Protein AF-D2UZK5-F1 (afdb_monomer)

Foldseek 3Di:
DDDDDDDDDDDDDDDDDDDDDDDDDDDDDDDPDPPPPPPPVVVVVVVVVVVVVVVVVVVVVVVPPDDDDDDDDDDDDDDDPPPPCPLVVCVVVQPPDPPHDPDDAQLLLLLLQQLDPPDCASHVVNQLQCQQQPVARRPADDPDQALAEEEEQDLVCCPCVHPVVLVPDDCVVAFHRHHHHDYAYPVRLVVCLVVVNAHQAYEYEPVDPRDPSKDDLVLLLVLLVVLVVVSVPDDCPPVSDPVSSRVVSVVSCHVRVSVNLRSHMYAYEYEDADPCPCVVCVQQAADPPDPNSLVSVLADSHFAYEYLDLLGLQHAAAQADDFALVAPLQQQAEAPDLAEEEEDAPAPVLHDQSPVLVVLQVLLCVQGPYCYHHNYPHPHYADPVGPLCCLQHHAQEYALEDSDAAASSDHVSLVSNSRSSSSNHLHAYEYDHHPVVVVLQQDPLNHNDPVVDPDSVRVSNVSNVLSVDVVVVVVSSPSCDPVNSVRNSVSSVLSVRHPPGCPVVLVSSLSSLLSSLVSSCSSSPDDRPGSAQGPVNLVVVLVVNCVSPDSSSVSNVVSNCSNRVSGRHPNSCVDPSNVDSPD

Secondary structure (DSSP, 8-state):
-------------------PPP---------SS-SSSSSHHHHHHHHHHHHHHHHHHHHHHHHHS----------------TT-TTHHHHHHHTTS-TTS-SS--HHHHHHHHHT-TT-SSSSHHHHHHHHHHHSEETTEEPSSS-SEEEEES-HHHHSTTSSHHHHH--HHHH-SS---EEEE-HHHHHHHHHTTPPPSEEEEETTS-----S--HHHHHHHHHHHHHHHTT---TT--SHHHHHHHHHHHHHHHHHHHHHHSPPEEEEE--STTHHHHHHTTS--TT-HHHHHHHHH--EEEEEESSTTSSEE-BS--S---TT-TTTT-B--SEEEEEEE----STT-HHHHHHHHHHHHHTTTS-EEEESSSS--S---TTHHHHHHHHTEEEEEEE-SS--TT---HHHHHHHHHHHHTB--EEEEE--TTGGGGT--GGGEEEGGGSS-HHHHHHHHHHHHH-HHHHHHHHHTS-HHHHHHHHHHHHHT--BTTSSHHHHHHHHHHHHHHHHHHHHHTT---SSSS--HHHHHHHHHTTGGG-HHHHHHHHHHHIIIII-TT-GGGGGSTTTS----

pLDDT: mean 79.77, std 22.71, range [22.2, 98.62]

Radius of gyration: 31.66 Å; Cα contacts (8 Å, |Δi|>4): 838; chains: 1; bounding box: 114×77×74 Å

Nearest PDB structures (foldseek):
  5xx1-assembly1_D  TM=3.926E-01  e=6.201E-01  Salmonella enterica subsp. enterica serovar Typhi
  5xx1-assembly1_G  TM=3.948E-01  e=7.622E-01  Salmonella enterica subsp. enterica serovar Typhi
  5xx1-assembly1_H  TM=3.928E-01  e=9.368E-01  Salmonella enterica subsp. enterica serovar Typhi
  3lk6-assembly1_A  TM=1.970E-01  e=5.410E+00  Bacillus subtilis

Sequence (583 aa):
MIHPSAATSGLVNRKKLDEEPIINLQTSNQFIHNEQQFTQKSISNYLIIFSIIINILLFYFLFIVFPRRITSIGDGYNLPNTKWNEVTFLHQHIRSSPSFPKSFNIHDLIAILLTNKETTVGSYQWYKNQLEQFSLLGTTKFKDRVMTRFGFDTERITSPNMFNYFRTFSVKDNCKYQHSCQIYPFNDAIREFNMGNQLDAVLYYYHEPYKYISKPLHSEKKVIGSLWQSLTNFDLEHVSSMEGLQQLSAKIDDLNGENVWRGMRTLSIYMNSEALVEERLSNKIQLVNDKDSMQRFSNSHIDITSCFMKNCTVWINYLYQPIDLDSPKFASKNPTHSSICAFISNCIAGGQLPLRRLLLLRKLGQYVPVRQYGKCFNNAQEGPGGKAFELENNCKFYFAMENSLVPDYITEKFFEGMKALEKGAKILMIYKGAPNIHSFNFPKSMYINIDDYESVDELGKYLKFLNDNPVEFEKRFAQITKSDRIQANKAIDELNYKLGNTIPCRFCKSIGQVKLARYLLFKIGLVPKYYKVNFDEWKEFRSKFNYLGEERLAILDSIYQMAYANLFCPENFRNEFNLGFQY

Structure (mmCIF, N/CA/C/O backbone):
data_AF-D2UZK5-F1
#
_entry.id   AF-D2UZK5-F1
#
loop_
_atom_site.group_PDB
_atom_site.id
_atom_site.type_symbol
_atom_site.label_atom_id
_atom_site.label_alt_id
_atom_site.label_comp_id
_atom_site.label_asym_id
_atom_site.label_entity_id
_atom_site.label_seq_id
_atom_site.pdbx_PDB_ins_code
_atom_site.Cartn_x
_atom_site.Cartn_y
_atom_site.Cartn_z
_atom_site.occupancy
_atom_site.B_iso_or_equiv
_atom_site.auth_seq_id
_atom_site.auth_comp_id
_atom_site.auth_asym_id
_atom_site.auth_atom_id
_atom_site.pdbx_PDB_model_num
ATOM 1 N N . MET A 1 1 ? -52.996 1.315 -4.114 1.00 28.20 1 MET A N 1
ATOM 2 C CA . MET A 1 1 ? -53.197 1.075 -5.560 1.00 28.20 1 MET A CA 1
ATOM 3 C C . MET A 1 1 ? -51.798 0.923 -6.137 1.00 28.20 1 MET A C 1
ATOM 5 O O . MET A 1 1 ? -51.057 1.881 -6.051 1.00 28.20 1 MET A O 1
ATOM 9 N N . ILE A 1 2 ? -51.272 -0.225 -6.549 1.00 27.33 2 ILE A N 1
ATOM 10 C CA . ILE A 1 2 ? -51.820 -1.426 -7.185 1.00 27.33 2 ILE A CA 1
ATOM 11 C C . ILE A 1 2 ? -51.036 -2.642 -6.644 1.00 27.33 2 ILE A C 1
ATOM 13 O O . ILE A 1 2 ? -49.853 -2.542 -6.333 1.00 27.33 2 ILE A O 1
ATOM 17 N N . HIS A 1 3 ? -51.728 -3.768 -6.518 1.00 22.20 3 HIS A N 1
ATOM 18 C CA . HIS A 1 3 ? -51.251 -5.112 -6.165 1.00 22.20 3 HIS A CA 1
ATOM 19 C C . HIS A 1 3 ? -51.582 -6.031 -7.379 1.00 22.20 3 HIS A C 1
ATOM 21 O O . HIS A 1 3 ? -52.300 -5.581 -8.271 1.00 22.20 3 HIS A O 1
ATOM 27 N N . PRO A 1 4 ? -51.194 -7.319 -7.412 1.00 40.41 4 PRO A N 1
ATOM 28 C CA . PRO A 1 4 ? -49.942 -7.894 -7.917 1.00 40.41 4 PRO A CA 1
ATOM 29 C C . PRO A 1 4 ? -50.168 -8.827 -9.141 1.00 40.41 4 PRO A C 1
ATOM 31 O O . PRO A 1 4 ? -51.303 -9.041 -9.558 1.00 40.41 4 PRO A O 1
ATOM 34 N N . SER A 1 5 ? -49.119 -9.473 -9.671 1.00 24.50 5 SER A N 1
ATOM 35 C CA . SER A 1 5 ? -49.288 -10.674 -10.512 1.00 24.50 5 SER A CA 1
ATOM 36 C C . SER A 1 5 ? -48.385 -11.832 -10.087 1.00 24.50 5 SER A C 1
ATOM 38 O O . SER A 1 5 ? -47.233 -11.645 -9.704 1.00 24.50 5 SER A O 1
ATOM 40 N N . ALA A 1 6 ? -49.002 -13.009 -10.147 1.00 26.41 6 ALA A N 1
ATOM 41 C CA . ALA A 1 6 ? -48.673 -14.294 -9.558 1.00 26.41 6 ALA A CA 1
ATOM 42 C C . ALA A 1 6 ? -47.488 -15.064 -10.171 1.00 26.41 6 ALA A C 1
ATOM 44 O O . ALA A 1 6 ? -46.938 -14.736 -11.218 1.00 26.41 6 ALA A O 1
ATOM 45 N N . ALA A 1 7 ? -47.175 -16.135 -9.445 1.00 24.59 7 ALA A N 1
ATOM 46 C CA . ALA A 1 7 ? -46.178 -17.169 -9.641 1.00 24.59 7 ALA A CA 1
ATOM 47 C C . ALA A 1 7 ? -46.630 -18.332 -10.550 1.00 24.59 7 ALA A C 1
ATOM 49 O O . ALA A 1 7 ? -47.822 -18.569 -10.709 1.00 24.59 7 ALA A O 1
ATOM 50 N N . THR A 1 8 ? -45.654 -19.143 -10.972 1.00 25.33 8 THR A N 1
ATOM 51 C CA . THR A 1 8 ? -45.747 -20.597 -11.247 1.00 25.33 8 THR A CA 1
ATOM 52 C C . THR A 1 8 ? -44.377 -21.193 -10.883 1.00 25.33 8 THR A C 1
ATOM 54 O O . THR A 1 8 ? -43.375 -20.798 -11.468 1.00 25.33 8 THR A O 1
ATOM 57 N N . SER A 1 9 ? -44.191 -21.854 -9.735 1.00 26.25 9 SER A N 1
ATOM 58 C CA . SER A 1 9 ? -44.471 -23.266 -9.405 1.00 26.25 9 SER A CA 1
ATOM 59 C C . SER A 1 9 ? -43.629 -24.295 -10.178 1.00 26.25 9 SER A C 1
ATOM 61 O O . SER A 1 9 ? -43.928 -24.629 -11.319 1.00 26.25 9 SER A O 1
ATOM 63 N N . GLY A 1 10 ? -42.641 -24.865 -9.484 1.00 23.03 10 GLY A N 1
ATOM 64 C CA . GLY A 1 10 ? -41.977 -26.129 -9.798 1.00 23.03 10 GLY A CA 1
ATOM 65 C C . GLY A 1 10 ? -41.475 -26.732 -8.485 1.00 23.03 10 GLY A C 1
ATOM 66 O O . GLY A 1 10 ? -40.583 -26.179 -7.849 1.00 23.03 10 GLY A O 1
ATOM 67 N N . LEU A 1 11 ? -42.134 -27.793 -8.027 1.00 24.36 11 LEU A N 1
ATOM 68 C CA . LEU A 1 11 ? -42.014 -28.386 -6.696 1.00 24.36 11 LEU A CA 1
ATOM 69 C C . LEU A 1 11 ? -41.555 -29.849 -6.845 1.00 24.36 11 LEU A C 1
ATOM 71 O O . LEU A 1 11 ? -42.043 -30.556 -7.719 1.00 24.36 11 LEU A O 1
ATOM 75 N N . VAL A 1 12 ? -40.712 -30.276 -5.895 1.00 26.44 12 VAL A N 1
ATOM 76 C CA . VAL A 1 12 ? -40.431 -31.657 -5.437 1.00 26.44 12 VAL A CA 1
ATOM 77 C C . VAL A 1 12 ? -39.330 -32.463 -6.156 1.00 26.44 12 VAL A C 1
ATOM 79 O O . VAL A 1 12 ? -39.553 -33.063 -7.199 1.00 26.44 12 VAL A O 1
ATOM 82 N N . ASN A 1 13 ? -38.187 -32.653 -5.474 1.00 23.22 13 ASN A N 1
ATOM 83 C CA . ASN A 1 13 ? -37.934 -33.923 -4.769 1.00 23.22 13 ASN A CA 1
ATOM 84 C C . ASN A 1 13 ? -36.827 -33.825 -3.695 1.00 23.22 13 ASN A C 1
ATOM 86 O O . ASN A 1 13 ? -35.739 -33.314 -3.934 1.00 23.22 13 ASN A O 1
ATOM 90 N N . ARG A 1 14 ? -37.148 -34.325 -2.492 1.00 28.09 14 ARG A N 1
ATOM 91 C CA . ARG A 1 14 ? -36.263 -34.551 -1.332 1.00 28.09 14 ARG A CA 1
ATOM 92 C C . ARG A 1 14 ? -35.941 -36.047 -1.222 1.00 28.09 14 ARG A C 1
ATOM 94 O O . ARG A 1 14 ? -36.834 -36.848 -1.488 1.00 28.09 14 ARG A O 1
ATOM 101 N N . LYS A 1 15 ? -34.753 -36.347 -0.664 1.00 27.47 15 LYS A N 1
ATOM 102 C CA . LYS A 1 15 ? -34.177 -37.604 -0.088 1.00 27.47 15 LYS A CA 1
ATOM 103 C C . LYS A 1 15 ? -32.816 -37.863 -0.760 1.00 27.47 15 LYS A C 1
ATOM 105 O O . LYS A 1 15 ? -32.746 -37.716 -1.968 1.00 27.47 15 LYS A O 1
ATOM 110 N N . LYS A 1 16 ? -31.699 -38.207 -0.106 1.00 25.31 16 LYS A N 1
ATOM 111 C CA . LYS A 1 16 ? -31.371 -38.864 1.179 1.00 25.31 16 LYS A CA 1
ATOM 112 C C . LYS A 1 16 ? -29.885 -38.533 1.494 1.00 25.31 16 LYS A C 1
ATOM 114 O O . LYS A 1 16 ? -29.085 -38.536 0.569 1.00 25.31 16 LYS A O 1
ATOM 119 N N . LEU A 1 17 ? -29.555 -38.055 2.698 1.00 26.72 17 LEU A N 1
ATOM 120 C CA . LEU A 1 17 ? -28.602 -38.654 3.664 1.00 26.72 17 LEU A CA 1
ATOM 121 C C . LEU A 1 17 ? -28.032 -40.037 3.282 1.00 26.72 17 LEU A C 1
ATOM 123 O O . LEU A 1 17 ? -28.818 -40.968 3.115 1.00 26.72 17 LEU A O 1
ATOM 127 N N . ASP A 1 18 ? -26.707 -40.148 3.117 1.00 26.36 18 ASP A N 1
ATOM 128 C CA . ASP A 1 18 ? -25.770 -40.850 4.028 1.00 26.36 18 ASP A CA 1
ATOM 129 C C . ASP A 1 18 ? -24.368 -41.045 3.390 1.00 26.36 18 ASP A C 1
ATOM 131 O O . ASP A 1 18 ? -24.227 -41.030 2.169 1.00 26.36 18 ASP A O 1
ATOM 135 N N . GLU A 1 19 ? -23.379 -41.258 4.272 1.00 27.06 19 GLU A N 1
ATOM 136 C CA . GLU A 1 19 ? -22.034 -41.854 4.085 1.00 27.06 19 GLU A CA 1
ATOM 137 C C . GLU A 1 19 ? -20.796 -40.925 3.994 1.00 27.06 19 GLU A C 1
ATOM 139 O O . GLU A 1 19 ? -20.306 -40.548 2.930 1.00 27.06 19 GLU A O 1
ATOM 144 N N . GLU A 1 20 ? -20.233 -40.646 5.180 1.00 28.80 20 GLU A N 1
ATOM 145 C CA . GLU A 1 20 ? -18.789 -40.493 5.429 1.00 28.80 20 GLU A CA 1
ATOM 146 C C . GLU A 1 20 ? -18.070 -41.858 5.363 1.00 28.80 20 GLU A C 1
ATOM 148 O O . GLU A 1 20 ? -18.684 -42.876 5.693 1.00 28.80 20 GLU A O 1
ATOM 153 N N . PRO A 1 21 ? -16.744 -41.908 5.123 1.00 28.66 21 PRO A N 1
ATOM 154 C CA . PRO A 1 21 ? -15.920 -43.021 5.561 1.00 28.66 21 PRO A CA 1
ATOM 155 C C . PRO A 1 21 ? -15.102 -42.674 6.816 1.00 28.66 21 PRO A C 1
ATOM 157 O O . PRO A 1 21 ? -14.241 -41.793 6.826 1.00 28.66 21 PRO A O 1
ATOM 160 N N . ILE A 1 22 ? -15.348 -43.471 7.852 1.00 25.66 22 ILE A N 1
ATOM 161 C CA . ILE A 1 22 ? -14.517 -43.692 9.038 1.00 25.66 22 ILE A CA 1
ATOM 162 C C . ILE A 1 22 ? -13.281 -44.511 8.637 1.00 25.66 22 ILE A C 1
ATOM 164 O O . ILE A 1 22 ? -13.445 -45.591 8.073 1.00 25.66 22 ILE A O 1
ATOM 168 N N . ILE A 1 23 ? -12.067 -44.092 9.029 1.00 25.53 23 ILE A N 1
ATOM 169 C CA . ILE A 1 23 ? -10.941 -45.019 9.270 1.00 25.53 23 ILE A CA 1
ATOM 170 C C . ILE A 1 23 ? -10.205 -44.657 10.574 1.00 25.53 23 ILE A C 1
ATOM 172 O O . ILE A 1 23 ? -9.435 -43.705 10.652 1.00 25.53 23 ILE A O 1
ATOM 176 N N . ASN A 1 24 ? -10.513 -45.480 11.578 1.00 23.33 24 ASN A N 1
ATOM 177 C CA . ASN A 1 24 ? -9.752 -45.995 12.722 1.00 23.33 24 ASN A CA 1
ATOM 178 C C . ASN A 1 24 ? -8.428 -45.354 13.184 1.00 23.33 24 ASN A C 1
ATOM 180 O O . ASN A 1 24 ? -7.394 -45.418 12.523 1.00 23.33 24 ASN A O 1
ATOM 184 N N . LEU A 1 25 ? -8.452 -44.985 14.470 1.00 23.20 25 LEU A N 1
ATOM 185 C CA . LEU A 1 25 ? -7.339 -45.054 15.416 1.00 23.20 25 LEU A CA 1
ATOM 186 C C . LEU A 1 25 ? -7.118 -46.510 15.874 1.00 23.20 25 LEU A C 1
ATOM 188 O O . LEU A 1 25 ? -8.030 -47.131 16.417 1.00 23.20 25 LEU A O 1
ATOM 192 N N . GLN A 1 26 ? -5.888 -47.011 15.757 1.00 24.23 26 GLN A N 1
ATOM 193 C CA . GLN A 1 26 ? -5.352 -48.047 16.644 1.00 24.23 26 GLN A CA 1
ATOM 194 C C . GLN A 1 26 ? -3.963 -47.630 17.140 1.00 24.23 26 GLN A C 1
ATOM 196 O O . GLN A 1 26 ? -3.127 -47.113 16.402 1.00 24.23 26 GLN A O 1
ATOM 201 N N . THR A 1 27 ? -3.786 -47.806 18.441 1.00 26.12 27 THR A N 1
ATOM 202 C CA . THR A 1 27 ? -2.688 -47.367 19.296 1.00 26.12 27 THR A CA 1
ATOM 203 C C . THR A 1 27 ? -1.500 -48.334 19.326 1.00 26.12 27 THR A C 1
ATOM 205 O O . THR A 1 27 ? -1.654 -49.533 19.116 1.00 26.12 27 THR A O 1
ATOM 208 N N . SER A 1 28 ? -0.356 -47.776 19.751 1.00 25.25 28 SER A N 1
ATOM 209 C CA . SER A 1 28 ? 0.735 -48.389 20.537 1.00 25.25 28 SER A CA 1
ATOM 210 C C . SER A 1 28 ? 1.577 -49.513 19.919 1.00 25.25 28 SER A C 1
ATOM 212 O O . SER A 1 28 ? 1.183 -50.673 19.941 1.00 25.25 28 SER A O 1
ATOM 214 N N . ASN A 1 29 ? 2.808 -49.172 19.511 1.00 25.42 29 ASN A N 1
ATOM 215 C CA . ASN A 1 29 ? 4.067 -49.715 20.061 1.00 25.42 29 ASN A CA 1
ATOM 216 C C . ASN A 1 29 ? 5.253 -49.318 19.168 1.00 25.42 29 ASN A C 1
ATOM 218 O O . ASN A 1 29 ? 5.474 -49.959 18.151 1.00 25.42 29 ASN A O 1
ATOM 222 N N . GLN A 1 30 ? 6.011 -48.284 19.557 1.00 27.00 30 GLN A N 1
ATOM 223 C CA . GLN A 1 30 ? 7.438 -48.096 19.219 1.00 27.00 30 GLN A CA 1
ATOM 224 C C . GLN A 1 30 ? 7.978 -46.828 19.911 1.00 27.00 30 GLN A C 1
ATOM 226 O O . GLN A 1 30 ? 8.383 -45.849 19.293 1.00 27.00 30 GLN A O 1
ATOM 231 N N . PHE A 1 31 ? 7.954 -46.839 21.243 1.00 29.77 31 PHE A N 1
ATOM 232 C CA . PHE A 1 31 ? 8.928 -46.093 22.038 1.00 29.77 31 PHE A CA 1
ATOM 233 C C . PHE A 1 31 ? 10.027 -47.089 22.426 1.00 29.77 31 PHE A C 1
ATOM 235 O O . PHE A 1 31 ? 9.721 -48.253 22.663 1.00 29.77 31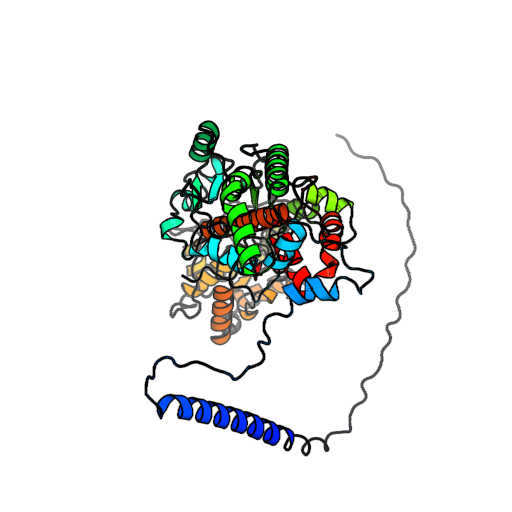 PHE A O 1
ATOM 242 N N . ILE A 1 32 ? 11.275 -46.615 22.508 1.00 31.14 32 ILE A N 1
ATOM 243 C CA . ILE A 1 32 ? 12.532 -47.370 22.699 1.00 31.14 32 ILE A CA 1
ATOM 244 C C . ILE A 1 32 ? 13.181 -47.814 21.370 1.00 31.14 32 ILE A C 1
ATOM 246 O O . ILE A 1 32 ? 13.202 -48.992 21.037 1.00 31.14 32 ILE A O 1
ATOM 250 N N . HIS A 1 33 ? 13.734 -46.850 20.615 1.00 29.30 33 HIS A N 1
ATOM 251 C CA . HIS A 1 33 ? 14.991 -47.075 19.867 1.00 29.30 33 HIS A CA 1
ATOM 252 C C . HIS A 1 33 ? 15.729 -45.822 19.334 1.00 29.30 33 HIS A C 1
ATOM 254 O O . HIS A 1 33 ? 16.767 -45.975 18.697 1.00 29.30 33 HIS A O 1
ATOM 260 N N . ASN A 1 34 ? 15.292 -44.586 19.625 1.00 30.39 34 ASN A N 1
ATOM 261 C CA . ASN A 1 34 ? 15.855 -43.379 18.984 1.00 30.39 34 ASN A CA 1
ATOM 262 C C . ASN A 1 34 ? 16.833 -42.518 19.813 1.00 30.39 34 ASN A C 1
ATOM 264 O O . ASN A 1 34 ? 17.201 -41.435 19.366 1.00 30.39 34 ASN A O 1
ATOM 268 N N . GLU A 1 35 ? 17.332 -42.973 20.966 1.00 30.72 35 GLU A N 1
ATOM 269 C CA . GLU A 1 35 ? 18.258 -42.158 21.786 1.00 30.72 35 GLU A CA 1
ATOM 270 C C . GLU A 1 35 ? 19.761 -42.337 21.489 1.00 30.72 35 GLU A C 1
ATOM 272 O O . GLU A 1 35 ? 20.578 -41.612 22.046 1.00 30.72 35 GLU A O 1
ATOM 277 N N . GLN A 1 36 ? 20.167 -43.211 20.558 1.00 32.12 36 GLN A N 1
ATOM 278 C CA . GLN A 1 36 ? 21.595 -43.411 20.230 1.00 32.12 36 GLN A CA 1
ATOM 279 C C . GLN A 1 36 ? 22.074 -42.772 18.912 1.00 32.12 36 GLN A C 1
ATOM 281 O O . GLN A 1 36 ? 23.269 -42.792 18.633 1.00 32.12 36 GLN A O 1
ATOM 286 N N . GLN A 1 37 ? 21.199 -42.136 18.121 1.00 31.58 37 GLN A N 1
ATOM 287 C CA . GLN A 1 37 ? 21.592 -41.470 16.861 1.00 31.58 37 GLN A CA 1
ATOM 288 C C . GLN A 1 37 ? 21.816 -39.950 16.969 1.00 31.58 37 GLN A C 1
ATOM 290 O O . GLN A 1 37 ? 22.313 -39.335 16.024 1.00 31.58 37 GLN A O 1
ATOM 295 N N . PHE A 1 38 ? 21.513 -39.322 18.110 1.00 30.70 38 PHE A N 1
ATOM 296 C CA . PHE A 1 38 ? 21.610 -37.861 18.261 1.00 30.70 38 PHE A CA 1
ATOM 297 C C . PHE A 1 38 ? 22.979 -37.334 18.732 1.00 30.70 38 PHE A C 1
ATOM 299 O O . PHE A 1 38 ? 23.217 -36.129 18.682 1.00 30.70 38 PHE A O 1
ATOM 306 N N . THR A 1 39 ? 23.920 -38.199 19.116 1.00 38.25 39 THR A N 1
ATOM 307 C CA . THR A 1 39 ? 25.228 -37.791 19.666 1.00 38.25 39 THR A CA 1
ATOM 308 C C . THR A 1 39 ? 26.365 -37.723 18.640 1.00 38.25 39 THR A C 1
ATOM 310 O O . THR A 1 39 ? 27.365 -37.057 18.892 1.00 38.25 39 THR A O 1
ATOM 313 N N . GLN A 1 40 ? 26.219 -38.301 17.441 1.00 35.19 40 GLN A N 1
ATOM 314 C CA . GLN A 1 40 ? 27.253 -38.223 16.391 1.00 35.19 40 GLN A CA 1
ATOM 315 C C . GLN A 1 40 ? 27.163 -36.953 15.524 1.00 35.19 40 GLN A C 1
ATOM 317 O O . GLN A 1 40 ? 28.172 -36.483 14.996 1.00 35.19 40 GLN A O 1
ATOM 322 N N . LYS A 1 41 ? 25.973 -36.349 15.405 1.00 37.47 41 LYS A N 1
ATOM 323 C CA . LYS A 1 41 ? 25.738 -35.186 14.529 1.00 37.47 41 LYS A CA 1
ATOM 324 C C . LYS A 1 41 ? 26.169 -33.848 15.149 1.00 37.47 41 LYS A C 1
ATOM 326 O O . LYS A 1 41 ? 26.435 -32.905 14.410 1.00 37.47 41 LYS A O 1
ATOM 331 N N . SER A 1 42 ? 26.293 -33.757 16.479 1.00 42.00 42 SER A N 1
ATOM 332 C CA . SER A 1 42 ? 26.780 -32.534 17.138 1.00 42.00 42 SER A CA 1
ATOM 333 C C . SER A 1 42 ? 28.309 -32.406 17.070 1.00 42.00 42 SER A C 1
ATOM 335 O O . SER A 1 42 ? 28.811 -31.316 16.813 1.00 42.00 42 SER A O 1
ATOM 337 N N . ILE A 1 43 ? 29.054 -33.512 17.172 1.00 42.50 43 ILE A N 1
ATOM 338 C CA . ILE A 1 43 ? 30.530 -33.516 17.154 1.00 42.50 43 ILE A CA 1
ATOM 339 C C . ILE A 1 43 ? 31.084 -33.078 15.783 1.00 42.50 43 ILE A C 1
ATOM 341 O O . ILE A 1 43 ? 32.057 -32.326 15.717 1.00 42.50 43 ILE A O 1
ATOM 345 N N . SER A 1 44 ? 30.416 -33.449 14.683 1.00 42.00 44 SER A N 1
ATOM 346 C CA . SER A 1 44 ? 30.808 -33.028 13.327 1.00 42.00 44 SER A CA 1
ATOM 347 C C . SER A 1 44 ? 30.639 -31.521 13.088 1.00 42.00 44 SER A C 1
ATOM 349 O O . SER A 1 44 ? 31.440 -30.925 12.370 1.00 42.00 44 SER A O 1
ATOM 351 N N . ASN A 1 45 ? 29.632 -30.886 13.694 1.00 43.81 45 ASN A N 1
ATOM 352 C CA . ASN A 1 45 ? 29.399 -29.448 13.528 1.00 43.81 45 ASN A CA 1
ATOM 353 C C . ASN A 1 45 ? 30.388 -28.606 14.350 1.00 43.81 45 ASN A C 1
ATOM 355 O O . ASN A 1 45 ? 30.805 -27.541 13.897 1.00 43.81 45 ASN A O 1
ATOM 359 N N . TYR A 1 46 ? 30.832 -29.103 15.510 1.00 43.56 46 TYR A N 1
ATOM 360 C CA . TYR A 1 46 ? 31.862 -28.433 16.311 1.00 43.56 46 TYR A CA 1
ATOM 361 C C . TYR A 1 46 ? 33.241 -28.448 15.635 1.00 43.56 46 TYR A C 1
ATOM 363 O O . TYR A 1 46 ? 33.941 -27.439 15.680 1.00 43.56 46 TYR A O 1
ATOM 371 N N . LEU A 1 47 ? 33.613 -29.531 14.943 1.00 41.09 47 LEU A N 1
ATOM 372 C CA . LEU A 1 47 ? 34.890 -29.616 14.217 1.00 41.09 47 LEU A CA 1
ATOM 373 C C . LEU A 1 47 ? 34.959 -28.659 13.012 1.00 41.09 47 LEU A C 1
ATOM 375 O O . LEU A 1 47 ? 36.008 -28.069 12.753 1.00 41.09 47 LEU A O 1
ATOM 379 N N . ILE A 1 48 ? 33.837 -28.443 12.317 1.00 45.34 48 ILE A N 1
ATOM 380 C CA . ILE A 1 48 ? 33.751 -27.503 11.186 1.00 45.34 48 ILE A CA 1
ATOM 381 C C . ILE A 1 48 ? 33.858 -26.053 11.678 1.00 45.34 48 ILE A C 1
ATOM 383 O O . ILE A 1 48 ? 34.617 -25.263 11.117 1.00 45.34 48 ILE A O 1
ATOM 387 N N . ILE A 1 49 ? 33.167 -25.710 12.768 1.00 47.75 49 ILE A N 1
ATOM 388 C CA . ILE A 1 49 ? 33.232 -24.364 13.360 1.00 47.75 49 ILE A CA 1
ATOM 389 C C . ILE A 1 49 ? 34.639 -24.078 13.913 1.00 47.75 49 ILE A C 1
ATOM 391 O O . ILE A 1 49 ? 35.166 -22.984 13.715 1.00 47.75 49 ILE A O 1
ATOM 395 N N . PHE A 1 50 ? 35.294 -25.069 14.528 1.00 45.84 50 PHE A N 1
ATOM 396 C CA . PHE A 1 50 ? 36.660 -24.926 15.040 1.00 45.84 50 PHE A CA 1
ATOM 397 C C . PHE A 1 50 ? 37.691 -24.718 13.914 1.00 45.84 50 PHE A C 1
ATOM 399 O O . PHE A 1 50 ? 38.588 -23.884 14.041 1.00 45.84 50 PHE A O 1
ATOM 406 N N . SER A 1 51 ? 37.523 -25.394 12.770 1.00 43.84 51 SER A N 1
ATOM 407 C CA . SER A 1 51 ? 38.370 -25.205 11.582 1.00 43.84 51 SER A CA 1
ATOM 408 C C . SER A 1 51 ? 38.215 -23.811 10.955 1.00 43.84 51 SER A C 1
ATOM 410 O O . SER A 1 51 ? 39.204 -23.194 10.554 1.00 43.84 51 SER A O 1
ATOM 412 N N . ILE A 1 52 ? 36.995 -23.265 10.921 1.00 50.44 52 ILE A N 1
ATOM 413 C CA . ILE A 1 52 ? 36.729 -21.916 10.394 1.00 50.44 52 ILE A CA 1
ATOM 414 C C . ILE A 1 52 ? 37.363 -20.845 11.295 1.00 50.44 52 ILE A C 1
ATOM 416 O O . ILE A 1 52 ? 37.995 -19.915 10.794 1.00 50.44 52 ILE A O 1
ATOM 420 N N . ILE A 1 53 ? 37.269 -21.000 12.618 1.00 53.03 53 ILE A N 1
ATOM 421 C CA . ILE A 1 53 ? 37.847 -20.049 13.579 1.00 53.03 53 ILE A CA 1
ATOM 422 C C . ILE A 1 53 ? 39.383 -20.052 13.513 1.00 53.03 53 ILE A C 1
ATOM 424 O O . ILE A 1 53 ? 39.992 -18.982 13.515 1.00 53.03 53 ILE A O 1
ATOM 428 N N . ILE A 1 54 ? 40.018 -21.222 13.375 1.00 53.41 54 ILE A N 1
ATOM 429 C CA . ILE A 1 54 ? 41.480 -21.325 13.214 1.00 53.41 54 ILE A CA 1
ATOM 430 C C . ILE A 1 54 ? 41.952 -20.642 11.923 1.00 53.41 54 ILE A C 1
ATOM 432 O O . ILE A 1 54 ? 42.947 -19.918 11.948 1.00 53.41 54 ILE A O 1
ATOM 436 N N . ASN A 1 55 ? 41.225 -20.808 10.813 1.00 47.81 55 ASN A N 1
ATOM 437 C CA . ASN A 1 55 ? 41.577 -20.165 9.545 1.00 47.81 55 ASN A CA 1
ATOM 438 C C . ASN A 1 55 ? 41.426 -18.636 9.601 1.00 47.81 55 ASN A C 1
ATOM 440 O O . ASN A 1 55 ? 42.281 -17.924 9.080 1.00 47.81 55 ASN A O 1
ATOM 444 N N . ILE A 1 56 ? 40.398 -18.119 10.283 1.00 50.34 56 ILE A N 1
ATOM 445 C CA . ILE A 1 56 ? 40.210 -16.670 10.476 1.00 50.34 56 ILE A CA 1
ATOM 446 C C . ILE A 1 56 ? 41.319 -16.085 11.365 1.00 50.34 56 ILE A C 1
ATOM 448 O O . ILE A 1 56 ? 41.840 -15.008 11.070 1.00 50.34 56 ILE A O 1
ATOM 452 N N . LEU A 1 57 ? 41.732 -16.805 12.414 1.00 46.22 57 LEU A N 1
ATOM 453 C CA . LEU A 1 57 ? 42.819 -16.378 13.299 1.00 46.22 57 LEU A CA 1
ATOM 454 C C . LEU A 1 57 ? 44.190 -16.412 12.602 1.00 46.22 57 LEU A C 1
ATOM 456 O O . LEU A 1 57 ? 44.975 -15.483 12.781 1.00 46.22 57 LEU A O 1
ATOM 460 N N . LEU A 1 58 ? 44.458 -17.409 11.750 1.00 42.66 58 LEU A N 1
ATOM 461 C CA . LEU A 1 58 ? 45.664 -17.465 10.907 1.00 42.66 58 LEU A CA 1
ATOM 462 C C . LEU A 1 58 ? 45.707 -16.327 9.877 1.00 42.66 58 LEU A C 1
ATOM 464 O O . LEU A 1 58 ? 46.767 -15.740 9.652 1.00 42.66 58 LEU A O 1
ATOM 468 N N . PHE A 1 59 ? 44.556 -15.968 9.300 1.00 41.78 59 PHE A N 1
ATOM 469 C CA . PHE A 1 59 ? 44.445 -14.863 8.345 1.00 41.78 59 PHE A CA 1
ATOM 470 C C . PHE A 1 59 ? 44.704 -13.499 9.005 1.00 41.78 59 PHE A C 1
ATOM 472 O O . PHE A 1 59 ? 45.379 -12.645 8.431 1.00 41.78 59 PHE A O 1
ATOM 479 N N . TYR A 1 60 ? 44.242 -13.314 10.246 1.00 41.50 60 TYR A N 1
ATOM 480 C CA . TYR A 1 60 ? 44.526 -12.112 11.035 1.00 41.50 60 TYR A CA 1
ATOM 481 C C . TYR A 1 60 ? 45.986 -12.039 11.510 1.00 41.50 60 TYR A C 1
ATOM 483 O O . TYR A 1 60 ? 46.564 -10.952 11.542 1.00 41.50 60 TYR A O 1
ATOM 491 N N . PHE A 1 61 ? 46.615 -13.176 11.826 1.00 39.28 61 PHE A N 1
ATOM 492 C CA . PHE A 1 61 ? 48.013 -13.216 12.269 1.00 39.28 61 PHE A CA 1
ATOM 493 C C . PHE A 1 61 ? 48.996 -12.842 11.144 1.00 39.28 61 PHE A C 1
ATOM 495 O O . PHE A 1 61 ? 49.988 -12.155 11.388 1.00 39.28 61 PHE A O 1
ATOM 502 N N . LEU A 1 62 ? 48.688 -13.210 9.894 1.00 39.38 62 LEU A N 1
ATOM 503 C CA . LEU A 1 62 ? 49.501 -12.870 8.717 1.00 39.38 62 LEU A CA 1
ATOM 504 C C . LEU A 1 62 ? 49.471 -11.374 8.356 1.00 39.38 62 LEU A C 1
ATOM 506 O O . LEU A 1 62 ? 50.448 -10.867 7.810 1.00 39.38 62 LEU A O 1
ATOM 510 N N . PHE A 1 63 ? 48.403 -10.648 8.704 1.00 44.31 63 PHE A N 1
ATOM 511 C CA . PHE A 1 63 ? 48.276 -9.213 8.410 1.00 44.31 63 PHE A CA 1
ATOM 512 C C . PHE A 1 63 ? 48.881 -8.290 9.477 1.00 44.31 63 PHE A C 1
ATOM 514 O O . PHE A 1 63 ? 49.146 -7.123 9.191 1.00 44.31 63 PHE A O 1
ATOM 521 N N . ILE A 1 64 ? 49.121 -8.789 10.693 1.00 43.12 64 ILE A N 1
ATOM 522 C CA . ILE A 1 64 ? 49.598 -7.966 11.819 1.00 43.12 64 ILE A CA 1
ATOM 523 C C . ILE A 1 64 ? 51.129 -8.041 11.990 1.00 43.12 64 ILE A C 1
ATOM 525 O O . ILE A 1 64 ? 51.726 -7.110 12.528 1.00 43.12 64 ILE A O 1
ATOM 529 N N . VAL A 1 65 ? 51.798 -9.092 11.493 1.00 38.22 65 VAL A N 1
ATOM 530 C CA . VAL A 1 65 ? 53.224 -9.353 11.801 1.00 38.22 65 VAL A CA 1
ATOM 531 C C . VAL A 1 65 ? 54.223 -8.812 10.758 1.00 38.22 65 VAL A C 1
ATOM 533 O O . VAL A 1 65 ? 55.402 -8.674 11.075 1.00 38.22 65 VAL A O 1
ATOM 536 N N . PHE A 1 66 ? 53.800 -8.401 9.556 1.00 33.25 66 PHE A N 1
ATOM 537 C CA . PHE A 1 66 ? 54.720 -7.858 8.538 1.00 33.25 66 PHE A CA 1
ATOM 538 C C . PHE A 1 66 ? 54.329 -6.461 8.037 1.00 33.25 66 PHE A C 1
ATOM 540 O O . PHE A 1 66 ? 53.598 -6.332 7.056 1.00 33.25 66 PHE A O 1
ATOM 547 N N . PRO A 1 67 ? 54.872 -5.381 8.627 1.00 40.09 67 PRO A N 1
ATOM 548 C CA . PRO A 1 67 ? 54.817 -4.066 8.019 1.00 40.09 67 PRO A CA 1
ATOM 549 C C . PRO A 1 67 ? 56.119 -3.820 7.248 1.00 40.09 67 PRO A C 1
ATOM 551 O O . PRO A 1 67 ? 57.162 -3.650 7.877 1.00 40.09 67 PRO A O 1
ATOM 554 N N . ARG A 1 68 ? 56.086 -3.735 5.907 1.00 32.59 68 ARG A N 1
ATOM 555 C CA . ARG A 1 68 ? 56.900 -2.757 5.147 1.00 32.59 68 ARG A CA 1
ATOM 556 C C . ARG A 1 68 ? 56.681 -2.769 3.631 1.00 32.59 68 ARG A C 1
ATOM 558 O O . ARG A 1 68 ? 56.644 -3.804 2.981 1.00 32.59 68 ARG A O 1
ATOM 565 N N . ARG A 1 69 ? 56.635 -1.530 3.124 1.00 33.94 69 ARG A N 1
ATOM 566 C CA . ARG A 1 69 ? 56.934 -1.049 1.765 1.00 33.94 69 ARG A CA 1
ATOM 567 C C . ARG A 1 69 ? 58.049 -1.845 1.075 1.00 33.94 69 ARG A C 1
ATOM 569 O O . ARG A 1 69 ? 59.053 -2.093 1.729 1.00 33.94 69 ARG A O 1
ATOM 576 N N . ILE A 1 70 ? 57.947 -2.019 -0.246 1.00 27.67 70 ILE A N 1
ATOM 577 C CA . ILE A 1 70 ? 59.011 -1.723 -1.225 1.00 27.67 70 ILE A CA 1
ATOM 578 C C . ILE A 1 70 ? 58.387 -1.528 -2.619 1.00 27.67 70 ILE A C 1
ATOM 580 O O . ILE A 1 70 ? 57.355 -2.092 -2.965 1.00 27.67 70 ILE A O 1
ATOM 584 N N . THR A 1 71 ? 59.030 -0.617 -3.334 1.00 27.17 71 THR A N 1
ATOM 585 C CA . THR A 1 71 ? 58.855 -0.076 -4.681 1.00 27.17 71 THR A CA 1
ATOM 586 C C . THR A 1 71 ? 59.058 -1.082 -5.822 1.00 27.17 71 THR A C 1
ATOM 588 O O . THR A 1 71 ? 59.607 -2.159 -5.628 1.00 27.17 71 THR A O 1
ATOM 591 N N . SER A 1 72 ? 58.648 -0.656 -7.022 1.00 37.34 72 SER A N 1
ATOM 592 C CA . SER A 1 72 ? 58.850 -1.256 -8.351 1.00 37.34 72 SER A CA 1
ATOM 593 C C . SER A 1 72 ? 60.125 -2.086 -8.552 1.00 37.34 72 SER A C 1
ATOM 595 O O . SER A 1 72 ? 61.205 -1.589 -8.244 1.00 37.34 72 SER A O 1
ATOM 597 N N . ILE A 1 73 ? 59.987 -3.242 -9.212 1.00 26.70 73 ILE A N 1
ATOM 598 C CA . ILE A 1 73 ? 60.862 -3.807 -10.262 1.00 26.70 73 ILE A CA 1
ATOM 599 C C . ILE A 1 73 ? 60.064 -4.921 -10.968 1.00 26.70 73 ILE A C 1
ATOM 601 O O . ILE A 1 73 ? 59.208 -5.557 -10.353 1.00 26.70 73 ILE A O 1
ATOM 605 N N . GLY A 1 74 ? 60.277 -5.054 -12.278 1.00 27.64 74 GLY A N 1
ATOM 606 C CA . GLY A 1 74 ? 59.516 -5.902 -13.185 1.00 27.64 74 GLY A CA 1
ATOM 607 C C . GLY A 1 74 ? 59.842 -7.396 -13.155 1.00 27.64 74 GLY A C 1
ATOM 608 O O . GLY A 1 74 ? 60.671 -7.877 -12.389 1.00 27.64 74 GLY A O 1
ATOM 609 N N . ASP A 1 75 ? 59.150 -8.053 -14.081 1.00 26.31 75 ASP A N 1
ATOM 610 C CA . ASP A 1 75 ? 59.280 -9.420 -14.577 1.00 26.31 75 ASP A CA 1
ATOM 611 C C . ASP A 1 75 ? 58.741 -10.570 -13.711 1.00 26.31 75 ASP A C 1
ATOM 613 O O . ASP A 1 75 ? 59.378 -11.112 -12.815 1.00 26.31 75 ASP A O 1
ATOM 617 N N . GLY A 1 76 ? 57.559 -11.037 -14.135 1.00 35.19 76 GLY A N 1
ATOM 618 C CA . GLY A 1 76 ? 57.457 -12.422 -14.586 1.00 35.19 76 GLY A CA 1
ATOM 619 C C . GLY A 1 76 ? 56.978 -13.460 -13.582 1.00 35.19 76 GLY A C 1
ATOM 620 O O . GLY A 1 76 ? 57.673 -14.444 -13.394 1.00 35.19 76 GLY A O 1
ATOM 621 N N . TYR A 1 77 ? 55.755 -13.334 -13.057 1.00 24.36 77 TYR A N 1
ATOM 622 C CA . TYR A 1 77 ? 54.947 -14.499 -12.664 1.00 24.36 77 TYR A CA 1
ATOM 623 C C . TYR A 1 77 ? 53.461 -14.245 -12.958 1.00 24.36 77 TYR A C 1
ATOM 625 O O . TYR A 1 77 ? 52.796 -13.446 -12.302 1.00 24.36 77 TYR A O 1
ATOM 633 N N . ASN A 1 78 ? 52.949 -14.930 -13.985 1.00 29.72 78 ASN A N 1
ATOM 634 C CA . ASN A 1 78 ? 51.537 -14.951 -14.362 1.00 29.72 78 ASN A CA 1
ATOM 635 C C . ASN A 1 78 ? 50.704 -15.650 -13.275 1.00 29.72 78 ASN A C 1
ATOM 637 O O . ASN A 1 78 ? 50.752 -16.872 -13.143 1.00 29.72 78 ASN A O 1
ATOM 641 N N . LEU A 1 79 ? 49.893 -14.884 -12.546 1.00 26.47 79 LEU A N 1
ATOM 642 C CA . LEU A 1 79 ? 48.736 -15.402 -11.813 1.00 26.47 79 LEU A CA 1
ATOM 643 C C . LEU A 1 79 ? 47.522 -15.414 -12.762 1.00 26.47 79 LEU A C 1
ATOM 645 O O . LEU A 1 79 ? 47.273 -14.408 -13.431 1.00 26.47 79 LEU A O 1
ATOM 649 N N . PRO A 1 80 ? 46.756 -16.517 -12.862 1.00 27.88 80 PRO A N 1
ATOM 650 C CA . PRO A 1 80 ? 45.648 -16.607 -13.803 1.00 27.88 80 PRO A CA 1
ATOM 651 C C . PRO A 1 80 ? 44.508 -15.671 -13.387 1.00 27.88 80 PRO A C 1
ATOM 653 O O . PRO A 1 80 ? 43.872 -15.820 -12.343 1.00 27.88 80 PRO A O 1
ATOM 656 N N . ASN A 1 81 ? 44.262 -14.696 -14.256 1.00 33.28 81 ASN A N 1
ATOM 657 C CA . ASN A 1 81 ? 43.244 -13.662 -14.164 1.00 33.28 81 ASN A CA 1
ATOM 658 C C . ASN A 1 81 ? 41.845 -14.279 -14.397 1.00 33.28 81 ASN A C 1
ATOM 660 O O . ASN A 1 81 ? 41.302 -14.245 -15.497 1.00 33.28 81 ASN A O 1
ATOM 664 N N . THR A 1 82 ? 41.256 -14.890 -13.370 1.00 36.31 82 THR A N 1
ATOM 665 C CA . THR A 1 82 ? 39.973 -15.627 -13.426 1.00 36.31 82 THR A CA 1
ATOM 666 C C . THR A 1 82 ? 38.715 -14.738 -13.442 1.00 36.31 82 THR A C 1
ATOM 668 O O . THR A 1 82 ? 37.633 -15.188 -13.082 1.00 36.31 82 THR A O 1
ATOM 671 N N . LYS A 1 83 ? 38.805 -13.481 -13.901 1.00 41.41 83 LYS A N 1
ATOM 672 C CA . LYS A 1 83 ? 37.680 -12.516 -13.898 1.00 41.41 83 LYS A CA 1
ATOM 673 C C . LYS A 1 83 ? 37.235 -11.980 -15.267 1.00 41.41 83 LYS A C 1
ATOM 675 O O . LYS A 1 83 ? 36.432 -11.056 -15.313 1.00 41.41 83 LYS A O 1
ATOM 680 N N . TRP A 1 84 ? 37.679 -12.566 -16.382 1.00 43.62 84 TRP A N 1
ATOM 681 C CA . TRP A 1 84 ? 37.395 -12.025 -17.728 1.00 43.62 84 TRP A CA 1
ATOM 682 C C . TRP A 1 84 ? 36.669 -12.974 -18.698 1.00 43.62 84 TRP A C 1
ATOM 684 O O . TRP A 1 84 ? 36.728 -12.797 -19.913 1.00 43.62 84 TRP A O 1
ATOM 694 N N . ASN A 1 85 ? 35.897 -13.924 -18.163 1.00 40.12 85 ASN A N 1
ATOM 695 C CA . ASN A 1 85 ? 35.184 -14.944 -18.941 1.00 40.12 85 ASN A CA 1
ATOM 696 C C . ASN A 1 85 ? 33.674 -14.687 -19.118 1.00 40.12 85 ASN A C 1
ATOM 698 O O . ASN A 1 85 ? 32.936 -15.643 -19.291 1.00 40.12 85 ASN A O 1
ATOM 702 N N . GLU A 1 86 ? 33.173 -13.449 -19.104 1.00 46.81 86 GLU A N 1
ATOM 703 C CA . GLU A 1 86 ? 31.780 -13.204 -19.538 1.00 46.81 86 GLU A CA 1
ATOM 704 C C . GLU A 1 86 ? 31.715 -12.447 -20.860 1.00 46.81 86 GLU A C 1
ATOM 706 O O . GLU A 1 86 ? 31.142 -12.969 -21.802 1.00 46.81 86 GLU A O 1
ATOM 711 N N . VAL A 1 87 ? 32.353 -11.283 -21.010 1.00 40.72 87 VAL A N 1
ATOM 712 C CA . VAL A 1 87 ? 32.261 -10.483 -22.257 1.00 40.72 87 VAL A CA 1
ATOM 713 C C . VAL A 1 87 ? 33.130 -11.052 -23.393 1.00 40.72 87 VAL A C 1
ATOM 715 O O . VAL A 1 87 ? 32.707 -11.091 -24.551 1.00 40.72 87 VAL A O 1
ATOM 718 N N . THR A 1 88 ? 34.319 -11.566 -23.070 1.00 41.69 88 THR A N 1
ATOM 719 C CA . THR A 1 88 ? 35.219 -12.242 -24.024 1.00 41.69 88 THR A CA 1
ATOM 720 C C . THR A 1 88 ? 34.753 -13.673 -24.319 1.00 41.69 88 THR A C 1
ATOM 722 O O . THR A 1 88 ? 34.827 -14.135 -25.456 1.00 41.69 88 THR A O 1
ATOM 725 N N . PHE A 1 89 ? 34.191 -14.353 -23.312 1.00 42.31 89 PHE A N 1
ATOM 726 C CA . PHE A 1 89 ? 33.536 -15.658 -23.457 1.00 42.31 89 PHE A CA 1
ATOM 727 C C . PHE A 1 89 ? 32.239 -15.559 -24.262 1.00 42.31 89 PHE A C 1
ATOM 729 O O . PHE A 1 89 ? 31.995 -16.432 -25.085 1.00 42.31 89 PHE A O 1
ATOM 736 N N . LEU A 1 90 ? 31.465 -14.475 -24.108 1.00 43.19 90 LEU A N 1
ATOM 737 C CA . LEU A 1 90 ? 30.354 -14.130 -24.995 1.00 43.19 90 LEU A CA 1
ATOM 738 C C . LEU A 1 90 ? 30.884 -14.099 -26.433 1.00 43.19 90 LEU A C 1
ATOM 740 O O . LEU A 1 90 ? 30.496 -14.949 -27.222 1.00 43.19 90 LEU A O 1
ATOM 744 N N . HIS A 1 91 ? 31.870 -13.264 -26.766 1.00 40.53 91 HIS A N 1
ATOM 745 C CA . HIS A 1 91 ? 32.403 -13.211 -28.136 1.00 40.53 91 HIS A CA 1
ATOM 746 C C . HIS A 1 91 ? 32.964 -14.546 -28.683 1.00 40.53 91 HIS A C 1
ATOM 748 O O . HIS A 1 91 ? 32.805 -14.813 -29.875 1.00 40.53 91 HIS A O 1
ATOM 754 N N . GLN A 1 92 ? 33.578 -15.404 -27.854 1.00 40.34 92 GLN A N 1
ATOM 755 C CA . GLN A 1 92 ? 34.189 -16.670 -28.303 1.00 40.34 92 GLN A CA 1
ATOM 756 C C . GLN A 1 92 ? 33.255 -17.903 -28.292 1.00 40.34 92 GLN A C 1
ATOM 758 O O . GLN A 1 92 ? 33.436 -18.778 -29.136 1.00 40.34 92 GLN A O 1
ATOM 763 N N . HIS A 1 93 ? 32.243 -17.993 -27.416 1.00 39.34 93 HIS A N 1
ATOM 764 C CA . HIS A 1 93 ? 31.283 -19.120 -27.371 1.00 39.34 93 HIS A CA 1
ATOM 765 C C . HIS A 1 93 ? 30.006 -18.895 -28.211 1.00 39.34 93 HIS A C 1
ATOM 767 O O . HIS A 1 93 ? 29.303 -19.864 -28.513 1.00 39.34 93 HIS A O 1
ATOM 773 N N . ILE A 1 94 ? 29.745 -17.661 -28.675 1.00 44.44 94 ILE A N 1
ATOM 774 C CA . ILE A 1 94 ? 28.596 -17.260 -29.526 1.00 44.44 94 ILE A CA 1
ATOM 775 C C . ILE A 1 94 ? 28.427 -18.105 -30.804 1.00 44.44 94 ILE A C 1
ATOM 777 O O . ILE A 1 94 ? 27.326 -18.191 -31.341 1.00 44.44 94 ILE A O 1
ATOM 781 N N . ARG A 1 95 ? 29.475 -18.771 -31.305 1.00 37.72 95 ARG A N 1
ATOM 782 C CA . ARG A 1 95 ? 29.407 -19.525 -32.572 1.00 37.72 95 ARG A CA 1
ATOM 783 C C . ARG A 1 95 ? 28.928 -20.978 -32.462 1.00 37.72 95 ARG A C 1
ATOM 785 O O . ARG A 1 95 ? 28.788 -21.613 -33.501 1.00 37.72 95 ARG A O 1
ATOM 792 N N . SER A 1 96 ? 28.683 -21.516 -31.262 1.00 38.78 96 SER A N 1
ATOM 793 C CA . SER A 1 96 ? 28.443 -22.966 -31.090 1.00 38.78 96 SER A CA 1
ATOM 794 C C . SER A 1 96 ? 27.072 -23.371 -30.531 1.00 38.78 96 SER A C 1
ATOM 796 O O . SER A 1 96 ? 26.759 -24.559 -30.536 1.00 38.78 96 SER A O 1
ATOM 798 N N . SER A 1 97 ? 26.225 -22.424 -30.105 1.00 36.91 97 SER A N 1
ATOM 799 C CA . SER A 1 97 ? 24.887 -22.728 -29.573 1.00 36.91 97 SER A CA 1
ATOM 800 C C . SER A 1 97 ? 23.769 -22.321 -30.551 1.00 36.91 97 SER A C 1
ATOM 802 O O . SER A 1 97 ? 23.723 -21.157 -30.954 1.00 36.91 97 SER A O 1
ATOM 804 N N . PRO A 1 98 ? 22.833 -23.223 -30.919 1.00 41.84 98 PRO A N 1
ATOM 805 C CA . PRO A 1 98 ? 21.757 -22.940 -31.878 1.00 41.84 98 PRO A CA 1
ATOM 806 C C . PRO A 1 98 ? 20.770 -21.837 -31.456 1.00 41.84 98 PRO A C 1
ATOM 808 O O . PRO A 1 98 ? 19.999 -21.366 -32.288 1.00 41.84 98 PRO A O 1
ATOM 811 N N . SER A 1 99 ? 20.763 -21.437 -30.178 1.00 43.81 99 SER A N 1
ATOM 812 C CA . SER A 1 99 ? 19.799 -20.494 -29.591 1.00 43.81 99 SER A CA 1
ATOM 813 C C . SER A 1 99 ? 20.355 -19.088 -29.308 1.00 43.81 99 SER A C 1
ATOM 815 O O . SER A 1 99 ? 19.664 -18.286 -28.684 1.00 43.81 99 SER A O 1
ATOM 817 N N . PHE A 1 100 ? 21.589 -18.776 -29.721 1.00 43.19 100 PHE A N 1
ATOM 818 C CA . PHE A 1 100 ? 22.223 -17.467 -29.488 1.00 43.19 100 PHE A CA 1
ATOM 819 C C . PHE A 1 100 ? 21.995 -16.474 -30.650 1.00 43.19 100 PHE A C 1
ATOM 821 O O . PHE A 1 100 ? 22.027 -16.884 -31.815 1.00 43.19 100 PHE A O 1
ATOM 828 N N . PRO A 1 101 ? 21.814 -15.161 -30.383 1.00 51.38 101 PRO A N 1
ATOM 829 C CA . PRO A 1 101 ? 21.785 -14.144 -31.435 1.00 51.38 101 PRO A CA 1
ATOM 830 C C . PRO A 1 101 ? 23.120 -14.097 -32.194 1.00 51.38 101 PRO A C 1
ATOM 832 O O . PRO A 1 101 ? 24.186 -14.124 -31.584 1.00 51.38 101 PRO A O 1
ATOM 835 N N . LYS A 1 102 ? 23.077 -13.981 -33.530 1.00 47.75 102 LYS A N 1
ATOM 836 C CA . LYS A 1 102 ? 24.283 -13.923 -34.386 1.00 47.75 102 LYS A CA 1
ATOM 837 C C . LYS A 1 102 ? 25.157 -12.677 -34.142 1.00 47.75 102 LYS A C 1
ATOM 839 O O . LYS A 1 102 ? 26.340 -12.702 -34.465 1.00 47.75 102 LYS A O 1
ATOM 844 N N . SER A 1 103 ? 24.577 -11.615 -33.583 1.00 66.56 103 SER A N 1
ATOM 845 C CA . SER A 1 103 ? 25.235 -10.379 -33.139 1.00 66.56 103 SER A CA 1
ATOM 846 C C . SER A 1 103 ? 24.345 -9.687 -32.105 1.00 66.56 103 SER A C 1
ATOM 848 O O . SER A 1 103 ? 23.128 -9.646 -32.298 1.00 66.56 103 SER A O 1
ATOM 850 N N . PHE A 1 104 ? 24.924 -9.128 -31.043 1.00 73.69 104 PHE A N 1
ATOM 851 C CA . PHE A 1 104 ? 24.171 -8.346 -30.060 1.00 73.69 104 PHE A CA 1
ATOM 852 C C . PHE A 1 104 ? 23.936 -6.924 -30.561 1.00 73.69 104 PHE A C 1
ATOM 854 O O . PHE A 1 104 ? 24.864 -6.261 -31.021 1.00 73.69 104 PHE A O 1
ATOM 861 N N . ASN A 1 105 ? 22.696 -6.452 -30.459 1.00 86.88 105 ASN A N 1
ATOM 862 C CA . ASN A 1 105 ? 22.380 -5.044 -30.666 1.00 86.88 105 ASN A CA 1
ATOM 863 C C . ASN A 1 105 ? 22.555 -4.254 -29.353 1.00 86.88 105 ASN A C 1
ATOM 865 O O . ASN A 1 105 ? 22.795 -4.810 -28.280 1.00 86.88 105 ASN A O 1
ATOM 869 N N . ILE A 1 106 ? 22.405 -2.933 -29.428 1.00 90.56 106 ILE A N 1
ATOM 870 C CA . ILE A 1 106 ? 22.565 -2.041 -28.274 1.00 90.56 106 ILE A CA 1
ATOM 871 C C . ILE A 1 106 ? 21.632 -2.380 -27.098 1.00 90.56 106 ILE A C 1
ATOM 873 O O . ILE A 1 106 ? 22.043 -2.277 -25.943 1.00 90.56 106 ILE A O 1
ATOM 877 N N . HIS A 1 107 ? 20.402 -2.829 -27.358 1.00 93.69 107 HIS A N 1
ATOM 878 C CA . HIS A 1 107 ? 19.457 -3.218 -26.312 1.00 93.69 107 HIS A CA 1
ATOM 879 C C . HIS A 1 107 ? 19.900 -4.490 -25.592 1.00 93.69 107 HIS A C 1
ATOM 881 O O . HIS A 1 107 ? 19.798 -4.556 -24.368 1.00 93.69 107 HIS A O 1
ATOM 887 N N . ASP A 1 108 ? 20.438 -5.464 -26.329 1.00 91.81 108 ASP A N 1
ATOM 888 C CA . ASP A 1 108 ? 20.968 -6.704 -25.762 1.00 91.81 108 ASP A CA 1
ATOM 889 C C . ASP A 1 108 ? 22.148 -6.423 -24.824 1.00 91.81 108 ASP A C 1
ATOM 891 O O . ASP A 1 108 ? 22.209 -6.949 -23.711 1.00 91.81 108 ASP A O 1
ATOM 895 N N . LEU A 1 109 ? 23.064 -5.550 -25.254 1.00 91.50 109 LEU A N 1
ATOM 896 C CA . LEU A 1 109 ? 24.218 -5.130 -24.460 1.00 91.50 109 LEU A CA 1
ATOM 897 C C . LEU A 1 109 ? 23.779 -4.414 -23.175 1.00 91.50 109 LEU A C 1
ATOM 899 O O . LEU A 1 109 ? 24.281 -4.704 -22.089 1.00 91.50 109 LEU A O 1
ATOM 903 N N . ILE A 1 110 ? 22.797 -3.516 -23.265 1.00 94.88 110 ILE A N 1
ATOM 904 C CA . ILE A 1 110 ? 22.259 -2.823 -22.089 1.00 94.88 110 ILE A CA 1
ATOM 905 C C . ILE A 1 110 ? 21.531 -3.805 -21.165 1.00 94.88 110 ILE A C 1
ATOM 907 O O . ILE A 1 110 ? 21.696 -3.716 -19.951 1.00 94.88 110 ILE A O 1
ATOM 911 N N . ALA A 1 111 ? 20.777 -4.770 -21.696 1.00 96.38 111 ALA A N 1
ATOM 912 C CA . ALA A 1 111 ? 20.126 -5.800 -20.888 1.00 96.38 111 ALA A CA 1
ATOM 913 C C . ALA A 1 111 ? 21.149 -6.668 -20.136 1.00 96.38 111 ALA A C 1
ATOM 915 O O . ALA A 1 111 ? 20.957 -6.953 -18.951 1.00 96.38 111 ALA A O 1
ATOM 916 N N . ILE A 1 112 ? 22.268 -7.025 -20.780 1.00 93.00 112 ILE A N 1
ATOM 917 C CA . ILE A 1 112 ? 23.400 -7.714 -20.139 1.00 93.00 112 ILE A CA 1
ATOM 918 C C . ILE A 1 112 ? 23.938 -6.887 -18.966 1.00 93.00 112 ILE A C 1
ATOM 920 O O . ILE A 1 112 ? 24.113 -7.430 -17.877 1.00 93.00 112 ILE A O 1
ATOM 924 N N . LEU A 1 113 ? 24.161 -5.584 -19.159 1.00 94.69 113 LEU A N 1
ATOM 925 C CA . LEU A 1 113 ? 24.660 -4.699 -18.103 1.00 94.69 113 LEU A CA 1
ATOM 926 C C . LEU A 1 113 ? 23.664 -4.574 -16.940 1.00 94.69 113 LEU A C 1
ATOM 928 O O . LEU A 1 113 ? 24.029 -4.774 -15.783 1.00 94.69 113 LEU A O 1
ATOM 932 N N . LEU A 1 114 ? 22.394 -4.294 -17.248 1.00 96.94 114 LEU A N 1
ATOM 933 C CA . LEU A 1 114 ? 21.338 -4.078 -16.253 1.00 96.94 114 LEU A CA 1
ATOM 934 C C . LEU A 1 114 ? 21.128 -5.287 -15.342 1.00 96.94 114 LEU A C 1
ATOM 936 O O . LEU A 1 114 ? 20.820 -5.125 -14.159 1.00 96.94 114 LEU A O 1
ATOM 940 N N . THR A 1 115 ? 21.293 -6.488 -15.892 1.00 96.56 115 THR A N 1
ATOM 941 C CA . THR A 1 115 ? 21.067 -7.757 -15.192 1.00 96.56 115 THR A CA 1
ATOM 942 C C . THR A 1 115 ? 22.336 -8.345 -14.569 1.00 96.56 115 THR A C 1
ATOM 944 O O . THR A 1 115 ? 22.277 -9.387 -13.917 1.00 96.56 115 THR A O 1
ATOM 947 N N . ASN A 1 116 ? 23.492 -7.690 -14.706 1.00 91.88 116 ASN A N 1
ATOM 948 C CA . ASN A 1 116 ? 24.732 -8.168 -14.107 1.00 91.88 116 ASN A CA 1
ATOM 949 C C . ASN A 1 116 ? 24.920 -7.622 -12.680 1.00 91.88 116 ASN A C 1
ATOM 951 O O . ASN A 1 116 ? 25.342 -6.479 -12.485 1.00 91.88 116 ASN A O 1
ATOM 955 N N . LYS A 1 117 ? 24.636 -8.465 -11.679 1.00 85.81 117 LYS A N 1
ATOM 956 C CA . LYS A 1 117 ? 24.752 -8.137 -10.246 1.00 85.81 117 LYS A CA 1
ATOM 957 C C . LYS A 1 117 ? 26.182 -7.846 -9.785 1.00 85.81 117 LYS A C 1
ATOM 959 O O . LYS A 1 117 ? 26.354 -7.090 -8.837 1.00 85.81 117 LYS A O 1
ATOM 964 N N . GLU A 1 118 ? 27.184 -8.397 -10.464 1.00 82.38 118 GLU A N 1
ATOM 965 C CA . GLU A 1 118 ? 28.598 -8.218 -10.112 1.00 82.38 118 GLU A CA 1
ATOM 966 C C . GLU A 1 118 ? 29.141 -6.854 -10.556 1.00 82.38 118 GLU A C 1
ATOM 968 O O . GLU A 1 118 ? 30.252 -6.463 -10.193 1.00 82.38 118 GLU A O 1
ATOM 973 N N . THR A 1 119 ? 28.375 -6.105 -11.357 1.00 82.88 119 THR A N 1
ATOM 974 C CA . THR A 1 119 ? 28.810 -4.789 -11.821 1.00 82.88 119 THR A CA 1
ATOM 975 C C . THR A 1 119 ? 28.542 -3.724 -10.771 1.00 82.88 119 THR A C 1
ATOM 977 O O . THR A 1 119 ? 27.442 -3.582 -10.232 1.00 82.88 119 THR A O 1
ATOM 980 N N . THR A 1 120 ? 29.562 -2.907 -10.529 1.00 83.19 120 THR A N 1
ATOM 981 C CA . THR A 1 120 ? 29.473 -1.744 -9.644 1.00 83.19 120 THR A CA 1
ATOM 982 C C . THR A 1 120 ? 28.803 -0.541 -10.308 1.00 83.19 120 THR A C 1
ATOM 984 O O . THR A 1 120 ? 28.521 0.435 -9.620 1.00 83.19 120 THR A O 1
ATOM 987 N N . VAL A 1 121 ? 28.549 -0.597 -11.622 1.00 92.25 121 VAL A N 1
ATOM 988 C CA . VAL A 1 121 ? 27.959 0.470 -12.443 1.00 92.25 121 VAL A CA 1
ATOM 989 C C . VAL A 1 121 ? 27.055 -0.150 -13.503 1.00 92.25 121 VAL A C 1
ATOM 991 O O . VAL A 1 121 ? 27.432 -1.125 -14.147 1.00 92.25 121 VAL A O 1
ATOM 994 N N . GLY A 1 122 ? 25.886 0.451 -13.721 1.00 93.44 122 GLY A N 1
ATOM 995 C CA . GLY A 1 122 ? 24.971 0.100 -14.806 1.00 93.44 122 GLY A CA 1
ATOM 996 C C . GLY A 1 122 ? 23.988 -1.034 -14.511 1.00 93.44 122 GLY A C 1
ATOM 997 O O . GLY A 1 122 ? 23.044 -1.193 -15.278 1.00 93.44 122 GLY A O 1
ATOM 998 N N . SER A 1 123 ? 24.139 -1.772 -13.407 1.00 96.69 123 SER A N 1
ATOM 999 C CA . SER A 1 123 ? 23.133 -2.742 -12.954 1.00 96.69 123 SER A CA 1
ATOM 1000 C C . SER A 1 123 ? 21.847 -2.062 -12.474 1.00 96.69 123 SER A C 1
ATOM 1002 O O . SER A 1 123 ? 21.850 -0.895 -12.072 1.00 96.69 123 SER A O 1
ATOM 1004 N N . TYR A 1 124 ? 20.729 -2.794 -12.450 1.00 97.44 124 TYR A N 1
ATOM 1005 C CA . TYR A 1 124 ? 19.464 -2.266 -11.929 1.00 97.44 124 TYR A CA 1
ATOM 1006 C C . TYR A 1 124 ? 19.590 -1.780 -10.477 1.00 97.44 124 TYR A C 1
ATOM 1008 O O . TYR A 1 124 ? 19.137 -0.683 -10.145 1.00 97.44 124 TYR A O 1
ATOM 1016 N N . GLN A 1 125 ? 20.266 -2.556 -9.624 1.00 95.25 125 GLN A N 1
ATOM 1017 C CA . GLN A 1 125 ? 20.499 -2.174 -8.231 1.00 95.25 125 GLN A CA 1
ATOM 1018 C C . GLN A 1 125 ? 21.352 -0.902 -8.129 1.00 95.25 125 GLN A C 1
ATOM 1020 O O . GLN A 1 125 ? 21.064 -0.035 -7.302 1.00 95.25 125 GLN A O 1
ATOM 1025 N N . TRP A 1 126 ? 22.357 -0.750 -8.997 1.00 96.69 126 TRP A N 1
ATOM 1026 C CA . TRP A 1 126 ? 23.139 0.478 -9.068 1.00 96.69 126 TRP A CA 1
ATOM 1027 C C . TRP A 1 126 ? 22.277 1.679 -9.471 1.00 96.69 126 TRP A C 1
ATOM 1029 O O . TRP A 1 126 ? 22.326 2.699 -8.789 1.00 96.69 126 TRP A O 1
ATOM 1039 N N . TYR A 1 127 ? 21.427 1.560 -10.497 1.00 97.75 127 TYR A N 1
ATOM 1040 C CA . TYR A 1 127 ? 20.508 2.635 -10.895 1.00 97.75 127 TYR A CA 1
ATOM 1041 C C . TYR A 1 127 ? 19.564 3.050 -9.762 1.00 97.75 127 TYR A C 1
ATOM 1043 O O . TYR A 1 127 ? 19.371 4.245 -9.537 1.00 97.75 127 TYR A O 1
ATOM 1051 N N . LYS A 1 128 ? 19.002 2.085 -9.021 1.00 94.69 128 LYS A N 1
ATOM 1052 C CA . LYS A 1 128 ? 18.178 2.375 -7.835 1.00 94.69 128 LYS A CA 1
ATOM 1053 C C . LYS A 1 128 ? 18.966 3.159 -6.786 1.00 94.69 128 LYS A C 1
ATOM 1055 O O . LYS A 1 128 ? 18.460 4.139 -6.247 1.00 94.69 128 LYS A O 1
ATOM 1060 N N . ASN A 1 129 ? 20.214 2.769 -6.534 1.00 94.00 129 ASN A N 1
ATOM 1061 C CA . ASN A 1 129 ? 21.084 3.477 -5.602 1.00 94.00 129 ASN A CA 1
ATOM 1062 C C . ASN A 1 129 ? 21.396 4.909 -6.073 1.00 94.00 129 ASN A C 1
ATOM 1064 O O . ASN A 1 129 ? 21.326 5.837 -5.274 1.00 94.00 129 ASN A O 1
ATOM 1068 N N . GLN A 1 130 ? 21.680 5.105 -7.366 1.00 95.38 130 GLN A N 1
ATOM 1069 C CA . GLN A 1 130 ? 21.910 6.437 -7.941 1.00 95.38 130 GLN A CA 1
ATOM 1070 C C . GLN A 1 130 ? 20.701 7.362 -7.772 1.00 95.38 130 GLN A C 1
ATOM 1072 O O . GLN A 1 130 ? 20.838 8.522 -7.374 1.00 95.38 130 GLN A O 1
ATOM 1077 N N . LEU A 1 131 ? 19.510 6.811 -7.997 1.00 94.50 131 LEU A N 1
ATOM 1078 C CA . LEU A 1 131 ? 18.248 7.506 -7.802 1.00 94.50 131 LEU A CA 1
ATOM 1079 C C . LEU A 1 131 ? 18.097 7.974 -6.350 1.00 94.50 131 LEU A C 1
ATOM 1081 O O . LEU A 1 131 ? 17.908 9.157 -6.083 1.00 94.50 131 LEU A O 1
ATOM 1085 N N . GLU A 1 132 ? 18.182 7.040 -5.407 1.00 89.06 132 GLU A N 1
ATOM 1086 C CA . GLU A 1 132 ? 17.790 7.268 -4.015 1.00 89.06 132 GLU A CA 1
ATOM 1087 C C . GLU A 1 132 ? 18.826 8.033 -3.202 1.00 89.06 132 GLU A C 1
ATOM 1089 O O . GLU A 1 132 ? 18.454 8.848 -2.361 1.00 89.06 132 GLU A O 1
ATOM 1094 N N . GLN A 1 133 ? 20.111 7.796 -3.460 1.00 88.56 133 GLN A N 1
ATOM 1095 C CA . GLN A 1 133 ? 21.195 8.416 -2.701 1.00 88.56 133 GLN A CA 1
ATOM 1096 C C . GLN A 1 133 ? 21.621 9.760 -3.288 1.00 88.56 133 GLN A C 1
ATOM 1098 O O . GLN A 1 133 ? 22.039 10.650 -2.549 1.00 88.56 133 GLN A O 1
ATOM 1103 N N . PHE A 1 134 ? 21.516 9.924 -4.611 1.00 91.88 134 PHE A N 1
ATOM 1104 C CA . PHE A 1 134 ? 22.153 11.045 -5.307 1.00 91.88 134 PHE A CA 1
ATOM 1105 C C . PHE A 1 134 ? 21.203 11.863 -6.189 1.00 91.88 134 PHE A C 1
ATOM 1107 O O . PHE A 1 134 ? 21.616 12.895 -6.714 1.00 91.88 134 PHE A O 1
ATOM 1114 N N . SER A 1 135 ? 19.927 11.472 -6.321 1.00 93.06 135 SER A N 1
ATOM 1115 C CA . SER A 1 135 ? 18.980 12.099 -7.263 1.00 93.06 135 SER A CA 1
ATOM 1116 C C . SER A 1 135 ? 19.502 12.097 -8.709 1.00 93.06 135 SER A C 1
ATOM 1118 O O . SER A 1 135 ? 19.377 13.094 -9.424 1.00 93.06 135 SER A O 1
ATOM 1120 N N . LEU A 1 136 ? 20.122 10.987 -9.122 1.00 94.56 136 LEU A N 1
ATOM 1121 C CA . LEU A 1 136 ? 20.687 10.802 -10.460 1.00 94.56 136 LEU A CA 1
ATOM 1122 C C . LEU A 1 136 ? 19.946 9.706 -11.229 1.00 94.56 136 LEU A C 1
ATOM 1124 O O . LEU A 1 136 ? 19.474 8.7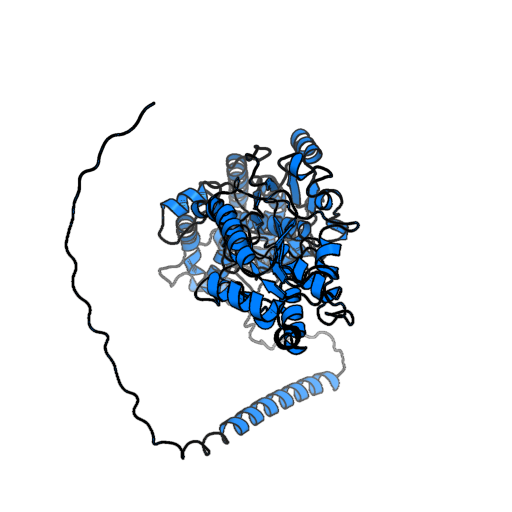25 -10.652 1.00 94.56 136 LEU A O 1
ATOM 1128 N N . LEU A 1 137 ? 19.904 9.841 -12.555 1.00 94.88 137 LEU A N 1
ATOM 1129 C CA . LEU A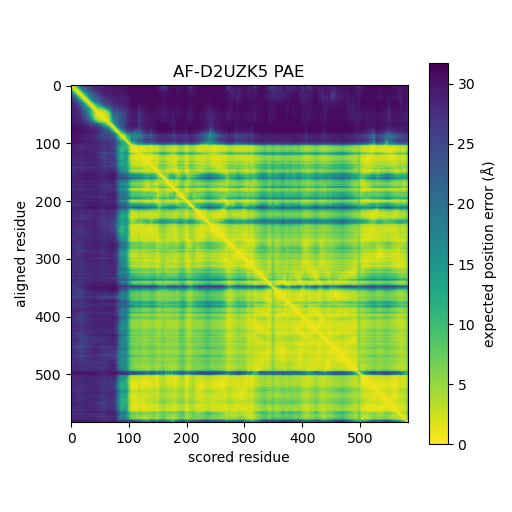 1 137 ? 19.536 8.750 -13.455 1.00 94.88 137 LEU A CA 1
ATOM 1130 C C . LEU A 1 137 ? 20.815 8.157 -14.039 1.00 94.88 137 LEU A C 1
ATOM 1132 O O . LEU A 1 137 ? 21.395 8.702 -14.973 1.00 94.88 137 LEU A O 1
ATOM 1136 N N . GLY A 1 138 ? 21.285 7.068 -13.435 1.00 93.62 138 GLY A N 1
ATOM 1137 C CA . GLY A 1 138 ? 22.632 6.573 -13.695 1.00 93.62 138 GLY A CA 1
ATOM 1138 C C . GLY A 1 138 ? 23.656 7.588 -13.196 1.00 93.62 138 GLY A C 1
ATOM 1139 O O . GLY A 1 138 ? 23.626 7.960 -12.028 1.00 93.62 138 GLY A O 1
ATOM 1140 N N . THR A 1 139 ? 24.532 8.075 -14.071 1.00 91.38 139 THR A N 1
ATOM 1141 C CA . THR A 1 139 ? 25.454 9.179 -13.744 1.00 91.38 139 THR A CA 1
ATOM 1142 C C . THR A 1 139 ? 24.879 10.560 -14.068 1.00 91.38 139 THR A C 1
ATOM 1144 O O . THR A 1 139 ? 25.522 11.572 -13.792 1.00 91.38 139 THR A O 1
ATOM 1147 N N . THR A 1 140 ? 23.688 10.627 -14.667 1.00 91.75 140 THR A N 1
ATOM 1148 C CA . THR A 1 140 ? 23.130 11.870 -15.201 1.00 91.75 140 THR A CA 1
ATOM 1149 C C . THR A 1 140 ? 22.466 12.700 -14.122 1.00 91.75 140 THR A C 1
ATOM 1151 O O . THR A 1 140 ? 21.551 12.250 -13.425 1.00 91.75 140 THR A O 1
ATOM 1154 N N . LYS A 1 141 ? 22.887 13.962 -14.047 1.00 92.88 141 LYS A N 1
ATOM 1155 C CA . LYS A 1 141 ? 22.252 14.990 -13.230 1.00 92.88 141 LYS A CA 1
ATOM 1156 C C . LYS A 1 141 ? 21.197 15.723 -14.050 1.00 92.88 141 LYS A C 1
ATOM 1158 O O . LYS A 1 141 ? 21.494 16.246 -15.119 1.00 92.88 141 LYS A O 1
ATOM 1163 N N . PHE A 1 142 ? 19.986 15.808 -13.513 1.00 90.56 142 PHE A N 1
ATOM 1164 C CA . PHE A 1 142 ? 18.912 16.576 -14.132 1.00 90.56 142 PHE A CA 1
ATOM 1165 C C . PHE A 1 142 ? 19.251 18.072 -14.088 1.00 90.56 142 PHE A C 1
ATOM 1167 O O . PHE A 1 142 ? 19.734 18.584 -13.070 1.00 90.56 142 PHE A O 1
ATOM 1174 N N . LYS A 1 143 ? 18.980 18.783 -15.186 1.00 90.69 143 LYS A N 1
ATOM 1175 C CA . LYS A 1 143 ? 19.034 20.251 -15.245 1.00 90.69 143 LYS A CA 1
ATOM 1176 C C . LYS A 1 143 ? 18.070 20.840 -14.228 1.00 90.69 143 LYS A C 1
ATOM 1178 O O . LYS A 1 143 ? 18.402 21.776 -13.500 1.00 90.69 143 LYS A O 1
ATOM 1183 N N . ASP A 1 144 ? 16.890 20.245 -14.156 1.00 87.38 144 ASP A N 1
ATOM 1184 C CA . ASP A 1 144 ? 15.921 20.504 -13.115 1.00 87.38 144 ASP A CA 1
ATOM 1185 C C . ASP A 1 144 ? 16.282 19.765 -11.821 1.00 87.38 144 ASP A C 1
ATOM 1187 O O . ASP A 1 144 ? 16.346 18.539 -11.772 1.00 87.38 144 ASP A O 1
ATOM 1191 N N . ARG A 1 145 ? 16.474 20.515 -10.734 1.00 87.69 145 ARG A N 1
ATOM 1192 C CA . ARG A 1 145 ? 16.877 19.946 -9.441 1.00 87.69 145 ARG A CA 1
ATOM 1193 C C . ARG A 1 145 ? 15.789 19.094 -8.787 1.00 87.69 145 ARG A C 1
ATOM 1195 O O . ARG A 1 145 ? 16.113 18.355 -7.859 1.00 87.69 145 ARG A O 1
ATOM 1202 N N . VAL A 1 146 ? 14.531 19.198 -9.217 1.00 90.38 146 VAL A N 1
ATOM 1203 C CA . VAL A 1 146 ? 13.400 18.431 -8.676 1.00 90.38 146 VAL A CA 1
ATOM 1204 C C . VAL A 1 146 ? 13.112 17.250 -9.587 1.00 90.38 146 VAL A C 1
ATOM 1206 O O . VAL A 1 146 ? 12.440 17.394 -10.601 1.00 90.38 146 VAL A O 1
ATOM 1209 N N . MET A 1 147 ? 13.592 16.061 -9.240 1.00 91.94 147 MET A N 1
ATOM 1210 C CA . MET A 1 147 ? 13.508 14.893 -10.113 1.00 91.94 147 MET A CA 1
ATOM 1211 C C . MET A 1 147 ? 12.069 14.366 -10.242 1.00 91.94 147 MET A C 1
ATOM 1213 O O . MET A 1 147 ? 11.648 14.016 -11.345 1.00 91.94 147 MET A O 1
ATOM 1217 N N . THR A 1 148 ? 11.289 14.404 -9.158 1.00 93.81 148 THR A N 1
ATOM 1218 C CA . THR A 1 148 ? 9.873 14.001 -9.141 1.00 93.81 148 THR A CA 1
ATOM 1219 C C . THR A 1 148 ? 8.952 15.159 -8.751 1.00 93.81 148 THR A C 1
ATOM 1221 O O . THR A 1 148 ? 9.067 15.728 -7.668 1.00 93.81 148 THR A O 1
ATOM 1224 N N . ARG A 1 149 ? 7.974 15.473 -9.601 1.00 92.06 149 ARG A N 1
ATOM 1225 C CA . ARG A 1 149 ? 6.864 16.390 -9.326 1.00 92.06 149 ARG A CA 1
ATOM 1226 C C . ARG A 1 149 ? 5.576 15.607 -9.109 1.00 92.06 149 ARG A C 1
ATOM 1228 O O . ARG A 1 149 ? 5.067 14.965 -10.027 1.00 92.06 149 ARG A O 1
ATOM 1235 N N . PHE A 1 150 ? 5.039 15.687 -7.904 1.00 90.75 150 PHE A N 1
ATOM 1236 C CA . PHE A 1 150 ? 3.805 15.026 -7.501 1.00 90.75 150 PHE A CA 1
ATOM 1237 C C . PHE A 1 150 ? 2.720 16.074 -7.232 1.00 90.75 150 PHE A C 1
ATOM 1239 O O . PHE A 1 150 ? 2.984 17.059 -6.552 1.00 90.75 150 PHE A O 1
ATOM 1246 N N . GLY A 1 151 ? 1.503 15.884 -7.742 1.00 88.38 151 GLY A N 1
ATOM 1247 C CA . GLY A 1 151 ? 0.385 16.785 -7.455 1.00 88.38 151 GLY A CA 1
ATOM 1248 C C . GLY A 1 151 ? -0.946 16.080 -7.228 1.00 88.38 151 GLY A C 1
ATOM 1249 O O . GLY A 1 151 ? -1.036 14.853 -7.195 1.00 88.38 151 GLY A O 1
ATOM 1250 N N . PHE A 1 152 ? -1.999 16.877 -7.074 1.00 85.25 152 PHE A N 1
ATOM 1251 C CA . PHE A 1 152 ? -3.354 16.405 -6.795 1.00 85.25 152 PHE A CA 1
ATOM 1252 C C . PHE A 1 152 ? -4.311 16.795 -7.909 1.00 85.25 152 PHE A C 1
ATOM 1254 O O . PHE A 1 152 ? -4.138 17.842 -8.523 1.00 85.25 152 PHE A O 1
ATOM 1261 N N . ASP A 1 153 ? -5.346 15.982 -8.105 1.00 76.38 153 ASP A N 1
ATOM 1262 C CA . ASP A 1 153 ? -6.339 16.161 -9.172 1.00 76.38 153 ASP A CA 1
ATOM 1263 C C . ASP A 1 153 ? -7.638 16.854 -8.726 1.00 76.38 153 ASP A C 1
ATOM 1265 O O . ASP A 1 153 ? -8.599 17.008 -9.480 1.00 76.38 153 ASP A O 1
ATOM 1269 N N . THR A 1 154 ? -7.720 17.250 -7.455 1.00 73.06 154 THR A N 1
ATOM 1270 C CA . THR A 1 154 ? -8.907 17.925 -6.919 1.00 73.06 154 THR A CA 1
ATOM 1271 C C . THR A 1 154 ? -8.573 18.843 -5.750 1.00 73.06 154 THR A C 1
ATOM 1273 O O . THR A 1 154 ? -7.785 18.512 -4.855 1.00 73.06 154 THR A O 1
ATOM 1276 N N . GLU A 1 155 ? -9.240 19.997 -5.721 1.00 71.62 155 GLU A N 1
ATOM 1277 C CA . GLU A 1 155 ? -9.197 20.936 -4.600 1.00 71.62 155 GLU A CA 1
ATOM 1278 C C . GLU A 1 155 ? -9.625 20.280 -3.294 1.00 71.62 155 GLU A C 1
ATOM 1280 O O . GLU A 1 155 ? -9.035 20.566 -2.257 1.00 71.62 155 GLU A O 1
ATOM 1285 N N . ARG A 1 156 ? -10.598 19.358 -3.336 1.00 69.69 156 ARG A N 1
ATOM 1286 C CA . ARG A 1 156 ? -11.165 18.730 -2.139 1.00 69.69 156 ARG A CA 1
ATOM 1287 C C . ARG A 1 156 ? -10.107 17.978 -1.342 1.00 69.69 156 ARG A C 1
ATOM 1289 O O . ARG A 1 156 ? -10.033 18.169 -0.132 1.00 69.69 156 ARG A O 1
ATOM 1296 N N . ILE A 1 157 ? -9.283 17.170 -2.019 1.00 68.94 157 ILE A N 1
ATOM 1297 C CA . ILE A 1 157 ? -8.183 16.422 -1.386 1.00 68.94 157 ILE A CA 1
ATOM 1298 C C . ILE A 1 157 ? -7.134 17.378 -0.860 1.00 68.94 157 ILE A C 1
ATOM 1300 O O . ILE A 1 157 ? -6.501 17.058 0.122 1.00 68.94 157 ILE A O 1
ATOM 1304 N N . THR A 1 158 ? -6.940 18.538 -1.477 1.00 67.50 158 THR A N 1
ATOM 1305 C CA . THR A 1 158 ? -5.977 19.493 -0.940 1.00 67.50 158 THR A CA 1
ATOM 1306 C C . THR A 1 158 ? -6.607 20.470 0.032 1.00 67.50 158 THR A C 1
ATOM 1308 O O . THR A 1 158 ? -5.873 21.271 0.560 1.00 67.50 158 THR A O 1
ATOM 1311 N N . SER A 1 159 ? -7.908 20.478 0.311 1.00 67.12 159 SER A N 1
ATOM 1312 C CA . SER A 1 159 ? -8.484 21.501 1.195 1.00 67.12 159 SER A CA 1
ATOM 1313 C C . SER A 1 159 ? -7.804 21.509 2.579 1.00 67.12 159 SER A C 1
ATOM 1315 O O . SER A 1 159 ? -7.363 20.463 3.043 1.00 67.12 159 SER A O 1
ATOM 1317 N N . PRO A 1 160 ? -7.753 22.637 3.309 1.00 65.06 160 PRO A N 1
ATOM 1318 C CA . PRO A 1 160 ? -7.234 22.642 4.685 1.00 65.06 160 PRO A CA 1
ATOM 1319 C C . PRO A 1 160 ? -7.909 21.613 5.615 1.00 65.06 160 PRO A C 1
ATOM 1321 O O . PRO A 1 160 ? -7.342 21.226 6.630 1.00 65.06 160 PRO A O 1
ATOM 1324 N N . ASN A 1 161 ? -9.103 21.139 5.244 1.00 59.97 161 ASN A N 1
ATOM 1325 C CA . ASN A 1 161 ? -9.902 20.173 5.993 1.00 59.97 161 ASN A CA 1
ATOM 1326 C C . ASN A 1 161 ? -9.639 18.702 5.603 1.00 59.97 161 ASN A C 1
ATOM 1328 O O . ASN A 1 161 ? -10.127 17.804 6.282 1.00 59.97 161 ASN A O 1
ATOM 1332 N N . MET A 1 162 ? -8.902 18.428 4.520 1.00 58.59 162 MET A N 1
ATOM 1333 C CA . MET A 1 162 ? -8.597 17.080 4.017 1.00 58.59 162 MET A CA 1
ATOM 1334 C C . MET A 1 162 ? -7.132 17.026 3.586 1.00 58.59 162 MET A C 1
ATOM 1336 O O . MET A 1 162 ? -6.699 17.841 2.789 1.00 58.59 162 MET A O 1
ATOM 1340 N N . PHE A 1 163 ? -6.353 16.073 4.104 1.00 65.56 163 PHE A N 1
ATOM 1341 C CA . PHE A 1 163 ? -4.928 15.931 3.764 1.00 65.56 163 PHE A CA 1
ATOM 1342 C C . PHE A 1 163 ? -4.086 17.211 3.927 1.00 65.56 163 PHE A C 1
ATOM 1344 O O . PHE A 1 163 ? -3.079 17.370 3.238 1.00 65.56 163 PHE A O 1
ATOM 1351 N N . ASN A 1 164 ? -4.420 18.083 4.890 1.00 70.25 164 ASN A N 1
ATOM 1352 C CA . ASN A 1 164 ? -3.590 19.243 5.254 1.00 70.25 164 ASN A CA 1
ATOM 1353 C C . ASN A 1 164 ? -2.109 18.865 5.429 1.00 70.25 164 ASN A C 1
ATOM 1355 O O . ASN A 1 164 ? -1.215 19.588 4.998 1.00 70.25 164 ASN A O 1
ATOM 1359 N N . TYR A 1 165 ? -1.870 17.667 5.967 1.00 74.94 165 TYR A N 1
ATOM 1360 C CA . TYR A 1 165 ? -0.550 17.064 6.082 1.00 74.94 165 TYR A CA 1
ATOM 1361 C C . TYR A 1 165 ? 0.264 17.115 4.778 1.00 74.94 165 TYR A C 1
ATOM 1363 O O . TYR A 1 165 ? 1.416 17.520 4.811 1.00 74.94 165 TYR A O 1
ATOM 1371 N N . PHE A 1 166 ? -0.320 16.797 3.617 1.00 78.31 166 PHE A N 1
ATOM 1372 C CA . PHE A 1 166 ? 0.397 16.833 2.336 1.00 78.31 166 PHE A CA 1
ATOM 1373 C C . PHE A 1 166 ? 0.773 18.247 1.877 1.00 78.31 166 PHE A C 1
ATOM 1375 O O . PHE A 1 166 ? 1.708 18.385 1.095 1.00 78.31 166 PHE A O 1
ATOM 1382 N N . ARG A 1 167 ? 0.074 19.290 2.348 1.00 76.44 167 ARG A N 1
ATOM 1383 C CA . ARG A 1 167 ? 0.420 20.689 2.040 1.00 76.44 167 ARG A CA 1
ATOM 1384 C C . ARG A 1 167 ? 1.615 21.178 2.838 1.00 76.44 167 ARG A C 1
ATOM 1386 O O . ARG A 1 167 ? 2.414 21.956 2.334 1.00 76.44 167 ARG A O 1
ATOM 1393 N N . THR A 1 168 ? 1.694 20.762 4.095 1.00 79.00 168 THR A N 1
ATOM 1394 C CA . THR A 1 168 ? 2.713 21.233 5.036 1.00 79.00 168 THR A CA 1
ATOM 1395 C C . THR A 1 168 ? 3.933 20.317 5.087 1.00 79.00 168 THR A C 1
ATOM 1397 O O . THR A 1 168 ? 4.929 20.661 5.717 1.00 79.00 168 THR A O 1
ATOM 1400 N N . PHE A 1 169 ? 3.871 19.139 4.463 1.00 83.25 169 PHE A N 1
ATOM 1401 C CA . PHE A 1 169 ? 4.952 18.164 4.503 1.00 83.25 169 PHE A CA 1
ATOM 1402 C C . PHE A 1 169 ? 6.079 18.518 3.528 1.00 83.25 169 PHE A C 1
ATOM 1404 O O . PHE A 1 169 ? 5.916 18.463 2.309 1.00 83.25 169 PHE A O 1
ATOM 1411 N N . SER A 1 170 ? 7.259 18.808 4.073 1.00 87.25 170 SER A N 1
ATOM 1412 C CA . SER A 1 170 ? 8.474 18.991 3.280 1.00 87.25 170 SER A CA 1
ATOM 1413 C C . SER A 1 170 ? 9.167 17.652 3.055 1.00 87.25 170 SER A C 1
ATOM 1415 O O . SER A 1 170 ? 9.787 17.100 3.962 1.00 87.25 170 SER A O 1
ATOM 1417 N N . VAL A 1 171 ? 9.097 17.128 1.831 1.00 87.69 171 VAL A N 1
ATOM 1418 C CA . VAL A 1 171 ? 9.791 15.884 1.461 1.00 87.69 171 VAL A CA 1
ATOM 1419 C C . VAL A 1 171 ? 11.300 16.006 1.658 1.00 87.69 171 VAL A C 1
ATOM 1421 O O . VAL A 1 171 ? 11.925 15.090 2.183 1.00 87.69 171 VAL A O 1
ATOM 1424 N N . LYS A 1 172 ? 11.869 17.161 1.303 1.00 86.50 172 LYS A N 1
ATOM 1425 C CA . LYS A 1 172 ? 13.298 17.446 1.455 1.00 86.50 172 LYS A CA 1
ATOM 1426 C C . LYS A 1 172 ? 13.767 17.319 2.907 1.00 86.50 172 LYS A C 1
ATOM 1428 O O . LYS A 1 172 ? 14.851 16.800 3.142 1.00 86.50 172 LYS A O 1
ATOM 1433 N N . ASP A 1 173 ? 12.957 17.783 3.854 1.00 86.88 173 ASP A N 1
ATOM 1434 C CA . ASP A 1 173 ? 13.359 17.843 5.262 1.00 86.88 173 ASP A CA 1
ATOM 1435 C C . ASP A 1 173 ? 13.009 16.557 6.029 1.00 86.88 173 ASP A C 1
ATOM 1437 O O . ASP A 1 173 ? 13.598 16.283 7.071 1.00 86.88 173 ASP A O 1
ATOM 1441 N N . ASN A 1 174 ? 12.062 15.755 5.522 1.00 85.50 174 ASN A N 1
ATOM 1442 C CA . ASN A 1 174 ? 11.494 14.617 6.254 1.00 85.50 174 ASN A CA 1
ATOM 1443 C C . ASN A 1 174 ? 11.805 13.238 5.648 1.00 85.50 174 ASN A C 1
ATOM 1445 O O . ASN A 1 174 ? 11.672 12.236 6.350 1.00 85.50 174 ASN A O 1
ATOM 1449 N N . CYS A 1 175 ? 12.192 13.151 4.372 1.00 85.62 175 CYS A N 1
ATOM 1450 C CA . CYS A 1 175 ? 12.431 11.877 3.689 1.00 85.62 175 CYS A CA 1
ATOM 1451 C C . CYS A 1 175 ? 13.932 11.655 3.474 1.00 85.62 175 CYS A C 1
ATOM 1453 O O . CYS A 1 175 ? 14.510 12.127 2.494 1.00 85.62 175 CYS A O 1
ATOM 1455 N N . LYS A 1 176 ? 14.570 10.925 4.396 1.00 76.62 176 LYS A N 1
ATOM 1456 C CA . LYS A 1 176 ? 15.979 10.528 4.261 1.00 76.62 176 LYS A CA 1
ATOM 1457 C C . LYS A 1 176 ? 16.145 9.507 3.131 1.00 76.62 176 LYS A C 1
ATOM 1459 O O . LYS A 1 176 ? 15.267 8.672 2.928 1.00 76.62 176 LYS A O 1
ATOM 1464 N N . TYR A 1 177 ? 17.276 9.570 2.423 1.00 74.94 177 TYR A N 1
ATOM 1465 C CA . TYR A 1 177 ? 17.633 8.640 1.339 1.00 74.94 177 TYR A CA 1
ATOM 1466 C C . TYR A 1 177 ? 16.564 8.544 0.244 1.00 74.94 177 TYR A C 1
ATOM 1468 O O . TYR A 1 177 ? 16.069 7.469 -0.102 1.00 74.94 177 TYR A O 1
ATOM 1476 N N . GLN A 1 178 ? 16.174 9.704 -0.277 1.00 84.69 178 GLN A N 1
ATOM 1477 C CA . GLN A 1 178 ? 15.211 9.804 -1.354 1.00 84.69 178 GLN A CA 1
ATOM 1478 C C . GLN A 1 178 ? 15.698 10.786 -2.413 1.00 84.69 178 GLN A C 1
ATOM 1480 O O . GLN A 1 178 ? 16.288 11.822 -2.105 1.00 84.69 178 GLN A O 1
ATOM 1485 N N . HIS A 1 179 ? 15.365 10.490 -3.667 1.00 92.38 179 HIS A N 1
ATOM 1486 C CA . HIS A 1 179 ? 15.501 11.460 -4.739 1.00 92.38 179 HIS A CA 1
ATOM 1487 C C . HIS A 1 179 ? 14.696 12.732 -4.450 1.00 92.38 179 HIS A C 1
ATOM 1489 O O . HIS A 1 179 ? 13.654 12.705 -3.778 1.00 92.38 179 HIS A O 1
ATOM 1495 N N . SER A 1 180 ? 15.148 13.843 -5.026 1.00 93.25 180 SER A N 1
ATOM 1496 C CA . SER A 1 180 ? 14.447 15.116 -4.925 1.00 93.25 180 SER A CA 1
ATOM 1497 C C . SER A 1 180 ? 13.019 15.001 -5.461 1.00 93.25 180 SER A C 1
ATOM 1499 O O . SER A 1 180 ? 12.770 14.623 -6.608 1.00 93.25 180 SER A O 1
ATOM 1501 N N . CYS A 1 181 ? 12.060 15.327 -4.601 1.00 93.31 181 CYS A N 1
ATOM 1502 C CA . CYS A 1 181 ? 10.648 15.278 -4.927 1.00 93.31 181 CYS A CA 1
ATOM 1503 C C . CYS A 1 181 ? 9.936 16.491 -4.338 1.00 93.31 181 CYS A C 1
ATOM 1505 O O . CYS A 1 181 ? 10.212 16.890 -3.205 1.00 93.31 181 CYS A O 1
ATOM 1507 N N . GLN A 1 182 ? 9.022 17.066 -5.112 1.00 91.62 182 GLN A N 1
ATOM 1508 C CA . GLN A 1 182 ? 8.210 18.203 -4.706 1.00 91.62 182 GLN A CA 1
ATOM 1509 C C . GLN A 1 182 ? 6.732 17.879 -4.879 1.00 91.62 182 GLN A C 1
ATOM 1511 O O . GLN A 1 182 ? 6.323 17.275 -5.873 1.00 91.62 182 GLN A O 1
ATOM 1516 N N . ILE A 1 183 ? 5.948 18.298 -3.889 1.00 89.62 183 ILE A N 1
ATOM 1517 C CA . ILE A 1 183 ? 4.510 18.073 -3.818 1.00 89.62 183 ILE A CA 1
ATOM 1518 C C . ILE A 1 183 ? 3.802 19.396 -4.072 1.00 89.62 183 ILE A C 1
ATOM 1520 O O . ILE A 1 183 ? 4.101 20.393 -3.418 1.00 89.62 183 ILE A O 1
ATOM 1524 N N . TYR A 1 184 ? 2.862 19.390 -5.007 1.00 86.50 184 TYR A N 1
ATOM 1525 C CA . TYR A 1 184 ? 2.106 20.560 -5.419 1.00 86.50 184 TYR A CA 1
ATOM 1526 C C . TYR A 1 184 ? 0.631 20.378 -5.050 1.00 86.50 184 TYR A C 1
ATOM 1528 O O . TYR A 1 184 ? -0.025 19.482 -5.591 1.00 86.50 184 TYR A O 1
ATOM 1536 N N . PRO A 1 185 ? 0.075 21.213 -4.153 1.00 82.75 185 PRO A N 1
ATOM 1537 C CA . PRO A 1 185 ? -1.369 21.311 -3.951 1.00 82.75 185 PRO A CA 1
ATOM 1538 C C . PRO A 1 185 ? -2.106 21.590 -5.273 1.00 82.75 185 PRO A C 1
ATOM 1540 O O . PRO A 1 185 ? -1.502 22.083 -6.215 1.00 82.75 185 PRO A O 1
ATOM 1543 N N . PHE A 1 186 ? -3.416 21.333 -5.357 1.00 80.06 186 PHE A N 1
ATOM 1544 C CA . PHE A 1 186 ? -4.157 21.350 -6.630 1.00 80.06 186 PHE A CA 1
ATOM 1545 C C . PHE A 1 186 ? -3.990 22.644 -7.447 1.00 80.06 186 PHE A C 1
ATOM 1547 O O . PHE A 1 186 ? -3.674 22.590 -8.631 1.00 80.06 186 PHE A O 1
ATOM 1554 N N . ASN A 1 187 ? -4.142 23.813 -6.818 1.00 77.94 187 ASN A N 1
ATOM 1555 C CA . ASN A 1 187 ? -4.004 25.095 -7.522 1.00 77.94 187 ASN A CA 1
ATOM 1556 C C . ASN A 1 187 ? -2.581 25.324 -8.041 1.00 77.94 187 ASN A C 1
ATOM 1558 O O . ASN A 1 187 ? -2.395 25.903 -9.110 1.00 77.94 187 ASN A O 1
ATOM 1562 N N . ASP A 1 188 ? -1.581 24.844 -7.307 1.00 73.62 188 ASP A N 1
ATOM 1563 C CA . ASP A 1 188 ? -0.185 24.946 -7.718 1.00 73.62 188 ASP A CA 1
ATOM 1564 C C . ASP A 1 188 ? 0.129 23.917 -8.804 1.00 73.62 188 ASP A C 1
ATOM 1566 O O . ASP A 1 188 ? 0.772 24.255 -9.784 1.00 73.62 188 ASP A O 1
ATOM 1570 N N . ALA A 1 189 ? -0.426 22.708 -8.715 1.00 76.88 189 ALA A N 1
ATOM 1571 C CA . ALA A 1 189 ? -0.375 21.693 -9.763 1.00 76.88 189 ALA A CA 1
ATOM 1572 C C . ALA A 1 189 ? -0.953 22.207 -11.096 1.00 76.88 189 ALA A C 1
ATOM 1574 O O . ALA A 1 189 ? -0.327 22.030 -12.141 1.00 76.88 189 ALA A O 1
ATOM 1575 N N . ILE A 1 190 ? -2.100 22.899 -11.067 1.00 75.00 190 ILE A N 1
ATOM 1576 C CA . ILE A 1 190 ? -2.665 23.574 -12.247 1.00 75.00 190 ILE A CA 1
ATOM 1577 C C . ILE A 1 190 ? -1.737 24.680 -12.747 1.00 75.00 190 ILE A C 1
ATOM 1579 O O . ILE A 1 190 ? -1.526 24.808 -13.951 1.00 75.00 190 ILE A O 1
ATOM 1583 N N . ARG A 1 191 ? -1.193 25.498 -11.841 1.00 75.19 191 ARG A N 1
ATOM 1584 C CA . ARG A 1 191 ? -0.288 26.594 -12.203 1.00 75.19 191 ARG A CA 1
ATOM 1585 C C . ARG A 1 191 ? 0.957 26.069 -12.910 1.00 75.19 191 ARG A C 1
ATOM 1587 O O . ARG A 1 191 ? 1.280 26.568 -13.981 1.00 75.19 191 ARG A O 1
ATOM 1594 N N . GLU A 1 192 ? 1.605 25.054 -12.344 1.00 75.50 192 GLU A N 1
ATOM 1595 C CA . GLU A 1 192 ? 2.754 24.378 -12.946 1.00 75.50 192 GLU A CA 1
ATOM 1596 C C . GLU A 1 192 ? 2.394 23.851 -14.337 1.00 75.50 192 GLU A C 1
ATOM 1598 O O . GLU A 1 192 ? 3.074 24.176 -15.310 1.00 75.50 192 GLU A O 1
ATOM 1603 N N . PHE A 1 193 ? 1.270 23.132 -14.451 1.00 73.56 193 PHE A N 1
ATOM 1604 C CA . PHE A 1 193 ? 0.789 22.609 -15.728 1.00 73.56 193 PHE A CA 1
ATOM 1605 C C . PHE A 1 193 ? 0.601 23.717 -16.777 1.00 73.56 193 PHE A C 1
ATOM 1607 O O . PHE A 1 193 ? 1.082 23.588 -17.903 1.00 73.56 193 PHE A O 1
ATOM 1614 N N . ASN A 1 194 ? -0.028 24.833 -16.400 1.00 74.75 194 ASN A N 1
ATOM 1615 C CA . ASN A 1 194 ? -0.249 25.987 -17.276 1.00 74.75 194 ASN A CA 1
ATOM 1616 C C . ASN A 1 194 ? 1.051 26.721 -17.645 1.00 74.75 194 ASN A C 1
ATOM 1618 O O . ASN A 1 194 ? 1.134 27.313 -18.718 1.00 74.75 194 ASN A O 1
ATOM 1622 N N . MET A 1 195 ? 2.071 26.674 -16.785 1.00 74.06 195 MET A N 1
ATOM 1623 C CA . MET A 1 195 ? 3.414 27.201 -17.059 1.00 74.06 195 MET A CA 1
ATOM 1624 C C . MET A 1 195 ? 4.260 26.259 -17.932 1.00 74.06 195 MET A C 1
ATOM 1626 O O . MET A 1 195 ? 5.406 26.575 -18.243 1.00 74.06 195 MET A O 1
ATOM 1630 N N . GLY A 1 196 ? 3.716 25.107 -18.339 1.00 69.31 196 GLY A N 1
ATOM 1631 C CA . GLY A 1 196 ? 4.423 24.093 -19.121 1.00 69.31 196 GLY A CA 1
ATOM 1632 C C . GLY A 1 196 ? 5.262 23.126 -18.279 1.00 69.31 196 GLY A C 1
ATOM 1633 O O . GLY A 1 196 ? 5.847 22.192 -18.832 1.00 69.31 196 GLY A O 1
ATOM 1634 N N . ASN A 1 197 ? 5.281 23.290 -16.952 1.00 72.00 197 ASN A N 1
ATOM 1635 C CA . ASN A 1 197 ? 5.910 22.356 -16.026 1.00 72.00 197 ASN A CA 1
ATOM 1636 C C . ASN A 1 197 ? 4.971 21.172 -15.797 1.00 72.00 197 ASN A C 1
ATOM 1638 O O . ASN A 1 197 ? 3.858 21.306 -15.295 1.00 72.00 197 ASN A O 1
ATOM 1642 N N . GLN A 1 198 ? 5.411 19.977 -16.170 1.00 77.88 198 GLN A N 1
ATOM 1643 C CA . GLN A 1 198 ? 4.553 18.800 -16.096 1.00 77.88 198 GLN A CA 1
ATOM 1644 C C . GLN A 1 198 ? 4.811 17.977 -14.844 1.00 77.88 198 GLN A C 1
ATOM 1646 O O . GLN A 1 198 ? 5.952 17.715 -14.464 1.00 77.88 198 GLN A O 1
ATOM 1651 N N . LEU A 1 199 ? 3.711 17.540 -14.234 1.00 88.38 199 LEU A N 1
ATOM 1652 C CA . LEU A 1 199 ? 3.727 16.618 -13.113 1.00 88.38 199 LEU A CA 1
ATOM 1653 C C . LEU A 1 199 ? 4.100 15.214 -13.589 1.00 88.38 199 LEU A C 1
ATOM 1655 O O . LEU A 1 199 ? 3.589 14.716 -14.599 1.00 88.38 199 LEU A O 1
ATOM 1659 N N . ASP A 1 200 ? 4.966 14.568 -12.817 1.00 92.50 200 ASP A N 1
ATOM 1660 C CA . ASP A 1 200 ? 5.372 13.183 -13.022 1.00 92.50 200 ASP A CA 1
ATOM 1661 C C . ASP A 1 200 ? 4.294 12.214 -12.520 1.00 92.50 200 ASP A C 1
ATOM 1663 O O . ASP A 1 200 ? 4.122 11.137 -13.092 1.00 92.50 200 ASP A O 1
ATOM 1667 N N . ALA A 1 201 ? 3.538 12.609 -11.490 1.00 93.19 201 ALA A N 1
ATOM 1668 C CA . ALA A 1 201 ? 2.403 11.853 -10.983 1.00 93.19 201 ALA A CA 1
ATOM 1669 C C . ALA A 1 201 ? 1.295 12.747 -10.421 1.00 93.19 201 ALA A C 1
ATOM 1671 O O . ALA A 1 201 ? 1.554 13.831 -9.893 1.00 93.19 201 ALA A O 1
ATOM 1672 N N . VAL A 1 202 ? 0.065 12.242 -10.476 1.00 89.94 202 VAL A N 1
ATOM 1673 C CA . VAL A 1 202 ? -1.119 12.885 -9.908 1.00 89.94 202 VAL A CA 1
ATOM 1674 C C . VAL A 1 202 ? -1.884 11.891 -9.041 1.00 89.94 202 VAL A C 1
ATOM 1676 O O . VAL A 1 202 ? -2.143 10.760 -9.454 1.00 89.94 202 VAL A O 1
ATOM 1679 N N . LEU A 1 203 ? -2.260 12.319 -7.837 1.00 89.50 203 LEU A N 1
ATOM 1680 C CA . LEU A 1 203 ? -3.148 11.570 -6.957 1.00 89.50 203 LEU A CA 1
ATOM 1681 C C . LEU A 1 203 ? -4.586 12.026 -7.152 1.00 89.50 203 LEU A C 1
ATOM 1683 O O . LEU A 1 203 ? -4.893 13.220 -7.083 1.00 89.50 203 LEU A O 1
ATOM 1687 N N . TYR A 1 204 ? -5.472 11.048 -7.301 1.00 86.31 204 TYR A N 1
ATOM 1688 C CA . TYR A 1 204 ? -6.907 11.268 -7.279 1.00 86.31 204 TYR A CA 1
ATOM 1689 C C . TYR A 1 204 ? -7.575 10.332 -6.267 1.00 86.31 204 TYR A C 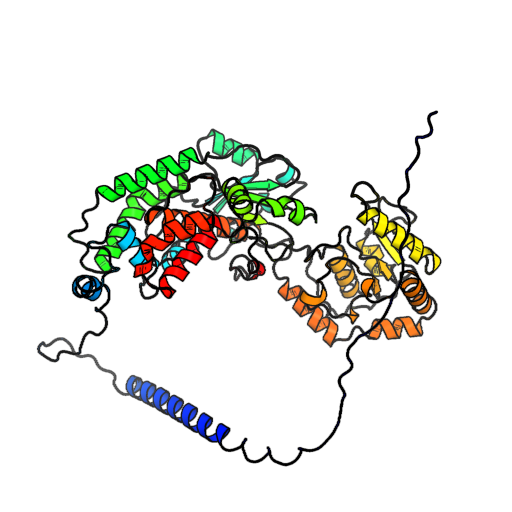1
ATOM 1691 O O . TYR A 1 204 ? -7.121 9.219 -5.983 1.00 86.31 204 TYR A O 1
ATOM 1699 N N . TYR A 1 205 ? -8.644 10.840 -5.664 1.00 81.12 205 TYR A N 1
ATOM 1700 C CA . TYR A 1 205 ? -9.407 10.160 -4.626 1.00 81.12 205 TYR A CA 1
ATOM 1701 C C . TYR A 1 205 ? -10.612 9.484 -5.251 1.00 81.12 205 TYR A C 1
ATOM 1703 O O . TYR A 1 205 ? -11.256 10.054 -6.126 1.00 81.12 205 TYR A O 1
ATOM 1711 N N . TYR A 1 206 ? -10.930 8.283 -4.780 1.00 77.62 206 TYR A N 1
ATOM 1712 C CA . TYR A 1 206 ? -11.887 7.393 -5.436 1.00 77.62 206 TYR A CA 1
ATOM 1713 C C . TYR A 1 206 ? -13.301 7.965 -5.664 1.00 77.62 206 TYR A C 1
ATOM 1715 O O . TYR A 1 206 ? -14.036 7.455 -6.507 1.00 77.62 206 TYR A O 1
ATOM 1723 N N . HIS A 1 207 ? -13.700 8.989 -4.905 1.00 73.75 207 HIS A N 1
ATOM 1724 C CA . HIS A 1 207 ? -14.993 9.659 -5.054 1.00 73.75 207 HIS A CA 1
ATOM 1725 C C . HIS A 1 207 ? -15.044 10.690 -6.185 1.00 73.75 207 HIS A C 1
ATOM 1727 O O . HIS A 1 207 ? -16.131 11.151 -6.524 1.00 73.75 207 HIS A O 1
ATOM 1733 N N . GLU A 1 208 ? -13.900 11.068 -6.742 1.00 69.00 208 GLU A N 1
ATOM 1734 C CA . GLU A 1 208 ? -13.799 12.122 -7.741 1.00 69.00 208 GLU A CA 1
ATOM 1735 C C . GLU A 1 208 ? -13.450 11.504 -9.104 1.00 69.00 208 GLU A C 1
ATOM 1737 O O . GLU A 1 208 ? -12.621 10.588 -9.175 1.00 69.00 208 GLU A O 1
ATOM 1742 N N . PRO A 1 209 ? -14.074 11.966 -10.203 1.00 65.25 209 PRO A N 1
ATOM 1743 C CA . PRO A 1 209 ? -13.676 11.534 -11.533 1.00 65.25 209 PRO A CA 1
ATOM 1744 C C . PRO A 1 209 ? -12.234 11.975 -11.787 1.00 65.25 209 PRO A C 1
ATOM 1746 O O . PRO A 1 209 ? -11.874 13.111 -11.480 1.00 65.25 209 PRO A O 1
ATOM 1749 N N . TYR A 1 210 ? -11.430 11.088 -12.372 1.00 66.31 210 TYR A N 1
ATOM 1750 C CA . TYR A 1 210 ? -10.084 11.431 -12.823 1.00 66.31 210 TYR A CA 1
ATOM 1751 C C . TYR A 1 210 ? -10.174 12.562 -13.856 1.00 66.31 210 TYR A C 1
ATOM 1753 O O . TYR A 1 210 ? -10.787 12.395 -14.916 1.00 66.31 210 TYR A O 1
ATOM 1761 N N . LYS A 1 211 ? -9.618 13.726 -13.524 1.00 64.81 211 LYS A N 1
ATOM 1762 C CA . LYS A 1 211 ? -9.504 14.884 -14.404 1.00 64.81 211 LYS A CA 1
ATOM 1763 C C . LYS A 1 211 ? -8.123 14.859 -15.061 1.00 64.81 211 LYS A C 1
ATOM 1765 O O . LYS A 1 211 ? -7.110 14.453 -14.506 1.00 64.81 211 LYS A O 1
ATOM 1770 N N . TYR A 1 212 ? -8.089 15.252 -16.328 1.00 57.34 212 TYR A N 1
ATOM 1771 C CA . TYR A 1 212 ? -6.928 15.043 -17.191 1.00 57.34 212 TYR A CA 1
ATOM 1772 C C . TYR A 1 212 ? -5.853 16.127 -17.025 1.00 57.34 212 TYR A C 1
ATOM 1774 O O . TYR A 1 212 ? -5.427 16.721 -18.016 1.00 57.34 212 TYR A O 1
ATOM 1782 N N . ILE A 1 213 ? -5.351 16.372 -15.810 1.00 61.97 213 ILE A N 1
ATOM 1783 C CA . ILE A 1 213 ? -4.067 17.083 -15.648 1.00 61.97 213 ILE A CA 1
ATOM 1784 C C . ILE A 1 213 ? -2.938 16.076 -15.921 1.00 61.97 213 ILE A C 1
ATOM 1786 O O . ILE A 1 213 ? -2.164 15.703 -15.042 1.00 61.97 213 ILE A O 1
ATOM 1790 N N . SER A 1 214 ? -2.894 15.536 -17.141 1.00 66.38 214 SER A N 1
ATOM 1791 C CA . SER A 1 214 ? -2.027 14.404 -17.475 1.00 66.38 214 SER A CA 1
ATOM 1792 C C . SER A 1 214 ? -1.514 14.468 -18.904 1.00 66.38 214 SER A C 1
ATOM 1794 O O . SER A 1 214 ? -2.267 14.752 -19.836 1.00 66.38 214 SER A O 1
ATOM 1796 N N . LYS A 1 215 ? -0.246 14.105 -19.094 1.00 73.88 215 LYS A N 1
ATOM 1797 C CA . LYS A 1 215 ? 0.304 13.840 -20.428 1.00 73.88 215 LYS A CA 1
ATOM 1798 C C . LYS A 1 215 ? -0.279 12.530 -20.972 1.00 73.88 215 LYS A C 1
ATOM 1800 O O . LYS A 1 215 ? -0.246 11.527 -20.253 1.00 73.88 215 LYS A O 1
ATOM 1805 N N . PRO A 1 216 ? -0.774 12.491 -22.221 1.00 80.69 216 PRO A N 1
ATOM 1806 C CA . PRO A 1 216 ? -1.334 11.274 -22.791 1.00 80.69 216 PRO A CA 1
ATOM 1807 C C . PRO A 1 216 ? -0.240 10.254 -23.130 1.00 80.69 216 PRO A C 1
ATOM 1809 O O . PRO A 1 216 ? 0.922 10.600 -23.347 1.00 80.69 216 PRO A O 1
ATOM 1812 N N . LEU A 1 217 ? -0.637 8.988 -23.286 1.00 83.44 217 LEU A N 1
ATOM 1813 C CA . LEU A 1 217 ? 0.244 7.894 -23.719 1.00 83.44 217 LEU A CA 1
ATOM 1814 C C . LEU A 1 217 ? 0.995 8.199 -25.030 1.00 83.44 217 LEU A C 1
ATOM 1816 O O . LEU A 1 217 ? 2.124 7.755 -25.221 1.00 83.44 217 LEU A O 1
ATOM 1820 N N . HIS A 1 218 ? 0.392 8.970 -25.940 1.00 86.06 218 HIS A N 1
ATOM 1821 C CA . HIS A 1 218 ? 1.036 9.349 -27.199 1.00 86.06 218 HIS A CA 1
ATOM 1822 C C . HIS A 1 218 ? 2.350 10.125 -26.983 1.00 86.06 218 HIS A C 1
ATOM 1824 O O . HIS A 1 218 ? 3.315 9.909 -27.715 1.00 86.06 218 HIS A O 1
ATOM 1830 N N . SER A 1 219 ? 2.421 10.970 -25.947 1.00 85.31 219 SER A N 1
ATOM 1831 C CA . SER A 1 219 ? 3.646 11.697 -25.591 1.00 85.31 219 SER A CA 1
ATOM 1832 C C . SER A 1 219 ? 4.773 10.752 -25.166 1.00 85.31 219 SER A C 1
ATOM 1834 O O . SER A 1 219 ? 5.914 10.943 -25.583 1.00 85.31 219 SER A O 1
ATOM 1836 N N . GLU A 1 220 ? 4.443 9.697 -24.416 1.00 91.62 220 GLU A N 1
ATOM 1837 C CA . GLU A 1 220 ? 5.405 8.670 -24.000 1.00 91.62 220 GLU A CA 1
ATOM 1838 C C . GLU A 1 220 ? 5.949 7.894 -25.209 1.00 91.62 220 GLU A C 1
ATOM 1840 O O . GLU A 1 220 ? 7.158 7.764 -25.376 1.00 91.62 220 GLU A O 1
ATOM 1845 N N . LYS A 1 221 ? 5.075 7.462 -26.127 1.00 93.12 221 LYS A N 1
ATOM 1846 C CA . LYS A 1 221 ? 5.504 6.775 -27.358 1.00 93.12 221 LYS A CA 1
ATOM 1847 C C . LYS A 1 221 ? 6.442 7.633 -28.209 1.00 93.12 221 LYS A C 1
ATOM 1849 O O . LYS A 1 221 ? 7.424 7.118 -28.738 1.00 93.12 221 LYS A O 1
ATOM 1854 N N . LYS A 1 222 ? 6.171 8.940 -28.316 1.00 93.12 222 LYS A N 1
ATOM 1855 C CA . LYS A 1 222 ? 7.026 9.878 -29.057 1.00 93.12 222 LYS A CA 1
ATOM 1856 C C . LYS A 1 222 ? 8.429 9.953 -28.454 1.00 93.12 222 LYS A C 1
ATOM 1858 O O . LYS A 1 222 ? 9.402 9.868 -29.197 1.00 93.12 222 LYS A O 1
ATOM 1863 N N . VAL A 1 223 ? 8.541 10.082 -27.129 1.00 94.56 223 VAL A N 1
ATOM 1864 C CA . VAL A 1 223 ? 9.857 10.188 -26.483 1.00 94.56 223 VAL A CA 1
ATOM 1865 C C . VAL A 1 223 ? 10.639 8.873 -26.529 1.00 94.56 223 VAL A C 1
ATOM 1867 O O . VAL A 1 223 ? 11.854 8.907 -26.706 1.00 94.56 223 VAL A O 1
ATOM 1870 N N . ILE A 1 224 ? 9.959 7.721 -26.464 1.00 95.88 224 ILE A N 1
ATOM 1871 C CA . ILE A 1 224 ? 10.600 6.412 -26.671 1.00 95.88 224 ILE A CA 1
ATOM 1872 C C . ILE A 1 224 ? 11.133 6.297 -28.105 1.00 95.88 224 ILE A C 1
ATOM 1874 O O . ILE A 1 224 ? 12.272 5.884 -28.302 1.00 95.88 224 ILE A O 1
ATOM 1878 N N . GLY A 1 225 ? 10.355 6.725 -29.106 1.00 95.06 225 GLY A N 1
ATOM 1879 C CA . GLY A 1 225 ? 10.808 6.754 -30.499 1.00 95.06 225 GLY A CA 1
ATOM 1880 C C . GLY A 1 225 ? 12.066 7.606 -30.692 1.00 95.06 225 GLY A C 1
ATOM 1881 O O . GLY A 1 225 ? 13.018 7.161 -31.330 1.00 95.06 225 GLY A O 1
ATOM 1882 N N . SER A 1 226 ? 12.112 8.795 -30.080 1.00 94.88 226 SER A N 1
ATOM 1883 C CA . SER A 1 226 ? 13.306 9.651 -30.098 1.00 94.88 226 SER A CA 1
ATOM 1884 C C . SER A 1 226 ? 14.507 9.020 -29.388 1.00 94.88 226 SER A C 1
ATOM 1886 O O . SER A 1 226 ? 15.620 9.119 -29.898 1.00 94.88 226 SER A O 1
ATOM 1888 N N . LEU A 1 227 ? 14.297 8.340 -28.252 1.00 95.81 227 LEU A N 1
ATOM 1889 C CA . LEU A 1 227 ? 15.354 7.574 -27.584 1.00 95.81 227 LEU A CA 1
ATOM 1890 C C . LEU A 1 227 ? 15.931 6.525 -28.538 1.00 95.81 227 LEU A C 1
ATOM 1892 O O . LEU A 1 227 ? 17.139 6.465 -28.716 1.00 95.81 227 LEU A O 1
ATOM 1896 N N . TRP A 1 228 ? 15.095 5.721 -29.189 1.00 94.50 228 TRP A N 1
ATOM 1897 C CA . TRP A 1 228 ? 15.584 4.639 -30.048 1.00 94.50 228 TRP A CA 1
ATOM 1898 C C . TRP A 1 228 ? 16.283 5.143 -31.303 1.00 94.50 228 TRP A C 1
ATOM 1900 O O . TRP A 1 228 ? 17.313 4.596 -31.678 1.00 94.50 228 TRP A O 1
ATOM 1910 N N . GLN A 1 229 ? 15.786 6.222 -31.905 1.00 92.25 229 GLN A N 1
ATOM 1911 C CA . GLN A 1 229 ? 16.484 6.892 -33.000 1.00 92.25 229 GLN A CA 1
ATOM 1912 C C . GLN A 1 229 ? 17.854 7.436 -32.559 1.00 92.25 229 GLN A C 1
ATOM 1914 O O . GLN A 1 229 ? 18.802 7.439 -33.334 1.00 92.25 229 GLN A O 1
ATOM 1919 N N . SER A 1 230 ? 17.985 7.889 -31.312 1.00 91.75 230 SER A N 1
ATOM 1920 C CA . SER A 1 230 ? 19.283 8.277 -30.751 1.00 91.75 230 SER A CA 1
ATOM 1921 C C . SER A 1 230 ? 20.214 7.064 -30.627 1.00 91.75 230 SER A C 1
ATOM 1923 O O . SER A 1 230 ? 21.382 7.142 -31.003 1.00 91.75 230 SER A O 1
ATOM 1925 N N . LEU A 1 231 ? 19.684 5.917 -30.185 1.00 89.31 231 LEU A N 1
ATOM 1926 C CA . LEU A 1 231 ? 20.440 4.672 -30.012 1.00 89.31 231 LEU A CA 1
ATOM 1927 C C . LEU A 1 231 ? 21.009 4.100 -31.321 1.00 89.31 231 LEU A C 1
ATOM 1929 O O . LEU A 1 231 ? 22.067 3.480 -31.277 1.00 89.31 231 LEU A O 1
ATOM 1933 N N . THR A 1 232 ? 20.382 4.339 -32.479 1.00 85.88 232 THR A N 1
ATOM 1934 C CA . THR A 1 232 ? 20.917 3.875 -33.777 1.00 85.88 232 THR A CA 1
ATOM 1935 C C . THR A 1 232 ? 22.201 4.585 -34.199 1.00 85.88 232 THR A C 1
ATOM 1937 O O . THR A 1 232 ? 22.896 4.098 -35.083 1.00 85.88 232 THR A O 1
ATOM 1940 N N . ASN A 1 233 ? 22.519 5.731 -33.592 1.00 81.69 233 ASN A N 1
ATOM 1941 C CA . ASN A 1 233 ? 23.697 6.531 -33.935 1.00 81.69 233 ASN A CA 1
ATOM 1942 C C . ASN A 1 233 ? 24.937 6.161 -33.108 1.00 81.69 233 ASN A C 1
ATOM 1944 O O . ASN A 1 233 ? 25.985 6.789 -33.263 1.00 81.69 233 ASN A O 1
ATOM 1948 N N . PHE A 1 234 ? 24.821 5.204 -32.187 1.00 82.69 234 PHE A N 1
ATOM 1949 C CA . PHE A 1 234 ? 25.946 4.767 -31.374 1.00 82.69 234 PHE A CA 1
ATOM 1950 C C . PHE A 1 234 ? 26.731 3.681 -32.095 1.00 82.69 234 PHE A C 1
ATOM 1952 O O . PHE A 1 234 ? 26.184 2.645 -32.467 1.00 82.69 234 PHE A O 1
ATOM 1959 N N . ASP A 1 235 ? 28.029 3.922 -32.232 1.00 74.75 235 ASP A N 1
ATOM 1960 C CA . ASP A 1 235 ? 28.971 2.929 -32.717 1.00 74.75 235 ASP A CA 1
ATOM 1961 C C . ASP A 1 235 ? 29.225 1.864 -31.638 1.00 74.75 235 ASP A C 1
ATOM 1963 O O . ASP A 1 235 ? 29.575 2.179 -30.495 1.00 74.75 235 ASP A O 1
ATOM 1967 N N . LEU A 1 236 ? 29.009 0.601 -32.005 1.00 78.88 236 LEU A N 1
ATOM 1968 C CA . LEU A 1 236 ? 29.179 -0.559 -31.133 1.00 78.88 236 LEU A CA 1
ATOM 1969 C C . LEU A 1 236 ? 30.517 -1.275 -31.360 1.00 78.88 236 LEU A C 1
ATOM 1971 O O . LEU A 1 236 ? 30.874 -2.122 -30.542 1.00 78.88 236 LEU A O 1
ATOM 1975 N N . GLU A 1 237 ? 31.276 -0.937 -32.411 1.00 67.88 237 GLU A N 1
ATOM 1976 C CA . GLU A 1 237 ? 32.535 -1.615 -32.765 1.00 67.88 237 GLU A CA 1
ATOM 1977 C C . GLU A 1 237 ? 33.599 -1.495 -31.661 1.00 67.88 237 GLU A C 1
ATOM 1979 O O . GLU A 1 237 ? 34.453 -2.368 -31.500 1.00 67.88 237 GLU A O 1
ATOM 1984 N N . HIS A 1 238 ? 33.508 -0.448 -30.841 1.00 61.34 238 HIS A N 1
ATOM 1985 C CA . HIS A 1 238 ? 34.441 -0.173 -29.749 1.00 61.34 238 HIS A CA 1
ATOM 1986 C C . HIS A 1 238 ? 33.981 -0.686 -28.374 1.00 61.34 238 HIS A C 1
ATOM 1988 O O . HIS A 1 238 ? 34.719 -0.564 -27.394 1.00 61.34 238 HIS A O 1
ATOM 1994 N N . VAL A 1 239 ? 32.797 -1.302 -28.271 1.00 74.50 239 VAL A N 1
ATOM 1995 C CA . VAL A 1 239 ? 32.293 -1.883 -27.013 1.00 74.50 239 VAL A CA 1
ATOM 1996 C C . VAL A 1 239 ? 32.855 -3.296 -26.835 1.00 74.50 239 VAL A C 1
ATOM 1998 O O . VAL A 1 239 ? 32.158 -4.300 -26.951 1.00 74.50 239 VAL A O 1
ATOM 2001 N N . SER A 1 240 ? 34.156 -3.380 -26.561 1.00 72.44 240 SER A N 1
ATOM 2002 C CA . SER A 1 240 ? 34.876 -4.649 -26.372 1.00 72.44 240 SER A CA 1
ATOM 2003 C C . SER A 1 240 ? 35.067 -5.039 -24.901 1.00 72.44 240 SER A C 1
ATOM 2005 O O . SER A 1 240 ? 35.519 -6.145 -24.605 1.00 72.44 240 SER A O 1
ATOM 2007 N N . SER A 1 241 ? 34.707 -4.154 -23.965 1.00 79.88 241 SER A N 1
ATOM 2008 C CA . SER A 1 241 ? 34.891 -4.344 -22.525 1.00 79.88 241 SER A CA 1
ATOM 2009 C C . SER A 1 241 ? 33.651 -3.944 -21.720 1.00 79.88 241 SER A C 1
ATOM 2011 O O . SER A 1 241 ? 32.796 -3.183 -22.179 1.00 79.88 241 SER A O 1
ATOM 2013 N N . MET A 1 242 ? 33.569 -4.437 -20.480 1.00 82.81 242 MET A N 1
ATOM 2014 C CA . MET A 1 242 ? 32.516 -4.038 -19.537 1.00 82.81 242 MET A CA 1
ATOM 2015 C C . MET A 1 242 ? 32.560 -2.533 -19.236 1.00 82.81 242 MET A C 1
ATOM 2017 O O . MET A 1 242 ? 31.518 -1.897 -19.120 1.00 82.81 242 MET A O 1
ATOM 2021 N N . GLU A 1 243 ? 33.757 -1.949 -19.161 1.00 84.81 243 GLU A N 1
ATOM 2022 C CA . GLU A 1 243 ? 33.931 -0.508 -18.970 1.00 84.81 243 GLU A CA 1
ATOM 2023 C C . GLU A 1 243 ? 33.369 0.284 -20.158 1.00 84.81 243 GLU A C 1
ATOM 2025 O O . GLU A 1 243 ? 32.608 1.229 -19.963 1.00 84.81 243 GLU A O 1
ATOM 2030 N N . GLY A 1 244 ? 33.656 -0.144 -21.393 1.00 84.75 244 GLY A N 1
ATOM 2031 C CA . GLY A 1 244 ? 33.089 0.477 -22.593 1.00 84.75 244 GLY A CA 1
ATOM 2032 C C . GLY A 1 244 ? 31.560 0.401 -22.617 1.00 84.75 244 GLY A C 1
ATOM 2033 O O . GLY A 1 244 ? 30.888 1.370 -22.965 1.00 84.75 244 GLY A O 1
ATOM 2034 N N . LEU A 1 245 ? 30.990 -0.717 -22.160 1.00 87.88 245 LEU A N 1
ATOM 2035 C CA . LEU A 1 245 ? 29.542 -0.884 -22.034 1.00 87.88 245 LEU A CA 1
ATOM 2036 C C . LEU A 1 245 ? 28.934 0.035 -20.957 1.00 87.88 245 LEU A C 1
ATOM 2038 O O . LEU A 1 245 ? 27.867 0.618 -21.163 1.00 87.88 245 LEU A O 1
ATOM 2042 N N . GLN A 1 246 ? 29.620 0.218 -19.829 1.00 90.06 246 GLN A N 1
ATOM 2043 C CA . GLN A 1 246 ? 29.222 1.172 -18.789 1.00 90.06 246 GLN A CA 1
ATOM 2044 C C . GLN A 1 246 ? 29.268 2.616 -19.304 1.00 90.06 246 GLN A C 1
ATOM 2046 O O . GLN A 1 246 ? 28.315 3.366 -19.090 1.00 90.06 246 GLN A O 1
ATOM 2051 N N . GLN A 1 247 ? 30.323 2.990 -20.034 1.00 90.44 247 GLN A N 1
ATOM 2052 C CA . GLN A 1 247 ? 30.467 4.311 -20.653 1.00 90.44 247 GLN A CA 1
ATOM 2053 C C . GLN A 1 247 ? 29.381 4.569 -21.704 1.00 90.44 247 GLN A C 1
ATOM 2055 O O . GLN A 1 247 ? 28.772 5.640 -21.710 1.00 90.44 247 GLN A O 1
ATOM 2060 N N . LEU A 1 248 ? 29.078 3.578 -22.551 1.00 90.81 248 LEU A N 1
ATOM 2061 C CA . LEU A 1 248 ? 27.967 3.642 -23.500 1.00 90.81 248 LEU A CA 1
ATOM 2062 C C . LEU A 1 248 ? 26.641 3.880 -22.769 1.00 90.81 248 LEU A C 1
ATOM 2064 O O . LEU A 1 248 ? 25.896 4.800 -23.107 1.00 90.81 248 LEU A O 1
ATOM 2068 N N . SER A 1 249 ? 26.364 3.077 -21.739 1.00 93.50 249 SER A N 1
ATOM 2069 C CA . SER A 1 249 ? 25.148 3.197 -20.936 1.00 93.50 249 SER A CA 1
ATOM 2070 C C . SER A 1 249 ? 25.018 4.584 -20.298 1.00 93.50 249 SER A C 1
ATOM 2072 O O . SER A 1 249 ? 23.946 5.186 -20.389 1.00 93.50 249 SER A O 1
ATOM 2074 N N . ALA A 1 250 ? 26.104 5.116 -19.731 1.00 94.31 250 ALA A N 1
ATOM 2075 C CA . ALA A 1 250 ? 26.155 6.452 -19.141 1.00 94.31 250 ALA A CA 1
ATOM 2076 C C . ALA A 1 250 ? 25.929 7.560 -20.184 1.00 94.31 250 ALA A C 1
ATOM 2078 O O . ALA A 1 250 ? 25.168 8.493 -19.941 1.00 94.31 250 ALA A O 1
ATOM 2079 N N . LYS A 1 251 ? 26.516 7.435 -21.381 1.00 93.75 251 LYS A N 1
ATOM 2080 C CA . LYS A 1 251 ? 26.316 8.394 -22.479 1.00 93.75 251 LYS A CA 1
ATOM 2081 C C . LYS A 1 251 ? 24.862 8.425 -22.962 1.00 93.75 251 LYS A C 1
ATOM 2083 O O . LYS A 1 251 ? 24.344 9.490 -23.287 1.00 93.75 251 LYS A O 1
ATOM 2088 N N . ILE A 1 252 ? 24.181 7.277 -22.987 1.00 95.12 252 ILE A N 1
ATOM 2089 C CA . ILE A 1 252 ? 22.743 7.218 -23.296 1.00 95.12 252 ILE A CA 1
ATOM 2090 C C . ILE A 1 252 ? 21.935 7.982 -22.246 1.00 95.12 252 ILE A C 1
ATOM 2092 O O . ILE A 1 252 ? 21.030 8.735 -22.615 1.00 95.12 252 ILE A O 1
ATOM 2096 N N . ASP A 1 253 ? 22.265 7.796 -20.965 1.00 96.06 253 ASP A N 1
ATOM 2097 C CA . ASP A 1 253 ? 21.591 8.485 -19.865 1.00 96.06 253 ASP A CA 1
ATOM 2098 C C . ASP A 1 253 ? 21.808 9.997 -19.933 1.00 96.06 253 ASP A C 1
ATOM 2100 O O . ASP A 1 253 ? 20.871 10.754 -19.698 1.00 96.06 253 ASP A O 1
ATOM 2104 N N . ASP A 1 254 ? 23.017 10.454 -20.256 1.00 95.19 254 ASP A N 1
ATOM 2105 C CA . ASP A 1 254 ? 23.350 11.881 -20.356 1.00 95.19 254 ASP A CA 1
ATOM 2106 C C . ASP A 1 254 ? 22.578 12.566 -21.492 1.00 95.19 254 ASP A C 1
ATOM 2108 O O . ASP A 1 254 ? 21.945 13.604 -21.301 1.00 95.19 254 ASP A O 1
ATOM 2112 N N . LEU A 1 255 ? 22.540 11.926 -22.664 1.00 94.00 255 LEU A N 1
ATOM 2113 C CA . LEU A 1 255 ? 21.888 12.485 -23.847 1.00 94.00 255 LEU A CA 1
ATOM 2114 C C . LEU A 1 255 ? 20.358 12.432 -23.781 1.00 94.00 255 LEU A C 1
ATOM 2116 O O . LEU A 1 255 ? 19.689 13.320 -24.310 1.00 94.00 255 LEU A O 1
ATOM 2120 N N . ASN A 1 256 ? 19.788 11.387 -23.172 1.00 94.94 256 ASN A N 1
ATOM 2121 C CA . ASN A 1 256 ? 18.356 11.099 -23.295 1.00 94.94 256 ASN A CA 1
ATOM 2122 C C . ASN A 1 256 ? 17.608 11.043 -21.959 1.00 94.94 256 ASN A C 1
ATOM 2124 O O . ASN A 1 256 ? 16.388 11.203 -21.954 1.00 94.94 256 ASN A O 1
ATOM 2128 N N . GLY A 1 257 ? 18.295 10.814 -20.841 1.00 94.38 257 GLY A N 1
ATOM 2129 C CA . GLY A 1 257 ? 17.687 10.414 -19.573 1.00 94.38 257 GLY A CA 1
ATOM 2130 C C . GLY A 1 257 ? 16.619 11.378 -19.063 1.00 94.38 257 GLY A C 1
ATOM 2131 O O . GLY A 1 257 ? 15.467 10.984 -18.877 1.00 94.38 257 GLY A O 1
ATOM 2132 N N . GLU A 1 258 ? 16.964 12.657 -18.895 1.00 93.62 258 GLU A N 1
ATOM 2133 C CA . GLU A 1 258 ? 16.010 13.669 -18.420 1.00 93.62 258 GLU A CA 1
ATOM 2134 C C . GLU A 1 258 ? 14.869 13.895 -19.421 1.00 93.62 258 GLU A C 1
ATOM 2136 O O . GLU A 1 258 ? 13.711 13.987 -19.015 1.00 93.62 258 GLU A O 1
ATOM 2141 N N . ASN A 1 259 ? 15.154 13.921 -20.728 1.00 93.38 259 ASN A N 1
ATOM 2142 C CA . ASN A 1 259 ? 14.119 14.097 -21.749 1.00 93.38 259 ASN A CA 1
ATOM 2143 C C . ASN A 1 259 ? 13.109 12.941 -21.730 1.00 93.38 259 ASN A C 1
ATOM 2145 O O . ASN A 1 259 ? 11.904 13.182 -21.733 1.00 93.38 259 ASN A O 1
ATOM 2149 N N . VAL A 1 260 ? 13.582 11.693 -21.645 1.00 95.00 260 VAL A N 1
ATOM 2150 C CA . VAL A 1 260 ? 12.713 10.513 -21.529 1.00 95.00 260 VAL A CA 1
ATOM 2151 C C . VAL A 1 260 ? 11.936 10.559 -20.224 1.00 95.00 260 VAL A C 1
ATOM 2153 O O . VAL A 1 260 ? 10.714 10.431 -20.254 1.00 95.00 260 VAL A O 1
ATOM 2156 N N . TRP A 1 261 ? 12.601 10.821 -19.096 1.00 94.62 261 TRP A N 1
ATOM 2157 C CA . TRP A 1 261 ? 11.950 10.936 -17.793 1.00 94.62 261 TRP A CA 1
ATOM 2158 C C . TRP A 1 261 ? 10.818 11.959 -17.819 1.00 94.62 261 TRP A C 1
ATOM 2160 O O . TRP A 1 261 ? 9.684 11.633 -17.474 1.00 94.62 261 TRP A O 1
ATOM 2170 N N . ARG A 1 262 ? 11.086 13.187 -18.270 1.00 91.25 262 ARG A N 1
ATOM 2171 C CA . ARG A 1 262 ? 10.069 14.241 -18.366 1.00 91.25 262 ARG A CA 1
ATOM 2172 C C . ARG A 1 262 ? 9.025 13.924 -19.421 1.00 91.25 262 ARG A C 1
ATOM 2174 O O . ARG A 1 262 ? 7.875 14.294 -19.231 1.00 91.25 262 ARG A O 1
ATOM 2181 N N . GLY A 1 263 ? 9.394 13.255 -20.510 1.00 91.94 263 GLY A N 1
ATOM 2182 C CA . GLY A 1 263 ? 8.535 12.901 -21.641 1.00 91.94 263 GLY A CA 1
ATOM 2183 C C . GLY A 1 263 ? 7.537 11.771 -21.377 1.00 91.94 263 GLY A C 1
ATOM 2184 O O . GLY A 1 263 ? 6.532 11.699 -22.086 1.00 91.94 263 GLY A O 1
ATOM 2185 N N . MET A 1 264 ? 7.778 10.937 -20.358 1.00 92.56 264 MET A N 1
ATOM 2186 C CA . MET A 1 264 ? 6.842 9.896 -19.917 1.00 92.56 264 MET A CA 1
ATOM 2187 C C . MET A 1 264 ? 5.455 10.460 -19.630 1.00 92.56 264 MET A C 1
ATOM 2189 O O . MET A 1 264 ? 5.292 11.631 -19.268 1.00 92.56 264 MET A O 1
ATOM 2193 N N . ARG A 1 265 ? 4.440 9.602 -19.755 1.00 91.62 265 ARG A N 1
ATOM 2194 C CA . ARG A 1 265 ? 3.089 9.988 -19.357 1.00 91.62 265 ARG A CA 1
ATOM 2195 C C . ARG A 1 265 ? 3.038 10.236 -17.850 1.00 91.62 265 ARG A C 1
ATOM 2197 O O . ARG A 1 265 ? 3.799 9.645 -17.083 1.00 91.62 265 ARG A O 1
ATOM 2204 N N . THR A 1 266 ? 2.094 11.064 -17.425 1.00 91.19 266 THR A N 1
ATOM 2205 C CA . THR A 1 266 ? 1.842 11.281 -15.999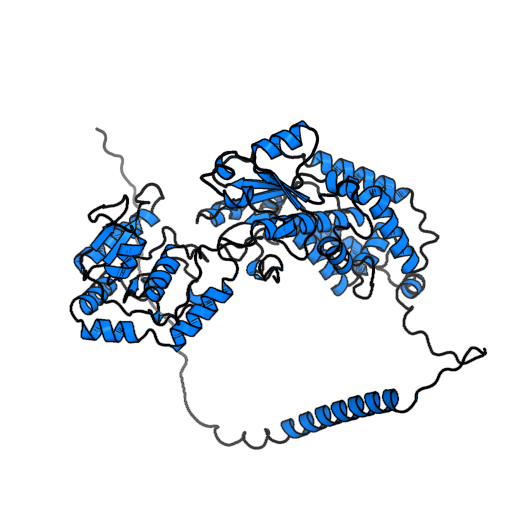 1.00 91.19 266 THR A CA 1
ATOM 2206 C C . THR A 1 266 ? 1.348 9.976 -15.368 1.00 91.19 266 THR A C 1
ATOM 2208 O O . THR A 1 266 ? 0.466 9.309 -15.921 1.00 91.19 266 THR A O 1
ATOM 2211 N N . LEU A 1 267 ? 1.942 9.588 -14.238 1.00 93.38 267 LEU A N 1
ATOM 2212 C CA . LEU A 1 267 ? 1.485 8.436 -13.465 1.00 93.38 267 LEU A CA 1
ATOM 2213 C C . LEU A 1 267 ? 0.239 8.797 -12.659 1.00 93.38 267 LEU A C 1
ATOM 2215 O O . LEU A 1 267 ? 0.129 9.919 -12.165 1.00 93.38 267 LEU A O 1
ATOM 2219 N N . SER A 1 268 ? -0.674 7.848 -12.475 1.00 91.44 268 SER A N 1
ATOM 2220 C CA . SER A 1 268 ? -1.821 8.058 -11.590 1.00 91.44 268 SER A CA 1
ATOM 2221 C C . SER A 1 268 ? -1.720 7.232 -10.308 1.00 91.44 268 SER A C 1
ATOM 2223 O O . SER A 1 268 ? -1.416 6.033 -10.324 1.00 91.44 268 SER A O 1
ATOM 2225 N N . ILE A 1 269 ? -1.976 7.903 -9.185 1.00 92.88 269 ILE A N 1
ATOM 2226 C CA . ILE A 1 269 ? -2.049 7.305 -7.854 1.00 92.88 269 ILE A CA 1
ATOM 2227 C C . ILE A 1 269 ? -3.519 7.253 -7.453 1.00 92.88 269 ILE A C 1
ATOM 2229 O O . ILE A 1 269 ? -4.147 8.289 -7.226 1.00 92.88 269 ILE A O 1
ATOM 2233 N N . TYR A 1 270 ? -4.055 6.041 -7.349 1.00 91.88 270 TYR A N 1
ATOM 2234 C CA . TYR A 1 270 ? -5.416 5.811 -6.889 1.00 91.88 270 TYR A CA 1
ATOM 2235 C C . TYR A 1 270 ? -5.431 5.590 -5.381 1.00 91.88 270 TYR A C 1
ATOM 2237 O O . TYR A 1 270 ? -4.897 4.596 -4.877 1.00 91.88 270 TYR A O 1
ATOM 2245 N N . MET A 1 271 ? -6.062 6.511 -4.658 1.00 90.50 271 MET A N 1
ATOM 2246 C CA . MET A 1 271 ? -6.189 6.433 -3.208 1.00 90.50 271 MET A CA 1
ATOM 2247 C C . MET A 1 271 ? -7.630 6.120 -2.801 1.00 90.50 271 MET A C 1
ATOM 2249 O O . MET A 1 271 ? -8.560 6.873 -3.107 1.00 90.50 271 MET A O 1
ATOM 2253 N N . ASN A 1 272 ? -7.801 5.022 -2.066 1.00 89.62 272 ASN A N 1
ATOM 2254 C CA . ASN A 1 272 ? -9.081 4.617 -1.502 1.00 89.62 272 ASN A CA 1
ATOM 2255 C C . ASN A 1 272 ? -8.879 3.971 -0.128 1.00 89.62 272 ASN A C 1
ATOM 2257 O O . ASN A 1 272 ? -8.331 2.878 -0.022 1.00 89.62 272 ASN A O 1
ATOM 2261 N N . SER A 1 273 ? -9.336 4.646 0.923 1.00 86.31 273 SER A N 1
ATOM 2262 C CA . SER A 1 273 ? -9.336 4.104 2.281 1.00 86.31 273 SER A CA 1
ATOM 2263 C C . SER A 1 273 ? -10.585 3.274 2.587 1.00 86.31 273 SER A C 1
ATOM 2265 O O . SER A 1 273 ? -10.603 2.563 3.571 1.00 86.31 273 SER A O 1
ATOM 2267 N N . GLU A 1 274 ? -11.629 3.313 1.769 1.00 87.56 274 GLU A N 1
ATOM 2268 C CA . GLU A 1 274 ? -12.911 2.682 2.080 1.00 87.56 274 GLU A CA 1
ATOM 2269 C C . GLU A 1 274 ? -13.004 1.246 1.564 1.00 87.56 274 GLU A C 1
ATOM 2271 O O . GLU A 1 274 ? -12.381 0.877 0.567 1.00 87.56 274 GLU A O 1
ATOM 2276 N N . ALA A 1 275 ? -13.850 0.439 2.210 1.00 87.06 275 ALA A N 1
ATOM 2277 C CA . ALA A 1 275 ? -14.022 -0.989 1.924 1.00 87.06 275 ALA A CA 1
ATOM 2278 C C . ALA A 1 275 ? -14.400 -1.317 0.464 1.00 87.06 275 ALA A C 1
ATOM 2280 O O . ALA A 1 275 ? -14.213 -2.440 0.007 1.00 87.06 275 ALA A O 1
ATOM 2281 N N . LEU A 1 276 ? -14.873 -0.325 -0.296 1.00 86.50 276 LEU A N 1
ATOM 2282 C CA . LEU A 1 276 ? -15.161 -0.438 -1.729 1.00 86.50 276 LEU A CA 1
ATOM 2283 C C . LEU A 1 276 ? -13.901 -0.603 -2.597 1.00 86.50 276 LEU A C 1
ATOM 2285 O O . LEU A 1 276 ? -14.017 -0.796 -3.804 1.00 86.50 276 LEU A O 1
ATOM 2289 N N . VAL A 1 277 ? -12.696 -0.473 -2.035 1.00 89.12 277 VAL A N 1
ATOM 2290 C CA . VAL A 1 277 ? -11.444 -0.543 -2.800 1.00 89.12 277 VAL A CA 1
ATOM 2291 C C . VAL A 1 277 ? -11.292 -1.849 -3.580 1.00 89.12 277 VAL A C 1
ATOM 2293 O O . VAL A 1 277 ? -10.903 -1.798 -4.746 1.00 89.12 277 VAL A O 1
ATOM 2296 N N . GLU A 1 278 ? -11.667 -2.983 -2.985 1.00 84.25 278 GLU A N 1
ATOM 2297 C CA . GLU A 1 278 ? -11.596 -4.295 -3.632 1.00 84.25 278 GLU A CA 1
ATOM 2298 C C . GLU A 1 278 ? -12.516 -4.346 -4.855 1.00 84.25 278 GLU A C 1
ATOM 2300 O O . GLU A 1 278 ? -12.060 -4.623 -5.962 1.00 84.25 278 GLU A O 1
ATOM 2305 N N . GLU A 1 279 ? -13.786 -3.964 -4.693 1.00 85.56 279 GLU A N 1
ATOM 2306 C CA . GLU A 1 279 ? -14.755 -3.888 -5.791 1.00 85.56 279 GLU A CA 1
ATOM 2307 C C . GLU A 1 279 ? -14.230 -2.998 -6.927 1.00 85.56 279 GLU A C 1
ATOM 2309 O O . GLU A 1 279 ? -14.214 -3.399 -8.093 1.00 85.56 279 GLU A O 1
ATOM 2314 N N . ARG A 1 280 ? -13.731 -1.804 -6.587 1.00 85.94 280 ARG A N 1
ATOM 2315 C CA . ARG A 1 280 ? -13.285 -0.799 -7.562 1.00 85.94 280 ARG A CA 1
ATOM 2316 C C . ARG A 1 280 ? -12.028 -1.201 -8.328 1.00 85.94 280 ARG A C 1
ATOM 2318 O O . ARG A 1 280 ? -11.827 -0.704 -9.436 1.00 85.94 280 ARG A O 1
ATOM 2325 N N . LEU A 1 281 ? -11.182 -2.052 -7.750 1.00 87.56 281 LEU A N 1
ATOM 2326 C CA . LEU A 1 281 ? -9.900 -2.442 -8.338 1.00 87.56 281 LEU A CA 1
ATOM 2327 C C . LEU A 1 281 ? -9.865 -3.876 -8.860 1.00 87.56 281 LEU A C 1
ATOM 2329 O O . LEU A 1 281 ? -9.004 -4.183 -9.682 1.00 87.56 281 LEU A O 1
ATOM 2333 N N . SER A 1 282 ? -10.827 -4.718 -8.481 1.00 84.75 282 SER A N 1
ATOM 2334 C CA . SER A 1 282 ? -10.966 -6.104 -8.951 1.00 84.75 282 SER A CA 1
ATOM 2335 C C . SER A 1 282 ? -10.953 -6.229 -10.479 1.00 84.75 282 SER A C 1
ATOM 2337 O O . SER A 1 282 ? -10.376 -7.160 -11.032 1.00 84.75 282 SER A O 1
ATOM 2339 N N . ASN A 1 283 ? -11.521 -5.257 -11.199 1.00 86.06 283 ASN A N 1
ATOM 2340 C CA . ASN A 1 283 ? -11.526 -5.251 -12.662 1.00 86.06 283 ASN A CA 1
ATOM 2341 C C . ASN A 1 283 ? -10.298 -4.567 -13.293 1.00 86.06 283 ASN A C 1
ATOM 2343 O O . ASN A 1 283 ? -10.230 -4.475 -14.520 1.00 86.06 283 ASN A O 1
ATOM 2347 N N . LYS A 1 284 ? -9.363 -4.063 -12.476 1.00 89.00 284 LYS A N 1
ATOM 2348 C CA . LYS A 1 284 ? -8.130 -3.369 -12.888 1.00 89.00 284 LYS A CA 1
ATOM 2349 C C . LYS A 1 284 ? -6.865 -4.186 -12.646 1.00 89.00 284 LYS A C 1
ATOM 2351 O O . LYS A 1 284 ? -5.810 -3.757 -13.113 1.00 89.00 284 LYS A O 1
ATOM 2356 N N . ILE A 1 285 ? -6.964 -5.311 -11.940 1.00 90.88 285 ILE A N 1
ATOM 2357 C CA . ILE A 1 285 ? -5.892 -6.299 -11.791 1.00 90.88 285 ILE A CA 1
ATOM 2358 C C . ILE A 1 285 ? -5.861 -7.247 -12.997 1.00 90.88 285 ILE A C 1
ATOM 2360 O O . ILE A 1 285 ? -6.881 -7.472 -13.648 1.00 90.88 285 ILE A O 1
ATOM 2364 N N . GLN A 1 286 ? -4.679 -7.782 -13.295 1.00 93.81 286 GLN A N 1
ATOM 2365 C CA . GLN A 1 286 ? -4.484 -8.812 -14.316 1.00 93.81 286 GLN A CA 1
ATOM 2366 C C . GLN A 1 286 ? -4.286 -10.174 -13.654 1.00 93.81 286 GLN A C 1
ATOM 2368 O O . GLN A 1 286 ? -3.555 -10.287 -12.670 1.00 93.81 286 GLN A O 1
ATOM 2373 N N . LEU A 1 287 ? -4.917 -11.200 -14.214 1.00 92.50 287 LEU A N 1
ATOM 2374 C CA . LEU A 1 287 ? -4.756 -12.593 -13.826 1.00 92.50 287 LEU A CA 1
ATOM 2375 C C . LEU A 1 287 ? -4.001 -13.337 -14.930 1.00 92.50 287 LEU A C 1
ATOM 2377 O O . LEU A 1 287 ? -4.182 -13.079 -16.122 1.00 92.50 287 LEU A O 1
ATOM 2381 N N . VAL A 1 288 ? -3.141 -14.270 -14.525 1.00 90.06 288 VAL A N 1
ATOM 2382 C CA . VAL A 1 288 ? -2.396 -15.118 -15.461 1.00 90.06 288 VAL A CA 1
ATOM 2383 C C . VAL A 1 288 ? -3.392 -15.944 -16.279 1.00 90.06 288 VAL A C 1
ATOM 2385 O O . VAL A 1 288 ? -4.318 -16.526 -15.719 1.00 90.06 288 VAL A O 1
ATOM 2388 N N . ASN A 1 289 ? -3.190 -16.003 -17.596 1.00 92.38 289 ASN A N 1
ATOM 2389 C CA . ASN A 1 289 ? -4.046 -16.711 -18.558 1.00 92.38 289 ASN A CA 1
ATOM 2390 C C . ASN A 1 289 ? -5.482 -16.160 -18.726 1.00 92.38 289 ASN A C 1
ATOM 2392 O O . ASN A 1 289 ? -6.288 -16.799 -19.398 1.00 92.38 289 ASN A O 1
ATOM 2396 N N . ASP A 1 290 ? -5.808 -14.976 -18.196 1.00 96.38 290 ASP A N 1
ATOM 2397 C CA . ASP A 1 290 ? -7.089 -14.293 -18.444 1.00 96.38 290 ASP A CA 1
ATOM 2398 C C . ASP A 1 290 ? -6.860 -13.045 -19.311 1.00 96.38 290 ASP A C 1
ATOM 2400 O O . ASP A 1 290 ? -6.480 -11.972 -18.825 1.00 96.38 290 ASP A O 1
ATOM 2404 N N . LYS A 1 291 ? -7.109 -13.192 -20.618 1.00 96.06 291 LYS A N 1
ATOM 2405 C CA . LYS A 1 291 ? -6.906 -12.132 -21.618 1.00 96.06 291 LYS A CA 1
ATOM 2406 C C . LYS A 1 291 ? -7.754 -10.891 -21.359 1.00 96.06 291 LYS A C 1
ATOM 2408 O O . LYS A 1 291 ? -7.273 -9.779 -21.575 1.00 96.06 291 LYS A O 1
ATOM 2413 N N . ASP A 1 292 ? -8.976 -11.055 -20.862 1.00 96.25 292 ASP A N 1
ATOM 2414 C CA . ASP A 1 292 ? -9.868 -9.926 -20.615 1.00 96.25 292 ASP A CA 1
ATOM 2415 C C . ASP A 1 292 ? -9.388 -9.113 -19.412 1.00 96.25 292 ASP A C 1
ATOM 2417 O O . ASP A 1 292 ? -9.387 -7.879 -19.451 1.00 96.25 292 ASP A O 1
ATOM 2421 N N . SER A 1 293 ? -8.928 -9.782 -18.349 1.00 95.56 293 SER A N 1
ATOM 2422 C CA . SER A 1 293 ? -8.306 -9.103 -17.205 1.00 95.56 293 SER A CA 1
ATOM 2423 C C . SER A 1 293 ? -7.035 -8.356 -17.612 1.00 95.56 293 SER A C 1
ATOM 2425 O O . SER A 1 293 ? -6.876 -7.185 -17.262 1.00 95.56 293 SER A O 1
ATOM 2427 N N . MET A 1 294 ? -6.177 -8.981 -18.426 1.00 96.00 294 MET A N 1
ATOM 2428 C CA . MET A 1 294 ? -4.951 -8.377 -18.943 1.00 96.00 294 MET A CA 1
ATOM 2429 C C . MET A 1 294 ? -5.252 -7.158 -19.817 1.00 96.00 294 MET A C 1
ATOM 2431 O O . MET A 1 294 ? -4.612 -6.118 -19.666 1.00 96.00 294 MET A O 1
ATOM 2435 N N . GLN A 1 295 ? -6.283 -7.227 -20.662 1.00 95.69 295 GLN A N 1
ATOM 2436 C CA . GLN A 1 295 ? -6.698 -6.101 -21.494 1.00 95.69 295 GLN A CA 1
ATOM 2437 C C . GLN A 1 295 ? -7.280 -4.947 -20.662 1.00 95.69 295 GLN A C 1
ATOM 2439 O O . GLN A 1 295 ? -6.946 -3.781 -20.902 1.00 95.69 295 GLN A O 1
ATOM 2444 N N . ARG A 1 296 ? -8.124 -5.236 -19.659 1.00 94.75 296 ARG A N 1
ATOM 2445 C CA . ARG A 1 296 ? -8.636 -4.210 -18.730 1.00 94.75 296 ARG A CA 1
ATOM 2446 C C . ARG A 1 296 ? -7.513 -3.572 -17.916 1.00 94.75 296 ARG A C 1
ATOM 2448 O O . ARG A 1 296 ? -7.526 -2.355 -17.721 1.00 94.75 296 ARG A O 1
ATOM 2455 N N . PHE A 1 297 ? -6.540 -4.368 -17.476 1.00 94.75 297 PHE A N 1
ATOM 2456 C CA . PHE A 1 297 ? -5.339 -3.891 -16.804 1.00 94.75 297 PHE A CA 1
ATOM 2457 C C . PHE A 1 297 ? -4.535 -2.961 -17.721 1.00 94.75 297 PHE A C 1
ATOM 2459 O O . PHE A 1 297 ? -4.297 -1.822 -17.327 1.00 94.75 297 PHE A O 1
ATOM 2466 N N . SER A 1 298 ? -4.192 -3.377 -18.945 1.00 94.81 298 SER A N 1
ATOM 2467 C CA . SER A 1 298 ? -3.424 -2.569 -19.910 1.00 94.81 298 SER A CA 1
ATO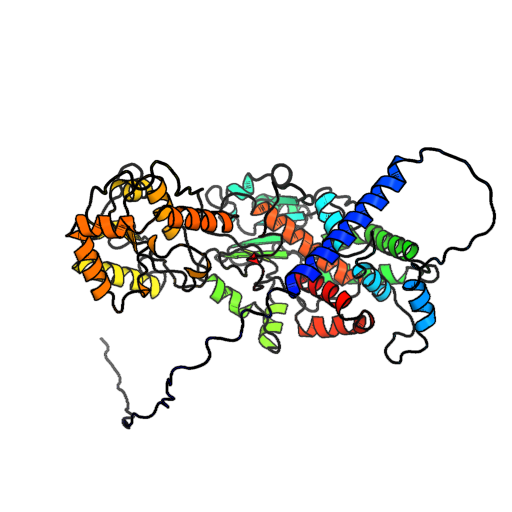M 2468 C C . SER A 1 298 ? -4.093 -1.228 -20.236 1.00 94.81 298 SER A C 1
ATOM 2470 O O . SER A 1 298 ? -3.406 -0.220 -20.405 1.00 94.81 298 SER A O 1
ATOM 2472 N N . ASN A 1 299 ? -5.431 -1.196 -20.274 1.00 92.25 299 ASN A N 1
ATOM 2473 C CA . ASN A 1 299 ? -6.230 0.012 -20.510 1.00 92.25 299 ASN A CA 1
ATOM 2474 C C . ASN A 1 299 ? -6.412 0.901 -19.270 1.00 92.25 299 ASN A C 1
ATOM 2476 O O . ASN A 1 299 ? -6.871 2.037 -19.386 1.00 92.25 299 ASN A O 1
ATOM 2480 N N . SER A 1 300 ? -6.096 0.403 -18.076 1.00 90.75 300 SER A N 1
ATOM 2481 C CA . SER A 1 300 ? -6.211 1.178 -16.845 1.00 90.75 300 SER A CA 1
ATOM 2482 C C . SER A 1 300 ? -5.092 2.211 -16.748 1.00 90.75 300 SER A C 1
ATOM 2484 O O . SER A 1 300 ? -3.918 1.876 -16.889 1.00 90.75 300 SER A O 1
ATOM 2486 N N . HIS A 1 301 ? -5.445 3.452 -16.414 1.00 88.19 301 HIS A N 1
ATOM 2487 C CA . HIS A 1 301 ? -4.473 4.504 -16.116 1.00 88.19 301 HIS A CA 1
ATOM 2488 C C . HIS A 1 301 ? -3.839 4.353 -14.723 1.00 88.19 301 HIS A C 1
ATOM 2490 O O . HIS A 1 301 ? -2.869 5.051 -14.445 1.00 88.19 301 HIS A O 1
ATOM 2496 N N . ILE A 1 302 ? -4.355 3.460 -13.863 1.00 91.12 302 ILE A N 1
ATOM 2497 C CA . ILE A 1 302 ? -3.889 3.276 -12.478 1.00 91.12 302 ILE A CA 1
ATOM 2498 C C . ILE A 1 302 ? -2.516 2.613 -12.452 1.00 91.12 302 ILE A C 1
ATOM 2500 O O . ILE A 1 302 ? -2.381 1.457 -12.875 1.00 91.12 302 ILE A O 1
ATOM 2504 N N . ASP A 1 303 ? -1.540 3.338 -11.903 1.00 93.38 303 ASP A N 1
ATOM 2505 C CA . ASP A 1 303 ? -0.143 2.913 -11.787 1.00 93.38 303 ASP A CA 1
ATOM 2506 C C . ASP A 1 303 ? 0.231 2.505 -10.365 1.00 93.38 303 ASP A C 1
ATOM 2508 O O . ASP A 1 303 ? 0.918 1.509 -10.164 1.00 93.38 303 ASP A O 1
ATOM 2512 N N . ILE A 1 304 ? -0.229 3.278 -9.381 1.00 95.06 304 ILE A N 1
ATOM 2513 C CA . ILE A 1 304 ? 0.111 3.120 -7.966 1.00 95.06 304 ILE A CA 1
ATOM 2514 C C . ILE A 1 304 ? -1.190 3.143 -7.167 1.00 95.06 304 ILE A C 1
ATOM 2516 O O . ILE A 1 304 ? -2.073 3.960 -7.437 1.00 95.06 304 ILE A O 1
ATOM 2520 N N . THR A 1 305 ? -1.312 2.278 -6.162 1.00 94.06 305 THR A N 1
ATOM 2521 C CA . THR A 1 305 ? -2.464 2.285 -5.250 1.00 94.06 305 THR A CA 1
ATOM 2522 C C . THR A 1 305 ? -2.087 2.599 -3.816 1.00 94.06 305 THR A C 1
ATOM 2524 O O . THR A 1 305 ? -1.037 2.183 -3.326 1.00 94.06 305 THR A O 1
ATOM 2527 N N . SER A 1 306 ? -2.982 3.304 -3.125 1.00 92.06 306 SER A N 1
ATOM 2528 C CA . SER A 1 306 ? -2.892 3.542 -1.687 1.00 92.06 306 SER A CA 1
ATOM 2529 C C . SER A 1 306 ? -4.200 3.200 -0.988 1.00 92.06 306 SER A C 1
ATOM 2531 O O . SER A 1 306 ? -5.237 3.804 -1.273 1.00 92.06 306 SER A O 1
ATOM 2533 N N . CYS A 1 307 ? -4.153 2.204 -0.105 1.00 91.75 307 CYS A N 1
ATOM 2534 C CA . CYS A 1 307 ? -5.313 1.692 0.620 1.00 91.75 307 CYS A CA 1
ATOM 2535 C C . CYS A 1 307 ? -4.909 0.852 1.839 1.00 91.75 307 CYS A C 1
ATOM 2537 O O . CYS A 1 307 ? -3.721 0.635 2.085 1.00 91.75 307 CYS A O 1
ATOM 2539 N N . PHE A 1 308 ? -5.911 0.351 2.568 1.00 90.88 308 PHE A N 1
ATOM 2540 C CA . PHE A 1 308 ? -5.733 -0.489 3.756 1.00 90.88 308 PHE A CA 1
ATOM 2541 C C . PHE A 1 308 ? -5.391 -1.953 3.495 1.00 90.88 308 PHE A C 1
ATOM 2543 O O . PHE A 1 308 ? -4.973 -2.647 4.419 1.00 90.88 308 PHE A O 1
ATOM 2550 N N . MET A 1 309 ? -5.541 -2.430 2.262 1.00 91.69 309 MET A N 1
ATOM 2551 C CA . MET A 1 309 ? -5.211 -3.809 1.921 1.00 91.69 309 MET A CA 1
ATOM 2552 C C . MET A 1 309 ? -3.695 -3.974 1.815 1.00 91.69 309 MET A C 1
ATOM 2554 O O . MET A 1 309 ? -3.020 -3.148 1.194 1.00 91.69 309 MET A O 1
ATOM 2558 N N . LYS A 1 310 ? -3.154 -5.059 2.377 1.00 89.62 310 LYS A N 1
ATOM 2559 C CA . LYS A 1 310 ? -1.708 -5.358 2.382 1.00 89.62 310 LYS A CA 1
ATOM 2560 C C . LYS A 1 310 ? -1.114 -5.492 0.978 1.00 89.62 310 LYS A C 1
ATOM 2562 O O . LYS A 1 310 ? 0.093 -5.362 0.796 1.00 89.62 310 LYS A O 1
ATOM 2567 N N . ASN A 1 311 ? -1.955 -5.729 -0.022 1.00 91.69 311 ASN A N 1
ATOM 2568 C CA . ASN A 1 311 ? -1.551 -5.820 -1.416 1.00 91.69 311 ASN A CA 1
ATOM 2569 C C . ASN A 1 311 ? -1.474 -4.455 -2.135 1.00 91.69 311 ASN A C 1
ATOM 2571 O O . ASN A 1 311 ? -0.940 -4.391 -3.241 1.00 91.69 311 ASN A O 1
ATOM 2575 N N . CYS A 1 312 ? -1.929 -3.342 -1.547 1.00 92.56 312 CYS A N 1
ATOM 2576 C CA . CYS A 1 312 ? -1.766 -2.010 -2.144 1.00 92.56 312 CYS A CA 1
ATOM 2577 C C . CYS A 1 312 ? -0.291 -1.613 -2.286 1.00 92.56 312 CYS A C 1
ATOM 2579 O O . CYS A 1 312 ? 0.503 -1.873 -1.387 1.00 92.56 312 CYS A O 1
ATOM 2581 N N . THR A 1 313 ? 0.071 -0.919 -3.376 1.00 92.81 313 THR A N 1
ATOM 2582 C CA . THR A 1 313 ? 1.459 -0.475 -3.619 1.00 92.81 313 THR A CA 1
ATOM 2583 C C . THR A 1 313 ? 2.021 0.283 -2.415 1.00 92.81 313 THR A C 1
ATOM 2585 O O . THR A 1 313 ? 3.100 -0.040 -1.920 1.00 92.81 313 THR A O 1
ATOM 2588 N N . VAL A 1 314 ? 1.243 1.238 -1.901 1.00 91.50 314 VAL A N 1
ATOM 2589 C CA . VAL A 1 314 ? 1.507 1.976 -0.665 1.00 91.50 314 VAL A CA 1
ATOM 2590 C C . VAL A 1 314 ? 0.417 1.640 0.348 1.00 91.50 314 VAL A C 1
ATOM 2592 O O . VAL A 1 314 ? -0.652 2.253 0.376 1.00 91.50 314 VAL A O 1
ATOM 2595 N N . TRP A 1 315 ? 0.697 0.642 1.182 1.00 88.88 315 TRP A N 1
ATOM 2596 C CA . TRP A 1 315 ? -0.202 0.174 2.233 1.00 88.88 315 TRP A CA 1
ATOM 2597 C C . TRP A 1 315 ? -0.322 1.182 3.392 1.00 88.88 315 TRP A C 1
ATOM 2599 O O . TRP A 1 315 ? 0.676 1.567 4.002 1.00 88.88 315 TRP A O 1
ATOM 2609 N N . ILE A 1 316 ? -1.529 1.637 3.707 1.00 87.00 316 ILE A N 1
ATOM 2610 C CA . ILE A 1 316 ? -1.809 2.566 4.816 1.00 87.00 316 ILE A CA 1
ATOM 2611 C C . ILE A 1 316 ? -2.726 1.886 5.824 1.00 87.00 316 ILE A C 1
ATOM 2613 O O . ILE A 1 316 ? -3.538 1.071 5.433 1.00 87.00 316 ILE A O 1
ATOM 2617 N N . ASN A 1 317 ? -2.653 2.201 7.110 1.00 86.50 317 ASN A N 1
ATOM 2618 C CA . ASN A 1 317 ? -3.585 1.633 8.086 1.00 86.50 317 ASN A CA 1
ATOM 2619 C C . ASN A 1 317 ? -4.201 2.721 8.964 1.00 86.50 317 ASN A C 1
ATOM 2621 O O . ASN A 1 317 ? -3.719 3.850 9.016 1.00 86.50 317 ASN A O 1
ATOM 2625 N N . TYR A 1 318 ? -5.278 2.360 9.652 1.00 88.56 318 TYR A N 1
ATOM 2626 C CA . TYR A 1 318 ? -6.088 3.263 10.464 1.00 88.56 318 TYR A CA 1
ATOM 2627 C C . TYR A 1 318 ? -5.553 3.508 11.879 1.00 88.56 318 TYR A C 1
ATOM 2629 O O . TYR A 1 318 ? -6.244 4.086 12.721 1.00 88.56 318 TYR A O 1
ATOM 2637 N N . LEU A 1 319 ? -4.325 3.081 12.173 1.00 86.56 319 LEU A N 1
ATOM 2638 C CA . LEU A 1 319 ? -3.690 3.399 13.439 1.00 86.56 319 LEU A CA 1
ATOM 2639 C C . LEU A 1 319 ? -3.245 4.865 13.404 1.00 86.56 319 LEU A C 1
ATOM 2641 O O . LEU A 1 319 ? -2.173 5.194 12.908 1.00 86.56 319 LEU A O 1
ATOM 2645 N N . TYR A 1 320 ? -4.100 5.758 13.896 1.00 81.50 320 TYR A N 1
ATOM 2646 C CA . TYR A 1 320 ? -3.862 7.207 13.877 1.00 81.50 320 TYR A CA 1
ATOM 2647 C C . TYR A 1 320 ? -2.958 7.705 15.003 1.00 81.50 320 TYR A C 1
ATOM 2649 O O . TYR A 1 320 ? -2.361 8.774 14.902 1.00 81.50 320 TYR A O 1
ATOM 2657 N N . GLN A 1 321 ? -2.891 6.965 16.107 1.00 83.25 321 GLN A N 1
ATOM 2658 C CA . GLN A 1 321 ? -2.188 7.379 17.315 1.00 83.25 321 GLN A CA 1
ATOM 2659 C C . GLN A 1 321 ? -1.233 6.276 17.772 1.00 83.25 321 GLN A C 1
ATOM 2661 O O . GLN A 1 321 ? -1.533 5.096 17.587 1.00 83.25 321 GLN A O 1
ATOM 2666 N N . PRO A 1 322 ? -0.089 6.621 18.387 1.00 87.50 322 PRO A N 1
ATOM 2667 C CA . PRO A 1 322 ? 0.720 5.630 19.078 1.00 87.50 322 PRO A CA 1
ATOM 2668 C C . PRO A 1 322 ? -0.094 5.015 20.222 1.00 87.50 322 PRO A C 1
ATOM 2670 O O . PRO A 1 322 ? -0.862 5.716 20.890 1.00 87.50 322 PRO A O 1
ATOM 2673 N N . ILE A 1 323 ? 0.077 3.712 20.425 1.00 91.69 323 ILE A N 1
ATOM 2674 C CA . ILE A 1 323 ? -0.572 2.943 21.482 1.00 91.69 323 ILE A CA 1
ATOM 2675 C C . ILE A 1 323 ? 0.519 2.183 22.225 1.00 91.69 323 ILE A C 1
ATOM 2677 O O . ILE A 1 323 ? 1.356 1.563 21.575 1.00 91.69 323 ILE A O 1
ATOM 2681 N N . ASP A 1 324 ? 0.493 2.249 23.554 1.00 94.50 324 ASP A N 1
ATOM 2682 C CA . ASP A 1 324 ? 1.368 1.458 24.422 1.00 94.50 324 ASP A CA 1
ATOM 2683 C C . ASP A 1 324 ? 0.550 0.751 25.507 1.00 94.50 324 ASP A C 1
ATOM 2685 O O . ASP A 1 324 ? 0.147 1.333 26.515 1.00 94.50 324 ASP A O 1
ATOM 2689 N N . LEU A 1 325 ? 0.301 -0.537 25.303 1.00 95.50 325 LEU A N 1
ATOM 2690 C CA . LEU A 1 325 ? -0.479 -1.364 26.216 1.00 95.50 325 LEU A CA 1
ATOM 2691 C C . LEU A 1 325 ? 0.312 -1.826 27.449 1.00 95.50 325 LEU A C 1
ATOM 2693 O O . LEU A 1 325 ? -0.287 -2.429 28.338 1.00 95.50 325 LEU A O 1
ATOM 2697 N N . ASP A 1 326 ? 1.612 -1.524 27.554 1.00 93.56 326 ASP A N 1
ATOM 2698 C CA . ASP A 1 326 ? 2.375 -1.710 28.798 1.00 93.56 326 ASP A CA 1
ATOM 2699 C C . ASP A 1 326 ? 2.350 -0.461 29.697 1.00 93.56 326 ASP A C 1
ATOM 2701 O O . ASP A 1 326 ? 2.909 -0.467 30.794 1.00 93.56 326 ASP A O 1
ATOM 2705 N N . SER A 1 327 ? 1.626 0.586 29.279 1.00 93.06 327 SER A N 1
ATOM 2706 C CA . SER A 1 327 ? 1.344 1.780 30.076 1.00 93.06 327 SER A CA 1
ATOM 2707 C C . SER A 1 327 ? 0.925 1.424 31.513 1.00 93.06 327 SER A C 1
ATOM 2709 O O . SER A 1 327 ? 0.022 0.601 31.713 1.00 93.06 327 SER A O 1
ATOM 2711 N N . PRO A 1 328 ? 1.468 2.107 32.542 1.00 93.19 328 PRO A N 1
ATOM 2712 C CA . PRO A 1 328 ? 1.073 1.882 33.9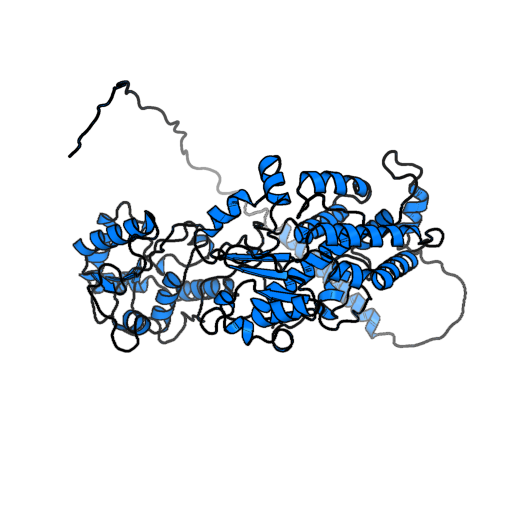34 1.00 93.19 328 PRO A CA 1
ATOM 2713 C C . PRO A 1 328 ? -0.385 2.276 34.205 1.00 93.19 328 PRO A C 1
ATOM 2715 O O . PRO A 1 328 ? -0.944 1.907 35.233 1.00 93.19 328 PRO A O 1
ATOM 2718 N N . LYS A 1 329 ? -1.015 3.029 33.293 1.00 94.69 329 LYS A N 1
ATOM 2719 C CA . LYS A 1 329 ? -2.429 3.394 33.399 1.00 94.69 329 LYS A CA 1
ATOM 2720 C C . LYS A 1 329 ? -3.355 2.283 32.927 1.00 94.69 329 LYS A C 1
ATOM 2722 O O . LYS A 1 329 ? -4.545 2.406 33.206 1.00 94.69 329 LYS A O 1
ATOM 2727 N N . PHE A 1 330 ? -2.846 1.251 32.245 1.00 95.94 330 PHE A N 1
ATOM 2728 C CA . PHE A 1 330 ? -3.646 0.196 31.626 1.00 95.94 330 PHE A CA 1
ATOM 2729 C C . PHE A 1 330 ? -4.727 -0.326 32.578 1.00 95.94 330 PHE A C 1
ATOM 2731 O O . PHE A 1 330 ? -4.421 -0.815 33.664 1.00 95.94 330 PHE A O 1
ATOM 2738 N N . ALA A 1 331 ? -5.987 -0.210 32.156 1.00 91.00 331 ALA A N 1
ATOM 2739 C CA . ALA A 1 331 ? -7.160 -0.673 32.900 1.00 91.00 331 ALA A CA 1
ATOM 2740 C C . ALA A 1 331 ? -7.286 -0.186 34.365 1.00 91.00 331 ALA A C 1
ATOM 2742 O O . ALA A 1 331 ? -7.879 -0.872 35.200 1.00 91.00 331 ALA A O 1
ATOM 2743 N N . SER A 1 332 ? -6.739 0.990 34.698 1.00 92.56 332 SER A N 1
ATOM 2744 C CA . SER A 1 332 ? -6.770 1.551 36.062 1.00 92.56 332 SER A CA 1
ATOM 2745 C C . SER A 1 332 ? -8.132 2.110 36.509 1.00 92.56 332 SER A C 1
ATOM 2747 O O . SER A 1 332 ? -8.318 2.388 37.693 1.00 92.56 332 SER A O 1
ATOM 2749 N N . LYS A 1 333 ? -9.089 2.284 35.592 1.00 93.62 333 LYS A N 1
ATOM 2750 C CA . LYS A 1 333 ? -10.397 2.903 35.833 1.00 93.62 333 LYS A CA 1
ATOM 2751 C C . LYS A 1 333 ? -11.528 1.922 35.553 1.00 93.62 333 LYS A C 1
ATOM 2753 O O . LYS A 1 333 ? -11.590 1.313 34.485 1.00 93.62 333 LYS A O 1
ATOM 2758 N N . ASN A 1 334 ? -12.468 1.828 36.488 1.00 92.38 334 ASN A N 1
ATOM 2759 C CA . ASN A 1 334 ? -13.710 1.096 36.267 1.00 92.38 334 ASN A CA 1
ATOM 2760 C C . ASN A 1 334 ? -14.701 1.962 35.468 1.00 92.38 334 ASN A C 1
ATOM 2762 O O . ASN A 1 334 ? -14.740 3.178 35.674 1.00 92.38 334 ASN A O 1
ATOM 2766 N N . PRO A 1 335 ? -15.512 1.357 34.587 1.00 89.81 335 PRO A N 1
ATOM 2767 C CA . PRO A 1 335 ? -16.517 2.081 33.818 1.00 89.81 335 PRO A CA 1
ATOM 2768 C C . PRO A 1 335 ? -17.635 2.615 34.722 1.00 89.81 335 PRO A C 1
ATOM 2770 O O . PRO A 1 335 ? -18.097 1.918 35.627 1.00 89.81 335 PRO A O 1
ATOM 2773 N N . THR A 1 336 ? -18.122 3.827 34.447 1.00 87.50 336 THR A N 1
ATOM 2774 C CA . THR A 1 336 ? -19.263 4.418 35.176 1.00 87.50 336 THR A CA 1
ATOM 2775 C C . THR A 1 336 ? -20.619 3.841 34.751 1.00 87.50 336 THR A C 1
ATOM 2777 O O . THR A 1 336 ? -21.592 3.929 35.505 1.00 87.50 336 THR A O 1
ATOM 2780 N N . HIS A 1 337 ? -20.713 3.231 33.564 1.00 83.88 337 HIS A N 1
ATOM 2781 C CA . HIS A 1 337 ? -21.941 2.621 33.059 1.00 83.88 337 HIS A CA 1
ATOM 2782 C C . HIS A 1 337 ? -21.755 1.135 32.744 1.00 83.88 337 HIS A C 1
ATOM 2784 O O . HIS A 1 337 ? -20.877 0.727 31.983 1.00 83.88 337 HIS A O 1
ATOM 2790 N N . SER A 1 338 ? -22.674 0.314 33.255 1.00 88.06 338 SER A N 1
ATOM 2791 C CA . SER A 1 338 ? -22.800 -1.103 32.891 1.00 88.06 338 SER A CA 1
ATOM 2792 C C . SER A 1 338 ? -23.610 -1.244 31.597 1.00 88.06 338 SER A C 1
ATOM 2794 O O . SER A 1 338 ? -24.780 -1.623 31.612 1.00 88.06 338 SER A O 1
ATOM 2796 N N . SER A 1 339 ? -23.011 -0.825 30.477 1.00 93.19 339 SER A N 1
ATOM 2797 C CA . SER A 1 339 ? -23.664 -0.776 29.162 1.00 93.19 339 SER A CA 1
ATOM 2798 C C . SER A 1 339 ? -22.696 -1.043 28.009 1.00 93.19 339 SER A C 1
ATOM 2800 O O . SER A 1 339 ? -21.478 -0.905 28.156 1.00 93.19 339 SER A O 1
ATOM 2802 N N . ILE A 1 340 ? -23.258 -1.394 26.852 1.00 97.19 340 ILE A N 1
ATOM 2803 C CA . ILE A 1 340 ? -22.560 -1.392 25.566 1.00 97.19 340 ILE A CA 1
ATOM 2804 C C . ILE A 1 340 ? -22.557 0.035 25.028 1.00 97.19 340 ILE A C 1
ATOM 2806 O O . ILE A 1 340 ? -23.619 0.603 24.784 1.00 97.19 340 ILE A O 1
ATOM 2810 N N . CYS A 1 341 ? -21.376 0.593 24.793 1.00 97.44 341 CYS A N 1
ATOM 2811 C CA . CYS A 1 341 ? -21.218 1.830 24.044 1.00 97.44 341 CYS A CA 1
ATOM 2812 C C . CYS A 1 341 ? -21.000 1.542 22.562 1.00 97.44 341 CYS A C 1
ATOM 2814 O O . CYS A 1 341 ? -20.183 0.693 22.198 1.00 97.44 341 CYS A O 1
ATOM 2816 N N . ALA A 1 342 ? -21.679 2.291 21.704 1.00 96.69 342 ALA A N 1
ATOM 2817 C CA . ALA A 1 342 ? -21.545 2.187 20.260 1.00 96.69 342 ALA A CA 1
ATOM 2818 C C . ALA A 1 342 ? -21.581 3.586 19.627 1.00 96.69 342 ALA A C 1
ATOM 2820 O O . ALA A 1 342 ? -22.415 4.410 19.981 1.00 96.69 342 ALA A O 1
ATOM 2821 N N . PHE A 1 343 ? -20.659 3.868 18.702 1.00 95.19 343 PHE A N 1
ATOM 2822 C CA . PHE A 1 343 ? -20.498 5.185 18.069 1.00 95.19 343 PHE A CA 1
ATOM 2823 C C . PHE A 1 343 ? -20.723 5.037 16.568 1.00 95.19 343 PHE A C 1
ATOM 2825 O O . PHE A 1 343 ? -19.797 4.726 15.815 1.00 95.19 343 PHE A O 1
ATOM 2832 N N . ILE A 1 344 ? -21.973 5.185 16.119 1.00 91.38 344 ILE A N 1
ATOM 2833 C CA . ILE A 1 344 ? -22.342 4.873 14.733 1.00 91.38 344 ILE A CA 1
ATOM 2834 C C . ILE A 1 344 ? -23.068 6.048 14.088 1.00 91.38 344 ILE A C 1
ATOM 2836 O O . ILE A 1 344 ? -24.154 6.441 14.503 1.00 91.38 344 ILE A O 1
ATOM 2840 N N . SER A 1 345 ? -22.477 6.556 13.005 1.00 88.38 345 SER A N 1
ATOM 2841 C CA . SER A 1 345 ? -23.056 7.624 12.177 1.00 88.38 345 SER A CA 1
ATOM 2842 C C . SER A 1 345 ? -23.368 7.195 10.738 1.00 88.38 345 SER A C 1
ATOM 2844 O O . SER A 1 345 ? -24.015 7.942 10.010 1.00 88.38 345 SER A O 1
ATOM 2846 N N . ASN A 1 346 ? -22.947 5.992 10.327 1.00 83.81 346 ASN A N 1
ATOM 2847 C CA . ASN A 1 346 ? -23.312 5.384 9.043 1.00 83.81 346 ASN A CA 1
ATOM 2848 C C . ASN A 1 346 ? -24.433 4.360 9.271 1.00 83.81 346 ASN A C 1
ATOM 2850 O O . ASN A 1 346 ? -24.156 3.251 9.739 1.00 83.81 346 ASN A O 1
ATOM 2854 N N . CYS A 1 347 ? -25.678 4.772 8.996 1.00 78.06 347 CYS A N 1
ATOM 2855 C CA . CYS A 1 347 ? -26.863 4.035 9.435 1.00 78.06 347 CYS A CA 1
ATOM 2856 C C . CYS A 1 347 ? -27.383 3.026 8.410 1.00 78.06 347 CYS A C 1
ATOM 2858 O O . CYS A 1 347 ? -27.469 1.836 8.693 1.00 78.06 347 CYS A O 1
ATOM 2860 N N . ILE A 1 348 ? -27.782 3.517 7.233 1.00 65.88 348 ILE A N 1
ATOM 2861 C CA . ILE A 1 348 ? -28.484 2.726 6.203 1.00 65.88 348 ILE A CA 1
ATOM 2862 C C . ILE A 1 348 ? -28.008 3.109 4.792 1.00 65.88 348 ILE A C 1
ATOM 2864 O O . ILE A 1 348 ? -27.951 2.261 3.907 1.00 65.88 348 ILE A O 1
ATOM 2868 N N . ALA A 1 349 ? -27.571 4.358 4.587 1.00 54.47 349 ALA A N 1
ATOM 2869 C CA . ALA A 1 349 ? -27.104 4.860 3.290 1.00 54.47 349 ALA A CA 1
ATOM 2870 C C . ALA A 1 349 ? -25.847 4.150 2.733 1.00 54.47 349 ALA A C 1
ATOM 2872 O O . ALA A 1 349 ? -25.491 4.375 1.583 1.00 54.47 349 ALA A O 1
ATOM 2873 N N . GLY A 1 350 ? -25.184 3.293 3.521 1.00 53.78 350 GLY A N 1
ATOM 2874 C CA . GLY A 1 350 ? -24.032 2.493 3.091 1.00 53.78 350 GLY A CA 1
ATOM 2875 C C . GLY A 1 350 ? -24.344 1.041 2.690 1.00 53.78 350 GLY A C 1
ATOM 2876 O O . GLY A 1 350 ? -23.408 0.262 2.541 1.00 53.78 350 GLY A O 1
ATOM 2877 N N . GLY A 1 351 ? -25.617 0.640 2.562 1.00 63.53 351 GLY A N 1
ATOM 2878 C CA . GLY A 1 351 ? -26.014 -0.696 2.079 1.00 63.53 351 GLY A CA 1
ATOM 2879 C C . GLY A 1 351 ? -26.398 -1.711 3.170 1.00 63.53 351 GLY A C 1
ATOM 2880 O O . GLY A 1 351 ? -26.740 -1.348 4.296 1.00 63.53 351 GLY A O 1
ATOM 2881 N N . GLN A 1 352 ? -26.376 -3.011 2.836 1.00 71.00 352 GLN A N 1
ATOM 2882 C CA . GLN A 1 352 ? -26.890 -4.080 3.715 1.00 71.00 352 GLN A CA 1
ATOM 2883 C C . GLN A 1 352 ? -26.058 -4.297 4.992 1.00 71.00 352 GLN A C 1
ATOM 2885 O O . GLN A 1 352 ? -26.617 -4.651 6.030 1.00 71.00 352 GLN A O 1
ATOM 2890 N N . LEU A 1 353 ? -24.736 -4.102 4.946 1.00 73.62 353 LEU A N 1
ATOM 2891 C CA . LEU A 1 353 ? -23.853 -4.351 6.094 1.00 73.62 353 LEU A CA 1
ATOM 2892 C C . LEU A 1 353 ? -24.016 -3.316 7.226 1.00 73.62 353 LEU A C 1
ATOM 2894 O O . LEU A 1 353 ? -24.179 -3.746 8.372 1.00 73.62 353 LEU A O 1
ATOM 2898 N N . PRO A 1 354 ? -24.091 -1.993 6.961 1.00 77.56 354 PRO A N 1
ATOM 2899 C CA . PRO A 1 354 ? -24.463 -1.009 7.981 1.00 77.56 354 PRO A CA 1
ATOM 2900 C C . PRO A 1 354 ? -25.785 -1.330 8.686 1.00 77.56 354 PRO A C 1
ATOM 2902 O O . PRO A 1 354 ? -25.857 -1.248 9.912 1.00 77.56 354 PRO A O 1
ATOM 2905 N N . LEU A 1 355 ? -26.795 -1.796 7.940 1.00 83.44 355 LEU A N 1
ATOM 2906 C CA . LEU A 1 355 ? -28.064 -2.236 8.518 1.00 83.44 355 LEU A CA 1
ATOM 2907 C C . LEU A 1 355 ? -27.887 -3.471 9.416 1.00 83.44 355 LEU A C 1
ATOM 2909 O O . LEU A 1 355 ? -28.375 -3.473 10.545 1.00 83.44 355 LEU A O 1
ATOM 2913 N N . ARG A 1 356 ? -27.158 -4.502 8.962 1.00 86.00 356 ARG A N 1
ATOM 2914 C CA . ARG A 1 356 ? -26.874 -5.703 9.775 1.00 86.00 356 ARG A CA 1
ATOM 2915 C C . ARG A 1 356 ? -26.161 -5.357 11.081 1.00 86.00 356 ARG A C 1
ATOM 2917 O O . ARG A 1 356 ? -26.514 -5.910 12.118 1.00 86.00 356 ARG A O 1
ATOM 2924 N N . ARG A 1 357 ? -25.216 -4.414 11.049 1.00 90.44 357 ARG A N 1
ATOM 2925 C CA . ARG A 1 357 ? -24.527 -3.913 12.247 1.00 90.44 357 ARG A CA 1
ATOM 2926 C C . ARG A 1 357 ? -25.501 -3.307 13.261 1.00 90.44 357 ARG A C 1
ATOM 2928 O O . ARG A 1 357 ? -25.412 -3.615 14.446 1.00 90.44 357 ARG A O 1
ATOM 2935 N N . LEU A 1 358 ? -26.452 -2.487 12.808 1.00 90.81 358 LEU A N 1
ATOM 2936 C CA . LEU A 1 358 ? -27.466 -1.899 13.691 1.00 90.81 358 LEU A CA 1
ATOM 2937 C C . LEU A 1 358 ? -28.472 -2.933 14.211 1.00 90.81 358 LEU A C 1
ATOM 2939 O O . LEU A 1 358 ? -28.868 -2.864 15.372 1.00 90.81 358 LEU A O 1
ATOM 2943 N N . LEU A 1 359 ? -28.872 -3.902 13.383 1.00 91.38 359 LEU A N 1
ATOM 2944 C CA . LEU A 1 359 ? -29.755 -4.995 13.803 1.00 91.38 359 LEU A CA 1
ATOM 2945 C C . LEU A 1 359 ? -29.096 -5.875 14.869 1.00 91.38 359 LEU A C 1
ATOM 2947 O O . LEU A 1 359 ? -29.751 -6.244 15.843 1.00 91.38 359 LEU A O 1
ATOM 2951 N N . LEU A 1 360 ? -27.801 -6.160 14.716 1.00 94.06 360 LEU A N 1
ATOM 2952 C CA . LEU A 1 360 ? -27.017 -6.881 15.712 1.00 94.06 360 LEU A CA 1
ATOM 2953 C C . LEU A 1 360 ? -26.981 -6.102 17.031 1.00 94.06 360 LEU A C 1
ATOM 2955 O O . LEU A 1 360 ? -27.337 -6.657 18.067 1.00 94.06 360 LEU A O 1
ATOM 2959 N N . LEU A 1 361 ? -26.642 -4.810 16.992 1.00 95.31 361 LEU A N 1
ATOM 2960 C CA . LEU A 1 361 ? -26.618 -3.963 18.187 1.00 95.31 361 LEU A CA 1
ATOM 2961 C C . LEU A 1 361 ? -27.991 -3.897 18.879 1.00 95.31 361 LEU A C 1
ATOM 2963 O O . LEU A 1 361 ? -28.076 -4.026 20.098 1.00 95.31 361 LEU A O 1
ATOM 2967 N N . ARG A 1 362 ? -29.080 -3.764 18.109 1.00 94.62 362 ARG A N 1
ATOM 2968 C CA . ARG A 1 362 ? -30.454 -3.788 18.636 1.00 94.62 362 ARG A CA 1
ATOM 2969 C C . ARG A 1 362 ? -30.777 -5.111 19.330 1.00 94.62 362 ARG A C 1
ATOM 2971 O O . ARG A 1 362 ? -31.441 -5.100 20.362 1.00 94.62 362 ARG A O 1
ATOM 2978 N N . LYS A 1 363 ? -30.327 -6.235 18.769 1.00 96.62 363 LYS A N 1
ATOM 2979 C CA . LYS A 1 363 ? -30.524 -7.562 19.357 1.00 96.62 363 LYS A CA 1
ATOM 2980 C C . LYS A 1 363 ? -29.735 -7.716 20.661 1.00 96.62 363 LYS A C 1
ATOM 2982 O O . LYS A 1 363 ? -30.306 -8.152 21.652 1.00 96.62 363 LYS A O 1
ATOM 2987 N N . LEU A 1 364 ? -28.482 -7.255 20.710 1.00 97.69 364 LEU A N 1
ATOM 2988 C CA . LEU A 1 364 ? -27.701 -7.205 21.956 1.00 97.69 364 LEU A CA 1
ATOM 2989 C C . LEU A 1 364 ? -28.350 -6.314 23.028 1.00 97.69 364 LEU A C 1
ATOM 2991 O O . LEU A 1 364 ? -28.298 -6.645 24.211 1.00 97.69 364 LEU A O 1
ATOM 2995 N N . GLY A 1 365 ? -29.031 -5.241 22.614 1.00 97.00 365 GLY A N 1
ATOM 2996 C CA . GLY A 1 365 ? -29.807 -4.360 23.493 1.00 97.00 365 GLY A CA 1
ATOM 2997 C C . GLY A 1 365 ? -30.952 -5.035 24.258 1.00 97.00 365 GLY A C 1
ATOM 2998 O O . GLY A 1 365 ? -31.465 -4.451 25.207 1.00 97.00 365 GLY A O 1
ATOM 2999 N N . GLN A 1 366 ? -31.341 -6.260 23.886 1.00 97.62 366 GLN A N 1
ATOM 3000 C CA . GLN A 1 366 ? -32.303 -7.075 24.641 1.00 97.62 366 GLN A CA 1
ATOM 3001 C C . GLN A 1 366 ? -31.674 -7.734 25.882 1.00 97.62 366 GLN A C 1
ATOM 3003 O O . GLN A 1 366 ? -32.394 -8.184 26.769 1.00 97.62 366 GLN A O 1
ATOM 3008 N N . TYR A 1 367 ? -30.340 -7.791 25.947 1.00 98.12 367 TYR A N 1
ATOM 3009 C CA . TYR A 1 367 ? -29.581 -8.484 26.989 1.00 98.12 367 TYR A CA 1
ATOM 3010 C C . TYR A 1 367 ? -28.825 -7.527 27.914 1.00 98.12 367 TYR A C 1
ATOM 3012 O O . TYR A 1 367 ? -28.803 -7.737 29.127 1.00 98.12 367 TYR A O 1
ATOM 3020 N N . VAL A 1 368 ? -28.211 -6.486 27.343 1.00 97.06 368 VAL A N 1
ATOM 3021 C CA . VAL A 1 368 ? -27.417 -5.472 28.055 1.00 97.06 368 VAL A CA 1
ATOM 3022 C C . VAL A 1 368 ? -27.837 -4.081 27.567 1.00 97.06 368 VAL A C 1
ATOM 3024 O O . VAL A 1 368 ? -28.003 -3.910 26.358 1.00 97.06 368 VAL A O 1
ATOM 3027 N N . PRO A 1 369 ? -27.987 -3.069 28.447 1.00 96.31 369 PRO A N 1
ATOM 3028 C CA . PRO A 1 369 ? -28.304 -1.707 28.021 1.00 96.31 369 PRO A CA 1
ATOM 3029 C C . PRO A 1 369 ? -27.314 -1.184 26.972 1.00 96.31 369 PRO A C 1
ATOM 3031 O O . PRO A 1 369 ? -26.103 -1.361 27.111 1.00 96.31 369 PRO A O 1
ATOM 3034 N N . VAL A 1 370 ? -27.821 -0.508 25.938 1.00 96.62 370 VAL A N 1
ATOM 3035 C CA . VAL A 1 370 ? -27.008 0.079 24.861 1.00 96.62 370 VAL A CA 1
ATOM 3036 C C . VAL A 1 370 ? -27.058 1.601 24.938 1.00 96.62 370 VAL A C 1
ATOM 3038 O O . VAL A 1 370 ? -28.136 2.197 24.868 1.00 96.62 370 VAL A O 1
ATOM 3041 N N . ARG A 1 371 ? -25.878 2.218 25.015 1.00 96.25 371 ARG A N 1
ATOM 3042 C CA . ARG A 1 371 ? -25.639 3.647 24.803 1.00 96.25 371 ARG A CA 1
ATOM 3043 C C . ARG A 1 371 ? -25.096 3.842 23.394 1.00 96.25 371 ARG A C 1
ATOM 3045 O O . ARG A 1 371 ? -23.930 3.577 23.104 1.00 96.25 371 ARG A O 1
ATOM 3052 N N . GLN A 1 372 ? -25.980 4.258 22.509 1.00 94.50 372 GLN A N 1
ATOM 3053 C CA . GLN A 1 372 ? -25.717 4.473 21.105 1.00 94.50 372 GLN A CA 1
ATOM 3054 C C . GLN A 1 372 ? -25.554 5.974 20.844 1.00 94.50 372 GLN A C 1
ATOM 3056 O O . GLN A 1 372 ? -26.513 6.745 20.897 1.00 94.50 372 GLN A O 1
ATOM 3061 N N . TYR A 1 373 ? -24.315 6.348 20.546 1.00 94.19 373 TYR A N 1
ATOM 3062 C CA . TYR A 1 373 ? -23.859 7.682 20.178 1.00 94.19 373 TYR A CA 1
ATOM 3063 C C . TYR A 1 373 ? -23.757 7.815 18.647 1.00 94.19 373 TYR A C 1
ATOM 3065 O O . TYR A 1 373 ? -23.721 6.827 17.900 1.00 94.19 373 TYR A O 1
ATOM 3073 N N . GLY A 1 374 ? -23.625 9.049 18.164 1.00 90.12 374 GLY A N 1
ATOM 3074 C CA . GLY A 1 374 ? -23.550 9.362 16.736 1.00 90.12 374 GLY A CA 1
ATOM 3075 C C . GLY A 1 374 ? -24.929 9.557 16.102 1.00 90.12 374 GLY A C 1
ATOM 3076 O O . GLY A 1 374 ? -25.923 9.785 16.783 1.00 90.12 374 GLY A O 1
ATOM 3077 N N . LYS A 1 375 ? -25.008 9.522 14.767 1.00 89.12 375 LYS A N 1
ATOM 3078 C CA . LYS A 1 375 ? -26.253 9.865 14.047 1.00 89.12 375 LYS A CA 1
ATOM 3079 C C . LYS A 1 375 ? -27.316 8.761 14.067 1.00 89.12 375 LYS A C 1
ATOM 3081 O O . LYS A 1 375 ? -28.491 9.051 13.862 1.00 89.12 375 LYS A O 1
ATOM 3086 N N . CYS A 1 376 ? -26.927 7.504 14.264 1.00 86.81 376 CYS A N 1
ATOM 3087 C CA . CYS A 1 376 ? -27.842 6.365 14.187 1.00 86.81 376 CYS A CA 1
ATOM 3088 C C . CYS A 1 376 ? -28.407 6.038 15.561 1.00 86.81 376 CYS A C 1
ATOM 3090 O O . CYS A 1 376 ? -27.617 5.867 16.479 1.00 86.81 376 CYS A O 1
ATOM 3092 N N . PHE A 1 377 ? -29.733 5.888 15.684 1.00 82.62 377 PHE A N 1
ATOM 3093 C CA . PHE A 1 377 ? -30.412 5.474 16.926 1.00 82.62 377 PHE A CA 1
ATOM 3094 C C . PHE A 1 377 ? -29.877 6.194 18.187 1.00 82.62 377 PHE A C 1
ATOM 3096 O O . PHE A 1 377 ? -29.664 5.563 19.216 1.00 82.62 377 PHE A O 1
ATOM 3103 N N . ASN A 1 378 ? -29.641 7.507 18.055 1.00 86.31 378 ASN A N 1
ATOM 3104 C CA . ASN A 1 378 ? -28.945 8.401 18.988 1.00 86.31 378 ASN A CA 1
ATOM 3105 C C . ASN A 1 378 ? -29.653 8.520 20.353 1.00 86.31 378 ASN A C 1
ATOM 3107 O O . ASN A 1 378 ? -30.397 9.472 20.591 1.00 86.31 378 ASN A O 1
ATOM 3111 N N . ASN A 1 379 ? -29.463 7.536 21.231 1.00 92.81 379 ASN A N 1
ATOM 3112 C CA . ASN A 1 379 ? -30.091 7.481 22.554 1.00 92.81 379 ASN A CA 1
ATOM 3113 C C . ASN A 1 379 ? -29.148 7.934 23.687 1.00 92.81 379 ASN A C 1
ATOM 3115 O O . ASN A 1 379 ? -29.552 7.937 24.849 1.00 92.81 379 ASN A O 1
ATOM 3119 N N . ALA A 1 380 ? -27.913 8.322 23.355 1.00 93.06 380 ALA A N 1
ATOM 3120 C CA . ALA A 1 380 ? -26.914 8.852 24.274 1.00 93.06 380 ALA A CA 1
ATOM 3121 C C . ALA A 1 380 ? -26.155 10.019 23.624 1.00 93.06 380 ALA A C 1
ATOM 3123 O O . ALA A 1 380 ? -25.852 9.981 22.437 1.00 93.06 380 ALA A O 1
ATOM 3124 N N . GLN A 1 381 ? -25.826 11.048 24.407 1.00 91.44 381 GLN A N 1
ATOM 3125 C CA . GLN A 1 381 ? -25.029 12.192 23.950 1.00 91.44 381 GLN A CA 1
ATOM 3126 C C . GLN A 1 381 ? -23.619 12.114 24.525 1.00 91.44 381 GLN A C 1
ATOM 3128 O O . GLN A 1 381 ? -23.452 11.732 25.683 1.00 91.44 381 GLN A O 1
ATOM 3133 N N . GLU A 1 382 ? -22.626 12.481 23.718 1.00 91.69 382 GLU A N 1
ATOM 3134 C CA . GLU A 1 382 ? -21.240 12.590 24.173 1.00 91.69 382 GLU A CA 1
ATOM 3135 C C . GLU A 1 382 ? -21.099 13.791 25.120 1.00 91.69 382 GLU A C 1
ATOM 3137 O O . GLU A 1 382 ? -21.582 14.886 24.821 1.00 91.69 382 GLU A O 1
ATOM 3142 N N . GLY A 1 383 ? -20.447 13.587 26.266 1.00 87.06 383 GLY A N 1
ATOM 3143 C CA . GLY A 1 383 ? -20.111 14.667 27.189 1.00 87.06 383 GLY A CA 1
ATOM 3144 C C . GLY A 1 383 ? -18.904 15.508 26.741 1.00 87.06 383 GLY A C 1
ATOM 3145 O O . GLY A 1 383 ? -18.343 15.311 25.656 1.00 87.06 383 GLY A O 1
ATOM 3146 N N . PRO A 1 384 ? -18.450 16.448 27.593 1.00 89.88 384 PRO A N 1
ATOM 3147 C CA . PRO A 1 384 ? -17.186 17.150 27.388 1.00 89.88 384 PRO A CA 1
ATOM 3148 C C . PRO A 1 384 ? -16.026 16.161 27.182 1.00 89.88 384 PRO A C 1
ATOM 3150 O O . PRO A 1 384 ? -15.848 15.235 27.966 1.00 89.88 384 PRO A O 1
ATOM 3153 N N . GLY A 1 385 ? -15.237 16.357 26.121 1.00 89.25 385 GLY A N 1
ATOM 3154 C CA . GLY A 1 385 ? -14.171 15.426 25.718 1.00 89.25 385 GLY A CA 1
ATOM 3155 C C . GLY A 1 385 ? -14.589 14.379 24.674 1.00 89.25 385 GLY A C 1
ATOM 3156 O O . GLY A 1 385 ? -13.726 13.667 24.156 1.00 89.25 385 GLY A O 1
ATOM 3157 N N . GLY A 1 386 ? -15.874 14.328 24.307 1.00 93.88 386 GLY A N 1
ATOM 3158 C CA . GLY A 1 386 ? -16.379 13.559 23.169 1.00 93.88 386 GLY A CA 1
ATOM 3159 C C . GLY A 1 386 ? -16.216 12.044 23.313 1.00 93.88 386 GLY A C 1
ATOM 3160 O O . GLY A 1 386 ? -16.004 11.508 24.401 1.00 93.88 386 GLY A O 1
ATOM 3161 N N . LYS A 1 387 ? -16.255 11.340 22.179 1.00 94.25 387 LYS A N 1
ATOM 3162 C CA . LYS A 1 387 ? -16.064 9.883 22.080 1.00 94.25 387 LYS A CA 1
ATOM 3163 C C . LYS A 1 387 ? -14.887 9.323 22.889 1.00 94.25 387 LYS A C 1
ATOM 3165 O O . LYS A 1 387 ? -15.036 8.278 23.520 1.00 94.25 387 LYS A O 1
ATOM 3170 N N . ALA A 1 388 ? -13.728 9.986 22.873 1.00 93.44 388 ALA A N 1
ATOM 3171 C CA . ALA A 1 388 ? -12.552 9.516 23.608 1.00 93.44 388 ALA A CA 1
ATOM 3172 C C . ALA A 1 388 ? -12.826 9.463 25.118 1.00 93.44 388 ALA A C 1
ATOM 3174 O O . ALA A 1 388 ? -12.557 8.450 25.757 1.00 93.44 388 ALA A O 1
ATOM 3175 N N . PHE A 1 389 ? -13.445 10.510 25.670 1.00 94.06 389 PHE A N 1
ATOM 3176 C CA . PHE A 1 389 ? -13.822 10.550 27.080 1.00 94.06 389 PHE A CA 1
ATOM 3177 C C . PHE A 1 389 ? -14.815 9.441 27.447 1.00 94.06 389 PHE A C 1
ATOM 3179 O O . PHE A 1 389 ? -14.645 8.777 28.472 1.00 94.06 389 PHE A O 1
ATOM 3186 N N . GLU A 1 390 ? -15.823 9.213 26.603 1.00 94.75 390 GLU A N 1
ATOM 3187 C CA . GLU A 1 390 ? -16.820 8.161 26.819 1.00 94.75 390 GLU A CA 1
ATOM 3188 C C . GLU A 1 390 ? -16.169 6.769 26.859 1.00 94.75 390 GLU A C 1
ATOM 3190 O O . GLU A 1 390 ? -16.396 6.006 27.800 1.00 94.75 390 GLU A O 1
ATOM 3195 N N . LEU A 1 391 ? -15.305 6.454 25.886 1.00 95.12 391 LEU A N 1
ATOM 3196 C CA . LEU A 1 391 ? -14.572 5.185 25.848 1.00 95.12 391 LEU A CA 1
ATOM 3197 C C . LEU A 1 391 ? -13.631 5.015 27.047 1.00 95.12 391 LEU A C 1
ATOM 3199 O O . LEU A 1 391 ? -13.523 3.915 27.583 1.00 95.12 391 LEU A O 1
ATOM 3203 N N . GLU A 1 392 ? -12.965 6.089 27.474 1.00 94.19 392 GLU A N 1
ATOM 3204 C CA . GLU A 1 392 ? -11.984 6.053 28.560 1.00 94.19 392 GLU A CA 1
ATOM 3205 C C . GLU A 1 392 ? -12.596 5.886 29.958 1.00 94.19 392 GLU A C 1
ATOM 3207 O O . GLU A 1 392 ? -11.920 5.385 30.860 1.00 94.19 392 GLU A O 1
ATOM 3212 N N . ASN A 1 393 ? -13.837 6.343 30.167 1.00 92.06 393 ASN A N 1
ATOM 3213 C CA . ASN A 1 393 ? -14.396 6.485 31.517 1.00 92.06 393 ASN A CA 1
ATOM 3214 C C . ASN A 1 393 ? -15.768 5.821 31.703 1.00 92.06 393 ASN A C 1
ATOM 3216 O O . ASN A 1 393 ? -16.097 5.417 32.817 1.00 92.06 393 ASN A O 1
ATOM 3220 N N . ASN A 1 394 ? -16.575 5.673 30.651 1.00 91.88 394 ASN A N 1
ATOM 3221 C CA . ASN A 1 394 ? -17.986 5.317 30.815 1.00 91.88 394 ASN A CA 1
ATOM 3222 C C . ASN A 1 394 ? -18.329 3.900 30.345 1.00 91.88 394 ASN A C 1
ATOM 3224 O O . ASN A 1 394 ? -19.275 3.298 30.849 1.00 91.88 394 ASN A O 1
ATOM 3228 N N . CYS A 1 395 ? -17.568 3.342 29.409 1.00 94.50 395 CYS A N 1
ATOM 3229 C CA . CYS A 1 395 ? -17.976 2.151 28.670 1.00 94.50 395 CYS A CA 1
ATOM 3230 C C . CYS A 1 395 ? -17.420 0.845 29.258 1.00 94.50 395 CYS A C 1
ATOM 3232 O O . CYS A 1 395 ? -16.211 0.635 29.275 1.00 94.50 395 CYS A O 1
ATOM 3234 N N . LYS A 1 396 ? -18.307 -0.073 29.675 1.00 96.06 396 LYS A N 1
ATOM 3235 C CA . LYS A 1 396 ? -17.937 -1.444 30.090 1.00 96.06 396 LYS A CA 1
ATOM 3236 C C . LYS A 1 396 ? -17.674 -2.357 28.890 1.00 96.06 396 LYS A C 1
ATOM 3238 O O . LYS A 1 396 ? -16.708 -3.120 28.885 1.00 96.06 396 LYS A O 1
ATOM 3243 N N . PHE A 1 397 ? -18.507 -2.237 27.856 1.00 98.25 397 PHE A N 1
ATOM 3244 C CA . PHE A 1 397 ? -18.306 -2.893 26.566 1.00 98.25 397 PHE A CA 1
ATOM 3245 C C . PHE A 1 397 ? -18.243 -1.852 25.449 1.00 98.25 397 PHE A C 1
ATOM 3247 O O . PHE A 1 397 ? -19.058 -0.929 25.423 1.00 98.25 397 PHE A O 1
ATOM 3254 N N . TYR A 1 398 ? -17.322 -2.020 24.502 1.00 98.12 398 TYR A N 1
ATOM 3255 C CA . TYR A 1 398 ? -17.252 -1.186 23.300 1.00 98.12 398 TYR A CA 1
ATOM 3256 C C . TYR A 1 398 ? -17.612 -1.988 22.059 1.00 98.12 398 TYR A C 1
ATOM 3258 O O . TYR A 1 398 ? -16.929 -2.943 21.712 1.00 98.12 398 TYR A O 1
ATOM 3266 N N . PHE A 1 399 ? -18.663 -1.579 21.357 1.00 97.75 399 PHE A N 1
ATOM 3267 C CA . PHE A 1 399 ? -19.058 -2.164 20.085 1.00 97.75 399 PHE A CA 1
ATOM 3268 C C . PHE A 1 399 ? -18.200 -1.629 18.925 1.00 97.75 399 PHE A C 1
ATOM 3270 O O . PHE A 1 399 ? -18.582 -0.701 18.210 1.00 97.75 399 PHE A O 1
ATOM 3277 N N . ALA A 1 400 ? -17.035 -2.244 18.731 1.00 96.31 400 ALA A N 1
ATOM 3278 C CA . ALA A 1 400 ? -16.038 -1.900 17.721 1.00 96.31 400 ALA A CA 1
ATOM 3279 C C . ALA A 1 400 ? -16.295 -2.604 16.370 1.00 96.31 400 ALA A C 1
ATOM 3281 O O . ALA A 1 400 ? -15.368 -3.071 15.714 1.00 96.31 400 ALA A O 1
ATOM 3282 N N . MET A 1 401 ? -17.560 -2.724 15.951 1.00 94.56 401 MET A N 1
ATOM 3283 C CA . MET A 1 401 ? -17.912 -3.404 14.699 1.00 94.56 401 MET A CA 1
ATOM 3284 C C . MET A 1 401 ? -17.718 -2.500 13.473 1.00 94.56 401 MET A C 1
ATOM 3286 O O . MET A 1 401 ? -18.242 -1.375 13.398 1.00 94.56 401 MET A O 1
ATOM 3290 N N . GLU A 1 402 ? -17.037 -3.044 12.469 1.00 93.06 402 GLU A N 1
ATOM 3291 C CA . GLU A 1 402 ? -16.782 -2.374 11.202 1.00 93.06 402 GLU A CA 1
ATOM 3292 C C . GLU A 1 402 ? -18.035 -2.214 10.345 1.00 93.06 402 GLU A C 1
ATOM 3294 O O . GLU A 1 402 ? -19.036 -2.918 10.491 1.00 93.06 402 GLU A O 1
ATOM 3299 N N . ASN A 1 403 ? -17.996 -1.238 9.438 1.00 88.06 403 ASN A N 1
ATOM 3300 C CA . ASN A 1 403 ? -19.096 -1.001 8.501 1.00 88.06 403 ASN A CA 1
ATOM 3301 C C . ASN A 1 403 ? -19.135 -2.040 7.357 1.00 88.06 403 ASN A C 1
ATOM 3303 O O . ASN A 1 403 ? -20.162 -2.149 6.688 1.00 88.06 403 ASN A O 1
ATOM 3307 N N . SER A 1 404 ? -18.046 -2.796 7.168 1.00 88.44 404 SER A N 1
ATOM 3308 C CA . SER A 1 404 ? -17.829 -3.763 6.091 1.00 88.44 404 SER A CA 1
ATOM 3309 C C . SER A 1 404 ? -16.954 -4.921 6.583 1.00 88.44 404 SER A C 1
ATOM 3311 O O . SER A 1 404 ? -16.148 -4.738 7.493 1.00 88.44 404 SER A O 1
ATOM 3313 N N . LEU A 1 405 ? -17.105 -6.104 5.980 1.00 90.56 405 LEU A N 1
ATOM 3314 C CA . LEU A 1 405 ? -16.350 -7.315 6.329 1.00 90.56 405 LEU A CA 1
ATOM 3315 C C . LEU A 1 405 ? -15.401 -7.671 5.181 1.00 90.56 405 LEU A C 1
ATOM 3317 O O . LEU A 1 405 ? -15.708 -8.531 4.362 1.00 90.56 405 LEU A O 1
ATOM 3321 N N . VAL A 1 406 ? -14.287 -6.948 5.090 1.00 90.44 406 VAL A N 1
ATOM 3322 C CA . VAL A 1 406 ? -13.302 -7.069 4.001 1.00 90.44 406 VAL A CA 1
ATOM 3323 C C . VAL A 1 406 ? -11.942 -7.438 4.601 1.00 90.44 406 VAL A C 1
ATOM 3325 O O . VAL A 1 406 ? -11.628 -6.937 5.687 1.00 90.44 406 VAL A O 1
ATOM 3328 N N . PRO A 1 407 ? -11.134 -8.307 3.957 1.00 92.81 407 PRO A N 1
ATOM 3329 C CA . PRO A 1 407 ? -9.781 -8.604 4.420 1.00 92.81 407 PRO A CA 1
ATOM 3330 C C . PRO A 1 407 ? -8.970 -7.333 4.683 1.00 92.81 407 PRO A C 1
ATOM 3332 O O . PRO A 1 407 ? -9.089 -6.349 3.960 1.00 92.81 407 PRO A O 1
ATOM 3335 N N . ASP A 1 408 ? -8.155 -7.357 5.734 1.00 93.25 408 ASP A N 1
ATOM 3336 C CA . ASP A 1 408 ? -7.303 -6.252 6.193 1.00 93.25 408 ASP A CA 1
ATOM 3337 C C . ASP A 1 408 ? -8.033 -4.982 6.680 1.00 93.25 408 ASP A C 1
ATOM 3339 O O . ASP A 1 408 ? -7.375 -4.045 7.135 1.00 93.25 408 ASP A O 1
ATOM 3343 N N . TYR A 1 409 ? -9.371 -4.927 6.647 1.00 93.75 409 TYR A N 1
ATOM 3344 C CA . TYR A 1 409 ? -10.150 -3.746 7.044 1.00 93.75 409 TYR A CA 1
ATOM 3345 C C . TYR A 1 409 ? -10.299 -3.621 8.571 1.00 93.75 409 TYR A C 1
ATOM 3347 O O . TYR A 1 409 ? -11.380 -3.783 9.138 1.00 93.75 409 TYR A O 1
ATOM 3355 N N . ILE A 1 410 ? -9.177 -3.361 9.244 1.00 93.88 410 ILE A N 1
ATOM 3356 C CA . ILE A 1 410 ? -9.104 -3.009 10.667 1.00 93.88 410 ILE A CA 1
ATOM 3357 C C . ILE A 1 410 ? -8.978 -1.488 10.758 1.00 93.88 410 ILE A C 1
ATOM 3359 O O . ILE A 1 410 ? -7.960 -0.922 10.351 1.00 93.88 410 ILE A O 1
ATOM 3363 N N . THR A 1 411 ? -10.021 -0.823 11.257 1.00 93.50 411 THR A N 1
ATOM 3364 C CA . THR A 1 411 ? -10.104 0.642 11.242 1.00 93.50 411 THR A CA 1
ATOM 3365 C C . THR A 1 411 ? -9.800 1.277 12.600 1.00 93.50 411 THR A C 1
ATOM 3367 O O . THR A 1 411 ? -9.402 0.601 13.554 1.00 93.50 411 THR A O 1
ATOM 3370 N N . GLU A 1 412 ? -10.038 2.588 12.720 1.00 92.88 412 GLU A N 1
ATOM 3371 C CA . GLU A 1 412 ? -9.911 3.330 13.970 1.00 92.88 412 GLU A CA 1
ATOM 3372 C C . GLU A 1 412 ? -10.736 2.715 15.092 1.00 92.88 412 GLU A C 1
ATOM 3374 O O . GLU A 1 412 ? -10.318 2.775 16.239 1.00 92.88 412 GLU A O 1
ATOM 3379 N N . LYS A 1 413 ? -11.856 2.055 14.772 1.00 94.94 413 LYS A N 1
ATOM 3380 C CA . LYS A 1 413 ? -12.749 1.454 15.771 1.00 94.94 413 LYS A CA 1
ATOM 3381 C C . LYS A 1 413 ? -12.024 0.441 16.643 1.00 94.94 413 LYS A C 1
ATOM 3383 O O . LYS A 1 413 ? -12.224 0.429 17.851 1.00 94.94 413 LYS A O 1
ATOM 3388 N N . PHE A 1 414 ? -11.171 -0.390 16.050 1.00 96.19 414 PHE A N 1
ATOM 3389 C CA . PHE A 1 414 ? -10.391 -1.367 16.805 1.00 96.19 414 PHE A CA 1
ATOM 3390 C C . PHE A 1 414 ? -9.307 -0.679 17.649 1.00 96.19 414 PHE A C 1
ATOM 3392 O O . PHE A 1 414 ? -9.161 -0.950 18.842 1.00 96.19 414 PHE A O 1
ATOM 3399 N N . PHE A 1 415 ? -8.590 0.276 17.052 1.00 95.19 415 PHE A N 1
ATOM 3400 C CA . PHE A 1 415 ? -7.484 0.976 17.709 1.00 95.19 415 PHE A CA 1
ATOM 3401 C C . PHE A 1 415 ? -7.933 1.948 18.807 1.00 95.19 415 PHE A C 1
ATOM 3403 O O . PHE A 1 415 ? -7.228 2.112 19.796 1.00 95.19 415 PHE A O 1
ATOM 3410 N N . GLU A 1 416 ? -9.110 2.560 18.698 1.00 95.81 416 GLU A N 1
ATOM 3411 C CA . GLU A 1 416 ? -9.692 3.425 19.730 1.00 95.81 416 GLU A CA 1
ATOM 3412 C C . GLU A 1 416 ? -9.978 2.657 21.021 1.00 95.81 416 GLU A C 1
ATOM 3414 O O . GLU A 1 416 ? -9.769 3.190 22.108 1.00 95.81 416 GLU A O 1
ATOM 3419 N N . GLY A 1 417 ? -10.415 1.398 20.927 1.00 95.88 417 GLY A N 1
ATOM 3420 C CA . GLY A 1 417 ? -10.623 0.574 22.115 1.00 95.88 417 GLY A CA 1
ATOM 3421 C C . GLY A 1 417 ? -9.301 0.169 22.774 1.00 95.88 417 GLY A C 1
ATOM 3422 O O . GLY A 1 417 ? -9.177 0.237 23.995 1.00 95.88 417 GLY A O 1
ATOM 3423 N N . MET A 1 418 ? -8.269 -0.139 21.982 1.00 96.06 418 MET A N 1
ATOM 3424 C CA . MET A 1 418 ? -6.907 -0.330 22.501 1.00 96.06 418 MET A CA 1
ATOM 3425 C C . MET A 1 418 ? -6.340 0.945 23.131 1.00 96.06 418 MET A C 1
ATOM 3427 O O . MET A 1 418 ? -5.709 0.893 24.186 1.00 96.06 418 MET A O 1
ATOM 3431 N N . LYS A 1 419 ? -6.609 2.105 22.529 1.00 95.94 419 LYS A N 1
ATOM 3432 C CA . LYS A 1 419 ? -6.217 3.399 23.086 1.00 95.94 419 LYS A CA 1
ATOM 3433 C C . LYS A 1 419 ? -6.925 3.674 24.411 1.00 95.94 419 LYS A C 1
ATOM 3435 O O . LYS A 1 419 ? -6.286 4.133 25.353 1.00 95.94 419 LYS A O 1
ATOM 3440 N N . ALA A 1 420 ? -8.211 3.349 24.516 1.00 96.75 420 ALA A N 1
ATOM 3441 C CA . ALA A 1 420 ? -8.954 3.459 25.766 1.00 96.75 420 ALA A CA 1
ATOM 3442 C C . ALA A 1 420 ? -8.359 2.554 26.860 1.00 96.75 420 ALA A C 1
ATOM 3444 O O . ALA A 1 420 ? -8.173 3.019 27.986 1.00 96.75 420 ALA A O 1
ATOM 3445 N N . LEU A 1 421 ? -7.977 1.312 26.524 1.00 97.12 421 LEU A N 1
ATOM 3446 C CA . LEU A 1 421 ? -7.265 0.407 27.438 1.00 97.12 421 LEU A CA 1
ATOM 3447 C C . LEU A 1 421 ? -5.961 1.037 27.958 1.00 97.12 421 LEU A C 1
ATOM 3449 O O . LEU A 1 421 ? -5.772 1.104 29.172 1.00 97.12 421 LEU A O 1
ATOM 3453 N N . GLU A 1 422 ? -5.100 1.564 27.073 1.00 96.38 422 GLU A N 1
ATOM 3454 C CA . GLU A 1 422 ? -3.868 2.294 27.446 1.00 96.38 422 GLU A CA 1
ATOM 3455 C C . GLU A 1 422 ? -4.162 3.463 28.401 1.00 96.38 422 GLU A C 1
ATOM 3457 O O . GLU A 1 422 ? -3.420 3.697 29.361 1.00 96.38 422 GLU A O 1
ATOM 3462 N N . LYS A 1 423 ? -5.229 4.223 28.124 1.00 96.69 423 LYS A N 1
ATOM 3463 C CA . LYS A 1 423 ? -5.647 5.403 28.902 1.00 96.69 423 LYS A CA 1
ATOM 3464 C C . LYS A 1 423 ? -6.366 5.057 30.206 1.00 96.69 423 LYS A C 1
ATOM 3466 O O . LYS A 1 423 ? -6.641 5.947 31.015 1.00 96.69 423 LYS A O 1
ATOM 3471 N N . GLY A 1 424 ? -6.578 3.769 30.440 1.00 96.31 424 GLY A N 1
ATOM 3472 C CA . GLY A 1 424 ? -6.979 3.199 31.711 1.00 96.31 424 GLY A CA 1
ATOM 3473 C C . GLY A 1 424 ? -8.393 2.668 31.774 1.00 96.31 424 GLY A C 1
ATOM 3474 O O . GLY A 1 424 ? -8.784 2.203 32.837 1.00 96.31 424 GLY A O 1
ATOM 3475 N N . ALA A 1 425 ? -9.144 2.664 30.678 1.00 96.69 425 ALA A N 1
ATOM 3476 C CA . ALA A 1 425 ? -10.456 2.036 30.664 1.00 96.69 425 ALA A CA 1
ATOM 3477 C C . ALA A 1 425 ? -10.339 0.532 30.921 1.00 96.69 425 ALA A C 1
ATOM 3479 O O . ALA A 1 425 ? -9.623 -0.172 30.211 1.00 96.69 425 ALA A O 1
ATOM 3480 N N . LYS A 1 426 ? -11.088 0.014 31.893 1.00 96.38 426 LYS A N 1
ATOM 3481 C CA . LYS A 1 426 ? -11.355 -1.420 32.006 1.00 96.38 426 LYS A CA 1
ATOM 3482 C C . LYS A 1 426 ? -12.545 -1.785 31.114 1.00 96.38 426 LYS A C 1
ATOM 3484 O O . LYS A 1 426 ? -13.686 -1.850 31.569 1.00 96.38 426 LYS A O 1
ATOM 3489 N N . ILE A 1 427 ? -12.266 -1.966 29.824 1.00 96.69 427 ILE A N 1
ATOM 3490 C CA . ILE A 1 427 ? -13.265 -2.125 28.760 1.00 96.69 427 ILE A CA 1
ATOM 3491 C C . ILE A 1 427 ? -13.053 -3.415 27.961 1.00 96.69 427 ILE A C 1
ATOM 3493 O O . ILE A 1 427 ? -11.927 -3.754 27.610 1.00 96.69 427 ILE A O 1
ATOM 3497 N N . LEU A 1 428 ? -14.135 -4.128 27.635 1.00 97.88 428 LEU A N 1
ATOM 3498 C CA . LEU A 1 428 ? -14.092 -5.274 26.717 1.00 97.88 428 LEU A CA 1
ATOM 3499 C C . LEU A 1 428 ? -14.616 -4.864 25.334 1.00 97.88 428 LEU A C 1
ATOM 3501 O O . LEU A 1 428 ? -15.767 -4.448 25.187 1.00 97.88 428 LEU A O 1
ATOM 3505 N N . MET A 1 429 ? -13.776 -4.977 24.306 1.00 97.62 429 MET A N 1
ATOM 3506 C CA . MET A 1 429 ? -14.166 -4.677 22.925 1.00 97.62 429 MET A CA 1
ATOM 3507 C C . MET A 1 429 ? -14.966 -5.836 22.328 1.00 97.62 429 MET A C 1
ATOM 3509 O O . MET A 1 429 ? -14.509 -6.967 22.366 1.00 97.62 429 MET A O 1
ATOM 3513 N N . ILE A 1 430 ? -16.121 -5.563 21.730 1.00 98.31 430 ILE A N 1
ATOM 3514 C CA . ILE A 1 430 ? -16.901 -6.494 20.910 1.00 98.31 430 ILE A CA 1
ATOM 3515 C C . ILE A 1 430 ? -16.559 -6.188 19.453 1.00 98.31 430 ILE A C 1
ATOM 3517 O O . ILE A 1 430 ? -16.898 -5.111 18.957 1.00 98.31 430 ILE A O 1
ATOM 3521 N N . TYR A 1 431 ? -15.876 -7.107 18.777 1.00 97.31 431 TYR A N 1
ATOM 3522 C CA . TYR A 1 431 ? -15.306 -6.865 17.456 1.00 97.31 431 TYR A CA 1
ATOM 3523 C C . TYR A 1 431 ? -15.887 -7.787 16.384 1.00 97.31 431 TYR A C 1
ATOM 3525 O O . TYR A 1 431 ? -16.066 -8.986 16.595 1.00 97.31 431 TYR A O 1
ATOM 3533 N N . LYS A 1 432 ? -16.131 -7.203 15.208 1.00 94.50 432 LYS A N 1
ATOM 3534 C CA . LYS A 1 432 ? -16.361 -7.900 13.941 1.00 94.50 432 LYS A CA 1
ATOM 3535 C C . LYS A 1 432 ? -15.946 -6.974 12.804 1.00 94.50 432 LYS A C 1
ATOM 3537 O O . LYS A 1 432 ? -16.388 -5.825 12.762 1.00 94.50 432 LYS A O 1
ATOM 3542 N N . GLY A 1 433 ? -15.110 -7.464 11.901 1.00 92.69 433 GLY A N 1
ATOM 3543 C CA . GLY A 1 433 ? -14.519 -6.653 10.841 1.00 92.69 433 GLY A CA 1
ATOM 3544 C C . GLY A 1 433 ? -13.734 -7.505 9.859 1.00 92.69 433 GLY A C 1
ATOM 3545 O O . GLY A 1 433 ? -14.333 -8.323 9.163 1.00 92.69 433 GLY A O 1
ATOM 3546 N N . ALA A 1 434 ? -12.415 -7.317 9.810 1.00 93.75 434 ALA A N 1
ATOM 3547 C CA . ALA A 1 434 ? -11.536 -8.070 8.924 1.00 93.75 434 ALA A CA 1
ATOM 3548 C C . ALA A 1 434 ? -11.625 -9.587 9.203 1.00 93.75 434 ALA A C 1
ATOM 3550 O O . ALA A 1 434 ? -11.240 -10.016 10.296 1.00 93.75 434 ALA A O 1
ATOM 3551 N N . PRO A 1 435 ? -12.059 -10.422 8.235 1.00 93.44 435 PRO A N 1
ATOM 3552 C CA . PRO A 1 435 ? -12.149 -11.874 8.432 1.00 93.44 435 PRO A CA 1
ATOM 3553 C C . PRO A 1 435 ? -10.798 -12.526 8.759 1.00 93.44 435 PRO A C 1
ATOM 3555 O O . PRO A 1 435 ? -10.728 -13.568 9.399 1.00 93.44 435 PRO A O 1
ATOM 3558 N N . ASN A 1 436 ? -9.704 -11.892 8.336 1.00 94.00 436 ASN A N 1
ATOM 3559 C CA . ASN A 1 436 ? -8.334 -12.324 8.572 1.00 94.00 436 ASN A CA 1
ATOM 3560 C C . ASN A 1 436 ? -7.658 -11.577 9.737 1.00 94.00 436 ASN A C 1
ATOM 3562 O O . ASN A 1 436 ? -6.427 -11.516 9.761 1.00 94.00 436 ASN A O 1
ATOM 3566 N N . ILE A 1 437 ? -8.403 -11.016 10.703 1.00 93.00 437 ILE A N 1
ATOM 3567 C CA . ILE A 1 437 ? -7.820 -10.281 11.845 1.00 93.00 437 ILE A CA 1
ATOM 3568 C C . ILE A 1 437 ? -6.732 -11.077 12.585 1.00 93.00 437 ILE A C 1
ATOM 3570 O O . ILE A 1 437 ? -5.737 -10.509 13.025 1.00 93.00 437 ILE A O 1
ATOM 3574 N N . HIS A 1 438 ? -6.849 -12.405 12.653 1.00 90.62 438 HIS A N 1
ATOM 3575 C CA . HIS A 1 438 ? -5.833 -13.263 13.270 1.00 90.62 438 HIS A CA 1
ATOM 3576 C C . HIS A 1 438 ? -4.456 -13.179 12.586 1.00 90.62 438 HIS A C 1
ATOM 3578 O O . HIS A 1 438 ? -3.441 -13.359 13.250 1.00 90.62 438 HIS A O 1
ATOM 3584 N N . SER A 1 439 ? -4.399 -12.826 11.295 1.00 92.31 439 SER A N 1
ATOM 3585 C CA . SER A 1 439 ? -3.141 -12.615 10.554 1.00 92.31 439 SER A CA 1
ATOM 3586 C C . SER A 1 439 ? -2.371 -11.356 10.975 1.00 92.31 439 SER A C 1
ATOM 3588 O O . SER A 1 439 ? -1.270 -11.111 10.486 1.00 92.31 439 SER A O 1
ATOM 3590 N N . PHE A 1 440 ? -2.955 -10.538 11.855 1.00 91.81 440 PHE A N 1
ATOM 3591 C CA . PHE A 1 440 ? -2.335 -9.352 12.441 1.00 91.81 440 PHE A CA 1
ATOM 3592 C C . PHE A 1 440 ? -1.755 -9.622 13.834 1.00 91.81 440 PHE A C 1
ATOM 3594 O O . PHE A 1 440 ? -1.344 -8.688 14.506 1.00 91.81 440 PHE A O 1
ATOM 3601 N N . ASN A 1 441 ? -1.726 -10.883 14.284 1.00 93.38 441 ASN A N 1
ATOM 3602 C CA . ASN A 1 441 ? -1.107 -11.312 15.544 1.00 93.38 441 ASN A CA 1
ATOM 3603 C C . ASN A 1 441 ? -1.677 -10.671 16.823 1.00 93.38 441 ASN A C 1
ATOM 3605 O O . ASN A 1 441 ? -1.073 -10.801 17.888 1.00 93.38 441 ASN A O 1
ATOM 3609 N N . PHE A 1 442 ? -2.852 -10.038 16.762 1.00 95.38 442 PHE A N 1
ATOM 3610 C CA . PHE A 1 442 ? -3.541 -9.558 17.958 1.00 95.38 442 PHE A CA 1
ATOM 3611 C C . PHE A 1 442 ? -4.031 -10.734 18.820 1.00 95.38 442 PHE A C 1
ATOM 3613 O O . PHE A 1 442 ? -4.728 -11.611 18.295 1.00 95.38 442 PHE A O 1
ATOM 3620 N N . PRO A 1 443 ? -3.732 -10.758 20.133 1.00 95.81 443 PRO A N 1
ATOM 3621 C CA . PRO A 1 443 ? -4.217 -11.806 21.025 1.00 95.81 443 PRO A CA 1
ATOM 3622 C C . PRO A 1 443 ? -5.745 -11.848 21.064 1.00 95.81 443 PRO A C 1
ATOM 3624 O O . PRO A 1 443 ? -6.400 -10.807 21.162 1.00 95.81 443 PRO A O 1
ATOM 3627 N N . LYS A 1 444 ? -6.323 -13.056 21.055 1.00 95.06 444 LYS A N 1
ATOM 3628 C CA . LYS A 1 444 ? -7.782 -13.241 21.149 1.00 95.06 444 LYS A CA 1
ATOM 3629 C C . LYS A 1 444 ? -8.362 -12.706 22.463 1.00 95.06 444 LYS A C 1
ATOM 3631 O O . LYS A 1 444 ? -9.520 -12.320 22.492 1.00 95.06 444 LYS A O 1
ATOM 3636 N N . SER A 1 445 ? -7.578 -12.638 23.543 1.00 96.00 445 SER A N 1
ATOM 3637 C CA . SER A 1 445 ? -8.042 -12.116 24.837 1.00 96.00 445 SER A CA 1
ATOM 3638 C C . SER A 1 445 ? -8.419 -10.628 24.788 1.00 96.00 445 SER A C 1
ATOM 3640 O O . SER A 1 445 ? -9.306 -10.210 25.541 1.00 96.00 445 SER A O 1
ATOM 3642 N N . MET A 1 446 ? -7.821 -9.855 23.868 1.00 95.69 446 MET A N 1
ATOM 3643 C CA . MET A 1 446 ? -7.991 -8.399 23.730 1.00 95.69 446 MET A CA 1
ATOM 3644 C C . MET A 1 446 ? -9.397 -7.968 23.293 1.00 95.69 446 MET A C 1
ATOM 3646 O O . MET A 1 446 ? -9.775 -6.814 23.490 1.00 95.69 446 MET A O 1
ATOM 3650 N N . TYR A 1 447 ? -10.172 -8.861 22.679 1.00 96.94 447 TYR A N 1
ATOM 3651 C CA . TYR A 1 447 ? -11.515 -8.568 22.190 1.00 96.94 447 TYR A CA 1
ATOM 3652 C C . TYR A 1 447 ? -12.427 -9.791 22.313 1.00 96.94 447 TYR A C 1
ATOM 3654 O O . TYR A 1 447 ? -11.997 -10.921 22.508 1.00 96.94 447 TYR A O 1
ATOM 3662 N N . ILE A 1 448 ? -13.725 -9.553 22.237 1.00 98.00 448 ILE A N 1
ATOM 3663 C CA . ILE A 1 448 ? -14.769 -10.553 22.094 1.00 98.00 448 ILE A CA 1
ATOM 3664 C C . ILE A 1 448 ? -15.100 -10.575 20.606 1.00 98.00 448 ILE A C 1
ATOM 3666 O O . ILE A 1 448 ? -15.718 -9.636 20.097 1.00 98.00 448 ILE A O 1
ATOM 3670 N N . ASN A 1 449 ? -14.645 -11.605 19.897 1.00 96.31 449 ASN A N 1
ATOM 3671 C CA . ASN A 1 449 ? -14.981 -11.771 18.491 1.00 96.31 449 ASN A CA 1
ATOM 3672 C C . ASN A 1 449 ? -16.427 -12.255 18.375 1.00 96.31 449 ASN A C 1
ATOM 3674 O O . ASN A 1 449 ? -16.796 -13.260 18.978 1.00 96.31 449 ASN A O 1
ATOM 3678 N N . ILE A 1 450 ? -17.249 -11.553 17.598 1.00 96.19 450 ILE A N 1
ATOM 3679 C CA . ILE A 1 450 ? -18.638 -11.969 17.366 1.00 96.19 450 ILE A CA 1
ATOM 3680 C C . ILE A 1 450 ? -18.690 -13.346 16.687 1.00 96.19 450 ILE A C 1
ATOM 3682 O O . ILE A 1 450 ? -19.625 -14.099 16.936 1.00 96.19 450 ILE A O 1
ATOM 3686 N N . ASP A 1 451 ? -17.694 -13.677 15.861 1.00 93.25 451 ASP A N 1
ATOM 3687 C CA . ASP A 1 451 ? -17.646 -14.944 15.120 1.00 93.25 451 ASP A CA 1
ATOM 3688 C C . ASP A 1 451 ? -17.315 -16.167 15.996 1.00 93.25 451 ASP A C 1
ATOM 3690 O O . ASP A 1 451 ? -17.435 -17.292 15.522 1.00 93.25 451 ASP A O 1
ATOM 3694 N N . ASP A 1 452 ? -16.956 -15.969 17.271 1.00 95.31 452 ASP A N 1
ATOM 3695 C CA . ASP A 1 452 ? -16.691 -17.063 18.220 1.00 95.31 452 ASP A CA 1
ATOM 3696 C C . ASP A 1 452 ? -17.983 -17.624 18.870 1.00 95.31 452 ASP A C 1
ATOM 3698 O O . ASP A 1 452 ? -17.904 -18.506 19.723 1.00 95.31 452 ASP A O 1
ATOM 3702 N N . TYR A 1 453 ? -19.168 -17.119 18.502 1.00 97.38 453 TYR A N 1
ATOM 3703 C CA . TYR A 1 453 ? -20.468 -17.514 19.068 1.00 97.38 453 TYR A CA 1
ATOM 3704 C C . TYR A 1 453 ? -21.385 -18.079 17.979 1.00 97.38 453 TYR A C 1
ATOM 3706 O O . TYR A 1 453 ? -21.438 -17.534 16.875 1.00 97.38 453 TYR A O 1
ATOM 3714 N N . GLU A 1 454 ? -22.181 -19.109 18.292 1.00 96.56 454 GLU A N 1
ATOM 3715 C CA . GLU A 1 454 ? -23.080 -19.731 17.305 1.00 96.56 454 GLU A CA 1
ATOM 3716 C C . GLU A 1 454 ? -24.215 -18.786 16.891 1.00 96.56 454 GLU A C 1
ATOM 3718 O O . GLU A 1 454 ? -24.757 -18.863 15.785 1.00 96.56 454 GLU A O 1
ATOM 3723 N N . SER A 1 455 ? -24.587 -17.857 17.779 1.00 96.69 455 SER A N 1
ATOM 3724 C CA . SER A 1 455 ? -25.602 -16.848 17.497 1.00 96.69 455 SER A CA 1
ATOM 3725 C C . SER A 1 455 ? -25.405 -15.552 18.286 1.00 96.69 455 SER A C 1
ATOM 3727 O O . SER A 1 455 ? -24.775 -15.502 19.342 1.00 96.69 455 SER A O 1
ATOM 3729 N N . VAL A 1 456 ? -26.048 -14.481 17.810 1.00 96.38 456 VAL A N 1
ATOM 3730 C CA . VAL A 1 456 ? -26.121 -13.203 18.542 1.00 96.38 456 VAL A CA 1
ATOM 3731 C C . VAL A 1 456 ? -26.841 -13.361 19.892 1.00 96.38 456 VAL A C 1
ATOM 3733 O O . VAL A 1 456 ? -26.565 -12.594 20.809 1.00 96.38 456 VAL A O 1
ATOM 3736 N N . ASP A 1 457 ? -27.739 -14.345 20.036 1.00 97.88 457 ASP A N 1
ATOM 3737 C CA . ASP A 1 457 ? -28.417 -14.628 21.310 1.00 97.88 457 ASP A CA 1
ATOM 3738 C C . ASP A 1 457 ? -27.446 -15.198 22.346 1.00 97.88 457 ASP A C 1
ATOM 3740 O O . ASP A 1 457 ? -27.505 -14.830 23.517 1.00 97.88 457 ASP A O 1
ATOM 3744 N N . GLU A 1 458 ? -26.528 -16.070 21.929 1.00 98.44 458 GLU A N 1
ATOM 3745 C CA . GLU A 1 458 ? -25.482 -16.596 22.810 1.00 98.44 458 GLU A CA 1
ATOM 3746 C C . GLU A 1 458 ? -24.499 -15.514 23.236 1.00 98.44 458 GLU A C 1
ATOM 3748 O O . GLU A 1 458 ? -24.232 -15.371 24.430 1.00 98.44 458 GLU A O 1
ATOM 3753 N N . LEU A 1 459 ? -24.040 -14.689 22.288 1.00 98.50 459 LEU A N 1
ATOM 3754 C CA . LEU A 1 459 ? -23.228 -13.518 22.610 1.00 98.50 459 LEU A CA 1
ATOM 3755 C C . LEU A 1 459 ? -23.971 -12.595 23.587 1.00 98.50 459 LEU A C 1
ATOM 3757 O O . LEU A 1 459 ? -23.400 -12.161 24.583 1.00 98.50 459 LEU A O 1
ATOM 3761 N N . GLY A 1 460 ? -25.255 -12.326 23.346 1.00 98.44 460 GLY A N 1
ATOM 3762 C CA . GLY A 1 460 ? -26.094 -11.522 24.232 1.00 98.44 460 GLY A CA 1
ATOM 3763 C C . GLY A 1 460 ? -26.174 -12.089 25.652 1.00 98.44 460 GLY A C 1
ATOM 3764 O O . GLY A 1 460 ? -25.937 -11.362 26.618 1.00 98.44 460 GLY A O 1
ATOM 3765 N N . LYS A 1 461 ? -26.433 -13.396 25.794 1.00 98.62 461 LYS A N 1
ATOM 3766 C CA . LYS A 1 461 ? -26.445 -14.094 27.092 1.00 98.62 461 LYS A CA 1
ATOM 3767 C C . LYS A 1 461 ? -25.092 -14.006 27.799 1.00 98.62 461 LYS A C 1
ATOM 3769 O O . LYS A 1 461 ? -25.061 -13.730 28.996 1.00 98.62 461 LYS A O 1
ATOM 3774 N N . TYR A 1 462 ? -23.990 -14.187 27.072 1.00 98.62 462 TYR A N 1
ATOM 3775 C CA . TYR A 1 462 ? -22.644 -14.074 27.629 1.00 98.62 462 TYR A CA 1
ATOM 3776 C C . TYR A 1 462 ? -22.334 -12.651 28.110 1.00 98.62 462 TYR A C 1
ATOM 3778 O O . TYR A 1 462 ? -21.880 -12.457 29.237 1.00 98.62 462 TYR A O 1
ATOM 3786 N N . LEU A 1 463 ? -22.651 -11.634 27.302 1.00 98.50 463 LEU A N 1
ATOM 3787 C CA . LEU A 1 463 ? -22.476 -10.235 27.695 1.00 98.50 463 LEU A CA 1
ATOM 3788 C C . LEU A 1 463 ? -23.335 -9.882 28.909 1.00 98.50 463 LEU A C 1
ATOM 3790 O O . LEU A 1 463 ? -22.851 -9.192 29.801 1.00 98.50 463 LEU A O 1
ATOM 3794 N N . LYS A 1 464 ? -24.573 -10.388 28.989 1.00 98.44 464 LYS A N 1
ATOM 3795 C CA . LYS A 1 464 ? -25.430 -10.233 30.171 1.00 98.44 464 LYS A CA 1
ATOM 3796 C C . LYS A 1 464 ? -24.819 -10.884 31.406 1.00 98.44 464 LYS A C 1
ATOM 3798 O O . LYS A 1 464 ? -24.758 -10.248 32.452 1.00 98.44 464 LYS A O 1
ATOM 3803 N N . PHE A 1 465 ? -24.316 -12.109 31.276 1.00 98.44 465 PHE A N 1
ATOM 3804 C CA . PHE A 1 465 ? -23.629 -12.805 32.360 1.00 98.44 465 PHE A CA 1
ATOM 3805 C C . PHE A 1 465 ? -22.446 -11.987 32.899 1.00 98.44 465 PHE A C 1
ATOM 3807 O O . PHE A 1 465 ? -22.373 -11.754 34.102 1.00 98.44 465 PHE A O 1
ATOM 3814 N N . LEU A 1 466 ? -21.578 -11.462 32.029 1.00 98.06 466 LEU A N 1
ATOM 3815 C CA . LEU A 1 466 ? -20.485 -10.569 32.439 1.00 98.06 466 LEU A CA 1
ATOM 3816 C C . LEU A 1 466 ? -20.988 -9.228 32.999 1.00 98.06 466 LEU A C 1
ATOM 3818 O O . LEU A 1 466 ? -20.369 -8.622 33.876 1.00 98.06 466 LEU A O 1
ATOM 3822 N N . ASN A 1 467 ? -22.092 -8.709 32.466 1.00 96.81 467 ASN A N 1
ATOM 3823 C CA . ASN A 1 467 ? -22.641 -7.438 32.907 1.00 96.81 467 ASN A CA 1
ATOM 3824 C C . ASN A 1 467 ? -23.148 -7.519 34.351 1.00 96.81 467 ASN A C 1
ATOM 3826 O O . ASN A 1 467 ? -22.812 -6.643 35.148 1.00 96.81 467 ASN A O 1
ATOM 3830 N N . ASP A 1 468 ? -23.877 -8.590 34.664 1.00 96.75 468 ASP A N 1
ATOM 3831 C CA . ASP A 1 468 ? -24.574 -8.797 35.933 1.00 96.75 468 ASP A CA 1
ATOM 3832 C C . ASP A 1 468 ? -23.667 -9.395 37.024 1.00 96.75 468 ASP A C 1
ATOM 3834 O O . ASP A 1 468 ? -23.993 -9.306 38.205 1.00 96.75 468 ASP A O 1
ATOM 3838 N N . ASN A 1 469 ? -22.513 -9.967 36.653 1.00 97.50 469 ASN A N 1
ATOM 3839 C CA . ASN A 1 469 ? -21.573 -10.600 37.582 1.00 97.50 469 ASN A CA 1
ATOM 3840 C C . ASN A 1 469 ? -20.205 -9.890 37.564 1.00 97.50 469 ASN A C 1
ATOM 3842 O O . ASN A 1 469 ? -19.351 -10.221 36.736 1.00 97.50 469 ASN A O 1
ATOM 3846 N N . PRO A 1 470 ? -19.939 -8.947 38.494 1.00 95.12 470 PRO A N 1
ATOM 3847 C CA . PRO A 1 470 ? -18.665 -8.226 38.559 1.00 95.12 470 PRO A CA 1
ATOM 3848 C C . PRO A 1 470 ? -17.444 -9.144 38.676 1.00 95.12 470 PRO A C 1
ATOM 3850 O O . PRO A 1 470 ? -16.438 -8.905 38.020 1.00 95.12 470 PRO A O 1
ATOM 3853 N N . VAL A 1 471 ? -17.543 -10.231 39.448 1.00 97.62 471 VAL A N 1
ATOM 3854 C CA . VAL A 1 471 ? -16.450 -11.207 39.606 1.00 97.62 471 VAL A CA 1
ATOM 3855 C C . VAL A 1 471 ? -16.098 -11.875 38.274 1.00 97.62 471 VAL A C 1
ATOM 3857 O O . VAL A 1 471 ? -14.925 -12.034 37.951 1.00 97.62 471 VAL A O 1
ATOM 3860 N N . GLU A 1 472 ? -17.100 -12.237 37.477 1.00 98.19 472 GLU A N 1
ATOM 3861 C CA . GLU A 1 472 ? -16.896 -12.902 36.186 1.00 98.19 472 GLU A CA 1
ATOM 3862 C C . GLU A 1 472 ? -16.395 -11.928 35.119 1.00 98.19 472 GLU A C 1
ATOM 3864 O O . GLU A 1 472 ? -15.556 -12.288 34.293 1.00 98.19 472 GLU A O 1
ATOM 3869 N N . PHE A 1 473 ? -16.824 -10.665 35.187 1.00 97.50 473 PHE A N 1
ATOM 3870 C CA . PHE A 1 473 ? -16.229 -9.597 34.392 1.00 97.50 473 PHE A CA 1
ATOM 3871 C C . PHE A 1 473 ? -14.737 -9.429 34.689 1.00 97.50 473 PHE A C 1
ATOM 3873 O O . PHE A 1 473 ? -13.937 -9.429 33.756 1.00 97.50 473 PHE A O 1
ATOM 3880 N N . GLU A 1 474 ? -14.349 -9.339 35.965 1.00 96.94 474 GLU A N 1
ATOM 3881 C CA . GLU A 1 474 ? -12.939 -9.223 36.355 1.00 96.94 474 GLU A CA 1
ATOM 3882 C C . GLU A 1 474 ? -12.133 -10.451 35.917 1.00 96.94 474 GLU A C 1
ATOM 3884 O O . GLU A 1 474 ? -11.044 -10.297 35.370 1.00 96.94 474 GLU A O 1
ATOM 3889 N N . LYS A 1 475 ? -12.684 -11.666 36.053 1.00 98.06 475 LYS A N 1
ATOM 3890 C CA . LYS A 1 475 ? -12.048 -12.890 35.537 1.00 98.06 475 LYS A CA 1
ATOM 3891 C C . LYS A 1 475 ? -11.831 -12.830 34.027 1.00 98.06 475 LYS A C 1
ATOM 3893 O O . LYS A 1 475 ? -10.731 -13.124 33.566 1.00 98.06 475 LYS A O 1
ATOM 3898 N N . ARG A 1 476 ? -12.843 -12.436 33.243 1.00 97.75 476 ARG A N 1
ATOM 3899 C CA . ARG A 1 476 ? -12.710 -12.296 31.782 1.00 97.75 476 ARG A CA 1
ATOM 3900 C C . ARG A 1 476 ? -11.717 -11.200 31.409 1.00 97.75 476 ARG A C 1
ATOM 3902 O O . ARG A 1 476 ? -10.959 -11.374 30.457 1.00 97.75 476 ARG A O 1
ATOM 3909 N N . PHE A 1 477 ? -11.719 -10.081 32.124 1.00 97.12 477 PHE A N 1
ATOM 3910 C CA . PHE A 1 477 ? -10.793 -8.985 31.868 1.00 97.12 477 PHE A CA 1
ATOM 3911 C C . PHE A 1 477 ? -9.345 -9.382 32.193 1.00 97.12 477 PHE A C 1
ATOM 3913 O O . PHE A 1 477 ? -8.447 -9.120 31.399 1.00 97.12 477 PHE A O 1
ATOM 3920 N N . ALA A 1 478 ? -9.123 -10.103 33.297 1.00 96.75 478 ALA A N 1
ATOM 3921 C CA . ALA A 1 478 ? -7.812 -10.606 33.713 1.00 96.75 478 ALA A CA 1
ATOM 3922 C C . ALA A 1 478 ? -7.193 -11.626 32.739 1.00 96.75 478 ALA A C 1
ATOM 3924 O O . ALA A 1 478 ? -5.990 -11.871 32.799 1.00 96.75 478 ALA A O 1
ATOM 3925 N N . GLN A 1 479 ? -7.980 -12.188 31.810 1.00 97.56 479 GLN A N 1
ATOM 3926 C CA . GLN A 1 479 ? -7.441 -12.974 30.695 1.00 97.56 479 GLN A CA 1
ATOM 3927 C C . GLN A 1 479 ? -6.578 -12.134 29.747 1.00 97.56 479 GLN A C 1
ATOM 3929 O O . GLN A 1 479 ? -5.832 -12.715 28.972 1.00 97.56 479 GLN A O 1
ATOM 3934 N N . ILE A 1 480 ? -6.666 -10.798 29.785 1.00 97.50 480 ILE A N 1
ATOM 3935 C CA . ILE A 1 480 ? -5.724 -9.915 29.094 1.00 97.50 480 ILE A CA 1
ATOM 3936 C C . ILE A 1 480 ? -4.440 -9.858 29.926 1.00 97.50 480 ILE A C 1
ATOM 3938 O O . ILE A 1 480 ? -4.266 -9.021 30.814 1.00 97.50 480 ILE A O 1
ATOM 3942 N N . THR A 1 481 ? -3.546 -10.803 29.658 1.00 97.06 481 THR A N 1
ATOM 3943 C CA . THR A 1 481 ? -2.308 -10.983 30.420 1.00 97.06 481 THR A CA 1
ATOM 3944 C C . THR A 1 481 ? -1.233 -9.968 30.026 1.00 97.06 481 THR A C 1
ATOM 3946 O O . THR A 1 481 ? -1.289 -9.344 28.966 1.00 97.06 481 THR A O 1
ATOM 3949 N N . LYS A 1 482 ? -0.173 -9.838 30.837 1.00 95.88 482 LYS A N 1
ATOM 3950 C CA . LYS A 1 482 ? 0.998 -9.029 30.453 1.00 95.88 482 LYS A CA 1
ATOM 3951 C C . LYS A 1 482 ? 1.622 -9.510 29.134 1.00 95.88 482 LYS A C 1
ATOM 3953 O O . LYS A 1 482 ? 2.003 -8.674 28.319 1.00 95.88 482 LYS A O 1
ATOM 3958 N N . SER A 1 483 ? 1.687 -10.823 28.903 1.00 96.94 483 SER A N 1
ATOM 3959 C CA . SER A 1 483 ? 2.152 -11.398 27.633 1.00 96.94 483 SER A CA 1
ATOM 3960 C C . SER A 1 483 ? 1.276 -10.989 26.452 1.00 96.94 483 SER A C 1
ATOM 3962 O O . SER A 1 483 ? 1.820 -10.629 25.411 1.00 96.94 483 SER A O 1
ATOM 3964 N N . ASP A 1 484 ? -0.049 -10.954 26.622 1.00 97.00 484 ASP A N 1
ATOM 3965 C CA . ASP A 1 484 ? -0.956 -10.505 25.561 1.00 97.00 484 ASP A CA 1
ATOM 3966 C C . ASP A 1 484 ? -0.723 -9.035 25.223 1.00 97.00 484 ASP A C 1
ATOM 3968 O O . ASP A 1 484 ? -0.665 -8.670 24.053 1.00 97.00 484 ASP A O 1
ATOM 3972 N N . ARG A 1 485 ? -0.517 -8.180 26.231 1.00 97.00 485 ARG A N 1
ATOM 3973 C CA . ARG A 1 485 ? -0.209 -6.758 26.006 1.00 97.00 485 ARG A CA 1
ATOM 3974 C C . ARG A 1 485 ? 1.101 -6.579 25.241 1.00 97.00 485 ARG A C 1
ATOM 3976 O O . ARG A 1 485 ? 1.147 -5.786 24.308 1.00 97.00 485 ARG A O 1
ATOM 3983 N N . ILE A 1 486 ? 2.138 -7.346 25.585 1.00 96.00 486 ILE A N 1
ATOM 3984 C CA . ILE A 1 486 ? 3.425 -7.337 24.870 1.00 96.00 486 ILE A CA 1
ATOM 3985 C C . ILE A 1 486 ? 3.240 -7.801 23.420 1.00 96.00 486 ILE A C 1
ATOM 3987 O O . ILE A 1 486 ? 3.744 -7.162 22.498 1.00 96.00 486 ILE A O 1
ATOM 3991 N N . GLN A 1 487 ? 2.488 -8.881 23.197 1.00 96.12 487 GLN A N 1
ATOM 3992 C CA . GLN A 1 487 ? 2.180 -9.367 21.853 1.00 96.12 487 GLN A CA 1
ATOM 3993 C C . GLN A 1 487 ? 1.363 -8.344 21.049 1.00 96.12 487 GLN A C 1
ATOM 3995 O O . GLN A 1 487 ? 1.651 -8.117 19.877 1.00 96.12 487 GLN A O 1
ATOM 4000 N N . ALA A 1 488 ? 0.369 -7.704 21.664 1.00 95.69 488 ALA A N 1
ATOM 4001 C CA . ALA A 1 488 ? -0.435 -6.668 21.030 1.00 95.69 488 ALA A CA 1
ATOM 4002 C C . ALA A 1 488 ? 0.406 -5.428 20.688 1.00 95.69 488 ALA A C 1
ATOM 4004 O O . ALA A 1 488 ? 0.268 -4.908 19.586 1.00 95.69 488 ALA A O 1
ATOM 4005 N N . ASN A 1 489 ? 1.318 -5.002 21.570 1.00 94.88 489 ASN A N 1
ATOM 4006 C CA . ASN A 1 489 ? 2.298 -3.953 21.270 1.00 94.88 489 ASN A CA 1
ATOM 4007 C C . ASN A 1 489 ? 3.175 -4.344 20.074 1.00 94.88 489 ASN A C 1
ATOM 4009 O O . ASN A 1 489 ? 3.299 -3.563 19.139 1.00 94.88 489 ASN A O 1
ATOM 4013 N N . LYS A 1 490 ? 3.681 -5.583 20.024 1.00 93.38 490 LYS A N 1
ATOM 4014 C CA . LYS A 1 490 ? 4.435 -6.076 18.862 1.00 93.38 490 LYS A CA 1
ATOM 4015 C C . LYS A 1 490 ? 3.610 -6.017 17.570 1.00 93.38 490 LYS A C 1
ATOM 4017 O O . LYS A 1 490 ? 4.121 -5.574 16.550 1.00 93.38 490 LYS A O 1
ATOM 4022 N N . ALA A 1 491 ? 2.339 -6.417 17.607 1.00 92.44 491 ALA A N 1
ATOM 4023 C CA . ALA A 1 491 ? 1.435 -6.314 16.459 1.00 92.44 491 ALA A CA 1
ATOM 4024 C C . ALA A 1 491 ? 1.185 -4.851 16.034 1.00 92.44 491 ALA A C 1
ATOM 4026 O O . ALA A 1 491 ? 1.179 -4.536 14.846 1.00 92.44 491 ALA A O 1
ATOM 4027 N N . ILE A 1 492 ? 1.009 -3.941 16.998 1.00 90.62 492 ILE A N 1
ATOM 4028 C CA . ILE A 1 492 ? 0.879 -2.489 16.781 1.00 90.62 492 ILE A CA 1
ATOM 4029 C C . ILE A 1 492 ? 2.147 -1.913 16.143 1.00 90.62 492 ILE A C 1
ATOM 4031 O O . ILE A 1 492 ? 2.056 -1.056 15.260 1.00 90.62 492 ILE A O 1
ATOM 4035 N N . ASP A 1 493 ? 3.312 -2.375 16.580 1.00 85.88 493 ASP A N 1
ATOM 4036 C CA . ASP A 1 493 ? 4.600 -1.964 16.040 1.00 85.88 493 ASP A CA 1
ATOM 4037 C C . ASP A 1 493 ? 4.813 -2.547 14.643 1.00 85.88 493 ASP A C 1
ATOM 4039 O O . ASP A 1 493 ? 5.235 -1.828 13.756 1.00 85.88 493 ASP A O 1
ATOM 4043 N N . GLU A 1 494 ? 4.411 -3.787 14.358 1.00 83.81 494 GLU A N 1
ATOM 4044 C CA . GLU A 1 494 ? 4.437 -4.354 12.996 1.00 83.81 494 GLU A CA 1
ATOM 4045 C C . GLU A 1 494 ? 3.546 -3.574 12.010 1.00 83.81 494 GLU A C 1
ATOM 4047 O O . GLU A 1 494 ? 3.818 -3.541 10.809 1.00 83.81 494 GLU A O 1
ATOM 4052 N N . LEU A 1 495 ? 2.532 -2.860 12.512 1.00 80.75 495 LEU A N 1
ATOM 4053 C CA . LEU A 1 495 ? 1.727 -1.912 11.738 1.00 80.75 495 LEU A CA 1
ATOM 4054 C C . LEU A 1 495 ? 2.423 -0.556 11.516 1.00 80.75 495 LEU A C 1
ATOM 4056 O O . LEU A 1 495 ? 1.730 0.373 11.101 1.00 80.75 495 LEU A O 1
ATOM 4060 N N . ASN A 1 496 ? 3.744 -0.471 11.769 1.00 57.50 496 ASN A N 1
ATOM 4061 C CA . ASN A 1 496 ? 4.797 0.568 11.626 1.00 57.50 496 ASN A CA 1
ATOM 4062 C C . ASN A 1 496 ? 4.535 1.841 10.776 1.00 57.50 496 ASN A C 1
ATOM 4064 O O . ASN A 1 496 ? 5.283 2.810 10.880 1.00 57.50 496 ASN A O 1
ATOM 4068 N N . TYR A 1 497 ? 3.485 1.901 9.959 1.00 61.72 497 TYR A N 1
ATOM 4069 C CA . TYR A 1 497 ? 3.146 2.970 9.013 1.00 61.72 497 TYR A CA 1
ATOM 4070 C C . TYR A 1 497 ? 1.745 3.527 9.272 1.00 61.72 497 TYR A C 1
ATOM 4072 O O . TYR A 1 497 ? 0.876 3.583 8.396 1.00 61.72 497 TYR A O 1
ATOM 4080 N N . LYS A 1 498 ? 1.586 3.944 10.528 1.00 57.59 498 LYS A N 1
ATOM 4081 C CA . LYS A 1 498 ? 0.483 4.721 11.100 1.00 57.59 498 LYS A CA 1
ATOM 4082 C C . LYS A 1 498 ? 0.160 5.912 10.189 1.00 57.59 498 LYS A C 1
ATOM 4084 O O . LYS A 1 498 ? 1.078 6.563 9.678 1.00 57.59 498 LYS A O 1
ATOM 4089 N N . LEU A 1 499 ? -1.124 6.208 9.970 1.00 50.69 499 LEU A N 1
ATOM 4090 C CA . LEU A 1 499 ? -1.581 7.405 9.249 1.00 50.69 499 LEU A CA 1
ATOM 4091 C C . LEU A 1 499 ? -1.010 8.650 9.951 1.00 50.69 499 LEU A C 1
ATOM 4093 O O . LEU A 1 499 ? -1.554 9.108 10.949 1.00 50.69 499 LEU A O 1
ATOM 4097 N N . GLY A 1 500 ? 0.128 9.161 9.471 1.00 53.41 500 GLY A N 1
ATOM 4098 C CA . GLY A 1 500 ? 0.792 10.287 10.124 1.00 53.41 500 GLY A CA 1
ATOM 4099 C C . GLY A 1 500 ? 2.235 10.567 9.723 1.00 53.41 500 GLY A C 1
ATOM 4100 O O . GLY A 1 500 ? 2.585 11.735 9.710 1.00 53.41 500 GLY A O 1
ATOM 4101 N N . ASN A 1 501 ? 3.061 9.579 9.350 1.00 60.22 501 ASN A N 1
ATOM 4102 C CA . ASN A 1 501 ? 4.467 9.852 9.010 1.00 60.22 501 ASN A CA 1
ATOM 4103 C C . ASN A 1 501 ? 4.983 9.016 7.828 1.00 60.22 501 ASN A C 1
ATOM 4105 O O . ASN A 1 501 ? 4.931 7.792 7.857 1.00 60.22 501 ASN A O 1
ATOM 4109 N N . THR A 1 502 ? 5.502 9.701 6.797 1.00 76.06 502 THR A N 1
ATOM 4110 C CA . THR A 1 502 ? 6.123 9.198 5.542 1.00 76.06 502 THR A CA 1
ATOM 4111 C C . THR A 1 502 ? 5.235 8.807 4.360 1.00 76.06 502 THR A C 1
ATOM 4113 O O . THR A 1 502 ? 5.796 8.468 3.321 1.00 76.06 502 THR A O 1
ATOM 4116 N N . ILE A 1 503 ? 3.897 8.902 4.406 1.00 84.81 503 ILE A N 1
ATOM 4117 C CA . ILE A 1 503 ? 3.074 8.620 3.199 1.00 84.81 503 ILE A CA 1
ATOM 4118 C C . ILE A 1 503 ? 3.555 9.432 1.970 1.00 84.81 503 ILE A C 1
ATOM 4120 O O . ILE A 1 503 ? 3.752 8.831 0.912 1.00 84.81 503 ILE A O 1
ATOM 4124 N N . PRO A 1 504 ? 3.847 10.744 2.087 1.00 88.19 504 PRO A N 1
ATOM 4125 C CA . PRO A 1 504 ? 4.405 11.515 0.982 1.00 88.19 504 PRO A CA 1
ATOM 4126 C C . PRO A 1 504 ? 5.774 11.000 0.509 1.00 88.19 504 PRO A C 1
ATOM 4128 O O . PRO A 1 504 ? 6.008 10.936 -0.697 1.00 88.19 504 PRO A O 1
ATOM 4131 N N . CYS A 1 505 ? 6.648 10.566 1.427 1.00 88.62 505 CYS A N 1
ATOM 4132 C CA . CYS A 1 505 ? 7.930 9.943 1.077 1.00 88.62 505 CYS A CA 1
ATOM 4133 C C . CYS A 1 505 ? 7.720 8.664 0.261 1.00 88.62 505 CYS A C 1
ATOM 4135 O O . CYS A 1 505 ? 8.322 8.466 -0.790 1.00 88.62 505 CYS A O 1
ATOM 4137 N N . ARG A 1 506 ? 6.803 7.803 0.712 1.00 90.06 506 ARG A N 1
ATOM 4138 C CA . ARG A 1 506 ? 6.480 6.528 0.063 1.00 90.06 506 ARG A CA 1
ATOM 4139 C C . ARG A 1 506 ? 5.907 6.746 -1.334 1.00 90.06 506 ARG A C 1
ATOM 4141 O O . ARG A 1 506 ? 6.331 6.064 -2.263 1.00 90.06 506 ARG A O 1
ATOM 4148 N N . PHE A 1 507 ? 5.034 7.741 -1.515 1.00 92.31 507 PHE A N 1
ATOM 4149 C CA . PHE A 1 507 ? 4.575 8.141 -2.847 1.00 92.31 507 PHE A CA 1
ATOM 4150 C C . PHE A 1 507 ? 5.726 8.606 -3.725 1.00 92.31 507 PHE A C 1
ATOM 4152 O O . PHE A 1 507 ? 5.929 8.011 -4.778 1.00 92.31 507 PHE A O 1
ATOM 4159 N N . CYS A 1 508 ? 6.522 9.583 -3.292 1.00 93.25 508 CYS A N 1
ATOM 4160 C CA . CYS A 1 508 ? 7.666 10.049 -4.071 1.00 93.25 508 CYS A CA 1
ATOM 4161 C C . CYS A 1 508 ? 8.612 8.901 -4.447 1.00 93.25 508 CYS A C 1
ATOM 4163 O O . CYS A 1 508 ? 8.908 8.717 -5.626 1.00 93.25 508 CYS A O 1
ATOM 4165 N N . LYS A 1 509 ? 9.018 8.071 -3.476 1.00 93.25 509 LYS A N 1
ATOM 4166 C CA . LYS A 1 509 ? 9.892 6.915 -3.706 1.00 93.25 509 LYS A CA 1
ATOM 4167 C C . LYS A 1 509 ? 9.287 5.939 -4.720 1.00 93.25 509 LYS A C 1
ATOM 4169 O O . LYS A 1 509 ? 9.970 5.578 -5.677 1.00 93.25 509 LYS A O 1
ATOM 4174 N N . SER A 1 510 ? 8.002 5.601 -4.582 1.00 94.62 510 SER A N 1
ATOM 4175 C CA . SER A 1 510 ? 7.300 4.737 -5.541 1.00 94.62 510 SER A CA 1
ATOM 4176 C C . SER A 1 510 ? 7.231 5.342 -6.948 1.00 94.62 510 SER A C 1
ATOM 4178 O O . SER A 1 510 ? 7.535 4.648 -7.913 1.00 94.62 510 SER A O 1
ATOM 4180 N N . ILE A 1 511 ? 6.936 6.641 -7.085 1.00 96.31 511 ILE A N 1
ATOM 4181 C CA . ILE A 1 511 ? 6.906 7.340 -8.379 1.00 96.31 511 ILE A CA 1
ATOM 4182 C C . ILE A 1 511 ? 8.275 7.251 -9.054 1.00 96.31 511 ILE A C 1
ATOM 4184 O O . ILE A 1 511 ? 8.366 6.830 -10.207 1.00 96.31 511 ILE A O 1
ATOM 4188 N N . GLY A 1 512 ? 9.343 7.612 -8.337 1.00 96.06 512 GLY A N 1
ATOM 4189 C CA . GLY A 1 512 ? 10.691 7.583 -8.895 1.00 96.06 512 GLY A CA 1
ATOM 4190 C C . GLY A 1 512 ? 11.111 6.181 -9.328 1.00 96.06 512 GLY A C 1
ATOM 4191 O O . GLY A 1 512 ? 11.658 6.022 -10.415 1.00 96.06 512 GLY A O 1
ATOM 4192 N N . GLN A 1 513 ? 10.812 5.147 -8.539 1.00 96.25 513 GLN A N 1
ATOM 4193 C CA . GLN A 1 513 ? 11.150 3.778 -8.928 1.00 96.25 513 GLN A CA 1
ATOM 4194 C C . GLN A 1 513 ? 10.324 3.253 -10.106 1.00 96.25 513 GLN A C 1
ATOM 4196 O O . GLN A 1 513 ? 10.892 2.600 -10.980 1.00 96.25 513 GLN A O 1
ATOM 4201 N N . VAL A 1 514 ? 9.024 3.564 -10.181 1.00 97.56 514 VAL A N 1
ATOM 4202 C CA . VAL A 1 514 ? 8.184 3.212 -11.341 1.00 97.56 514 VAL A CA 1
ATOM 4203 C C . VAL A 1 514 ? 8.740 3.868 -12.606 1.00 97.56 514 VAL A C 1
ATOM 4205 O O . VAL A 1 514 ? 8.896 3.207 -13.634 1.00 97.56 514 VAL A O 1
ATOM 4208 N N . LYS A 1 515 ? 9.090 5.159 -12.537 1.00 97.25 515 LYS A N 1
ATOM 4209 C CA . LYS A 1 515 ? 9.670 5.893 -13.670 1.00 97.25 515 LYS A CA 1
ATOM 4210 C C . LYS A 1 515 ? 11.047 5.369 -14.059 1.00 97.25 515 LYS A C 1
ATOM 4212 O O . LYS A 1 515 ? 11.294 5.171 -15.246 1.00 97.25 515 LYS A O 1
ATOM 4217 N N . LEU A 1 516 ? 11.912 5.083 -13.087 1.00 98.06 516 LEU A N 1
ATOM 4218 C CA . LEU A 1 516 ? 13.210 4.464 -13.341 1.00 98.06 516 LEU A CA 1
ATOM 4219 C C . LEU A 1 516 ? 13.034 3.118 -14.047 1.00 98.06 516 LEU A C 1
ATOM 4221 O O . LEU A 1 516 ? 13.646 2.883 -15.082 1.00 98.06 516 LEU A O 1
ATOM 4225 N N . ALA A 1 517 ? 12.164 2.254 -13.528 1.00 98.44 517 ALA A N 1
ATOM 4226 C CA . ALA A 1 517 ? 11.926 0.944 -14.110 1.00 98.44 517 ALA A CA 1
ATOM 4227 C C . ALA A 1 517 ? 11.427 1.048 -15.560 1.00 98.44 517 ALA A C 1
ATOM 4229 O O . ALA A 1 517 ? 11.957 0.376 -16.442 1.00 98.44 517 ALA A O 1
ATOM 4230 N N . ARG A 1 518 ? 10.489 1.961 -15.846 1.00 98.12 518 ARG A N 1
ATOM 4231 C CA . ARG A 1 518 ? 10.044 2.240 -17.222 1.00 98.12 518 ARG A CA 1
ATOM 4232 C C . ARG A 1 518 ? 11.171 2.727 -18.115 1.00 98.12 518 ARG A C 1
ATOM 4234 O O . ARG A 1 518 ? 11.331 2.199 -19.208 1.00 98.12 518 ARG A O 1
ATOM 4241 N N . TYR A 1 519 ? 11.966 3.688 -17.647 1.00 98.19 519 TYR A N 1
ATOM 4242 C CA . TYR A 1 519 ? 13.112 4.201 -18.396 1.00 98.19 519 TYR A CA 1
ATOM 4243 C C . TYR A 1 519 ? 14.058 3.069 -18.808 1.00 98.19 519 TYR A C 1
ATOM 4245 O O . TYR A 1 519 ? 14.416 2.959 -19.979 1.00 98.19 519 TYR A O 1
ATOM 4253 N N . LEU A 1 520 ? 14.413 2.194 -17.864 1.00 98.56 520 LEU A N 1
ATOM 4254 C CA . LEU A 1 520 ? 15.316 1.073 -18.116 1.00 98.56 520 LEU A CA 1
ATOM 4255 C C . LEU A 1 520 ? 14.719 0.067 -19.106 1.00 98.56 520 LEU A C 1
ATOM 4257 O O . LEU A 1 520 ? 15.428 -0.393 -19.999 1.00 98.56 520 LEU A O 1
ATOM 4261 N N . LEU A 1 521 ? 13.416 -0.218 -19.019 1.00 98.62 521 LEU A N 1
ATOM 4262 C CA . LEU A 1 521 ? 12.734 -1.067 -20.000 1.00 98.62 521 LEU A CA 1
ATOM 4263 C C . LEU A 1 521 ? 12.689 -0.426 -21.394 1.00 98.62 521 LEU A C 1
ATOM 4265 O O . LEU A 1 521 ? 12.896 -1.111 -22.393 1.00 98.62 521 LEU A O 1
ATOM 4269 N N . PHE A 1 522 ? 12.475 0.888 -21.486 1.00 98.19 522 PHE A N 1
ATOM 4270 C CA . PHE A 1 522 ? 12.529 1.610 -22.761 1.00 98.19 522 PHE A CA 1
ATOM 4271 C C . PHE A 1 522 ? 13.938 1.578 -23.359 1.00 98.19 522 PHE A C 1
ATOM 4273 O O . PHE A 1 522 ? 14.086 1.426 -24.572 1.00 98.19 522 PHE A O 1
ATOM 4280 N N . LYS A 1 523 ? 14.972 1.650 -22.512 1.00 96.00 523 LYS A N 1
ATOM 4281 C CA . LYS A 1 523 ? 16.385 1.563 -22.901 1.00 96.00 523 LYS A CA 1
ATOM 4282 C C . LYS A 1 523 ? 16.735 0.211 -23.537 1.00 96.00 523 LYS A C 1
ATOM 4284 O O . LYS A 1 523 ? 17.530 0.169 -24.473 1.00 96.00 523 LYS A O 1
ATOM 4289 N N . ILE A 1 524 ? 16.085 -0.872 -23.106 1.00 97.00 524 ILE A N 1
ATOM 4290 C CA . ILE A 1 524 ? 16.227 -2.215 -23.703 1.00 97.00 524 ILE A CA 1
ATOM 4291 C C . ILE A 1 524 ? 15.170 -2.538 -24.770 1.00 97.00 524 ILE A C 1
ATOM 4293 O O . ILE A 1 524 ? 15.024 -3.690 -25.166 1.00 97.00 524 ILE A O 1
ATOM 4297 N N . GLY A 1 525 ? 14.423 -1.547 -25.257 1.00 96.25 525 GLY A N 1
ATOM 4298 C CA . GLY A 1 525 ? 13.570 -1.738 -26.430 1.00 96.25 525 GLY A CA 1
ATOM 4299 C C . GLY A 1 525 ? 12.100 -2.069 -26.139 1.00 96.25 525 GLY A C 1
ATOM 4300 O O . GLY A 1 525 ? 11.393 -2.526 -27.039 1.00 96.25 525 GLY A O 1
ATOM 4301 N N . LEU A 1 526 ? 11.591 -1.832 -24.925 1.00 97.69 526 LEU A N 1
ATOM 4302 C CA . LEU A 1 526 ? 10.154 -1.954 -24.646 1.00 97.69 526 LEU A CA 1
ATOM 4303 C C . LEU A 1 526 ? 9.378 -0.723 -25.147 1.00 97.69 526 LEU A C 1
ATOM 4305 O O . LEU A 1 526 ? 9.722 0.407 -24.809 1.00 97.69 526 LEU A O 1
ATOM 4309 N N . VAL A 1 527 ? 8.279 -0.938 -25.880 1.00 94.81 527 VAL A N 1
ATOM 4310 C CA . VAL A 1 527 ? 7.274 0.097 -26.197 1.00 94.81 527 VAL A CA 1
ATOM 4311 C C . VAL A 1 527 ? 5.900 -0.384 -25.738 1.00 94.81 527 VAL A C 1
ATOM 4313 O O . VAL A 1 527 ? 5.414 -1.398 -26.245 1.00 94.81 527 VAL A O 1
ATOM 4316 N N . PRO A 1 528 ? 5.233 0.331 -24.817 1.00 94.50 528 PRO A N 1
ATOM 4317 C CA . PRO A 1 528 ? 3.907 -0.056 -24.364 1.00 94.50 528 PRO A CA 1
ATOM 4318 C C . PRO A 1 528 ? 2.858 0.214 -25.454 1.00 94.50 528 PRO A C 1
ATOM 4320 O O . PRO A 1 528 ? 2.800 1.302 -26.035 1.00 94.50 528 PRO A O 1
ATOM 4323 N N . LYS A 1 529 ? 1.992 -0.770 -25.733 1.00 92.56 529 LYS A N 1
ATOM 4324 C CA . LYS A 1 529 ? 0.859 -0.607 -26.666 1.00 92.56 529 LYS A CA 1
ATOM 4325 C C . LYS A 1 529 ? -0.238 0.274 -26.057 1.00 92.56 529 LYS A C 1
ATOM 4327 O O . LYS A 1 529 ? -0.747 1.161 -26.749 1.00 92.56 529 LYS A O 1
ATOM 4332 N N . TYR A 1 530 ? -0.518 0.083 -24.768 1.00 92.88 530 TYR A N 1
ATOM 4333 C CA . TYR A 1 530 ? -1.519 0.800 -23.968 1.00 92.88 530 TYR A CA 1
ATOM 4334 C C . TYR A 1 530 ? -0.869 1.547 -22.789 1.00 92.88 530 TYR A C 1
ATOM 4336 O O . TYR A 1 530 ? 0.326 1.822 -22.820 1.00 92.88 530 TYR A O 1
ATOM 4344 N N . TYR A 1 531 ? -1.635 1.905 -21.751 1.00 92.44 531 TYR A N 1
ATOM 4345 C CA . TYR A 1 531 ? -1.097 2.579 -20.563 1.00 92.44 531 TYR A CA 1
ATOM 4346 C C . TYR A 1 531 ? -0.116 1.701 -19.787 1.00 92.44 531 TYR A C 1
ATOM 4348 O O . TYR A 1 531 ? 0.807 2.229 -19.159 1.00 92.44 531 TYR A O 1
ATOM 4356 N N . LYS A 1 532 ? -0.320 0.382 -19.817 1.00 94.00 532 LYS A N 1
ATOM 4357 C CA . LYS A 1 532 ? 0.524 -0.609 -19.148 1.00 94.00 532 LYS A CA 1
ATOM 4358 C C . LYS A 1 532 ? 0.785 -1.807 -20.054 1.00 94.00 532 LYS A C 1
ATOM 4360 O O . LYS A 1 532 ? -0.009 -2.088 -20.952 1.00 94.00 532 LYS A O 1
ATOM 4365 N N . VAL A 1 533 ? 1.889 -2.494 -19.776 1.00 96.81 533 VAL A N 1
ATOM 4366 C CA . VAL A 1 533 ? 2.267 -3.766 -20.401 1.00 96.81 533 VAL A CA 1
ATOM 4367 C C . VAL A 1 533 ? 1.710 -4.898 -19.543 1.00 96.81 533 VAL A C 1
ATOM 4369 O O . VAL A 1 533 ? 1.963 -4.904 -18.340 1.00 96.81 533 VAL A O 1
ATOM 4372 N N . ASN A 1 534 ? 0.909 -5.794 -20.120 1.00 97.06 534 ASN A N 1
ATOM 4373 C CA . ASN A 1 534 ? 0.363 -6.957 -19.403 1.00 97.06 534 ASN A CA 1
ATOM 4374 C C . ASN A 1 534 ? 1.307 -8.171 -19.443 1.00 97.06 534 ASN A C 1
ATOM 4376 O O . ASN A 1 534 ? 2.357 -8.129 -20.082 1.00 97.06 534 ASN A O 1
ATOM 4380 N N . PHE A 1 535 ? 0.941 -9.261 -18.758 1.00 96.94 535 PHE A N 1
ATOM 4381 C CA . PHE A 1 535 ? 1.776 -10.461 -18.669 1.00 96.94 535 PHE A CA 1
ATOM 4382 C C . PHE A 1 535 ? 2.086 -11.116 -20.019 1.00 96.94 535 PHE A C 1
ATOM 4384 O O . PHE A 1 535 ? 3.220 -11.555 -20.202 1.00 96.94 535 PHE A O 1
ATOM 4391 N N . ASP A 1 536 ? 1.146 -11.160 -20.965 1.00 96.75 536 ASP A N 1
ATOM 4392 C CA . ASP A 1 536 ? 1.391 -11.745 -22.291 1.00 96.75 536 ASP A CA 1
ATOM 4393 C C . ASP A 1 536 ? 2.365 -10.880 -23.101 1.00 96.75 536 ASP A C 1
ATOM 4395 O O . ASP A 1 536 ? 3.350 -11.385 -23.641 1.00 96.75 536 ASP A O 1
ATOM 4399 N N . GLU A 1 537 ? 2.137 -9.564 -23.122 1.00 97.62 537 GLU A N 1
ATOM 4400 C CA . GLU A 1 537 ? 3.025 -8.599 -23.778 1.00 97.62 537 GLU A CA 1
ATOM 4401 C C . GLU A 1 537 ? 4.428 -8.615 -23.153 1.00 97.62 537 GLU A C 1
ATOM 4403 O O . GLU A 1 537 ? 5.435 -8.560 -23.864 1.00 97.62 537 GLU A O 1
ATOM 4408 N N . TRP A 1 538 ? 4.507 -8.721 -21.822 1.00 98.06 538 TRP A N 1
ATOM 4409 C CA . TRP A 1 538 ? 5.771 -8.845 -21.106 1.00 98.06 538 TRP A CA 1
ATOM 4410 C C . TRP A 1 538 ? 6.481 -10.150 -21.442 1.00 98.06 538 TRP A C 1
ATOM 4412 O O . TRP A 1 538 ? 7.666 -10.124 -21.756 1.00 98.06 538 TRP A O 1
ATOM 4422 N N . LYS A 1 539 ? 5.775 -11.283 -21.426 1.00 97.25 539 LYS A N 1
ATOM 4423 C CA . LYS A 1 539 ? 6.342 -12.595 -21.755 1.00 97.25 539 LYS A CA 1
ATOM 4424 C C . LYS A 1 539 ? 6.896 -12.620 -23.179 1.00 97.25 539 LYS A C 1
ATOM 4426 O O . LYS A 1 539 ? 8.003 -13.115 -23.389 1.00 97.25 539 LYS A O 1
ATOM 4431 N N . GLU A 1 540 ? 6.159 -12.060 -24.138 1.00 97.25 540 GLU A N 1
ATOM 4432 C CA . GLU A 1 540 ? 6.607 -11.910 -25.525 1.00 97.25 540 GLU A CA 1
ATOM 4433 C C . GLU A 1 540 ? 7.890 -11.069 -25.593 1.00 97.25 540 GLU A C 1
ATOM 4435 O O . GLU A 1 540 ? 8.892 -11.505 -26.161 1.00 97.25 540 GLU A O 1
ATOM 4440 N N . PHE A 1 541 ? 7.900 -9.893 -24.960 1.00 98.12 541 PHE A N 1
ATOM 4441 C CA . PHE A 1 541 ? 9.063 -9.010 -24.949 1.00 98.12 541 PHE A CA 1
ATOM 4442 C C . PHE A 1 541 ? 10.285 -9.636 -24.256 1.00 98.12 541 PHE A C 1
ATOM 4444 O O . PHE A 1 541 ? 11.369 -9.670 -24.839 1.00 98.12 541 PHE A O 1
ATOM 4451 N N . ARG A 1 542 ? 10.101 -10.176 -23.045 1.00 97.38 542 ARG A N 1
ATOM 4452 C CA . ARG A 1 542 ? 11.121 -10.849 -22.223 1.00 97.38 542 ARG A CA 1
ATOM 4453 C C . ARG A 1 542 ? 11.772 -12.010 -22.969 1.00 97.38 542 ARG A C 1
ATOM 4455 O O . ARG A 1 542 ? 12.970 -12.217 -22.810 1.00 97.38 542 ARG A O 1
ATOM 4462 N N . SER A 1 543 ? 11.022 -12.734 -23.807 1.00 96.75 543 SER A N 1
ATOM 4463 C CA . SER A 1 543 ? 11.533 -13.910 -24.531 1.00 96.75 543 SER A CA 1
ATOM 4464 C C . SER A 1 543 ? 12.736 -13.616 -25.436 1.00 96.75 543 SER A C 1
ATOM 4466 O O . SER A 1 543 ? 13.573 -14.493 -25.653 1.00 96.75 543 SER A O 1
ATOM 4468 N N . LYS A 1 544 ? 12.881 -12.362 -25.891 1.00 95.31 544 LYS A N 1
ATOM 4469 C CA . LYS A 1 544 ? 14.039 -11.889 -26.666 1.00 95.31 544 LYS A CA 1
ATOM 4470 C C . LYS A 1 544 ? 15.353 -12.010 -25.890 1.00 95.31 544 LYS A C 1
ATOM 4472 O O . LYS A 1 544 ? 16.407 -12.154 -26.495 1.00 95.31 544 LYS A O 1
ATOM 4477 N N . PHE A 1 545 ? 15.277 -12.006 -24.560 1.00 95.75 545 PHE A N 1
ATOM 4478 C CA . PHE A 1 545 ? 16.417 -12.040 -23.650 1.00 95.75 545 PHE A CA 1
ATOM 4479 C C . PHE A 1 545 ? 16.642 -13.413 -23.004 1.00 95.75 545 PHE A C 1
ATOM 4481 O O . PHE A 1 545 ? 17.438 -13.519 -22.074 1.00 95.75 545 PHE A O 1
ATOM 4488 N N . ASN A 1 546 ? 15.982 -14.481 -23.476 1.00 93.88 546 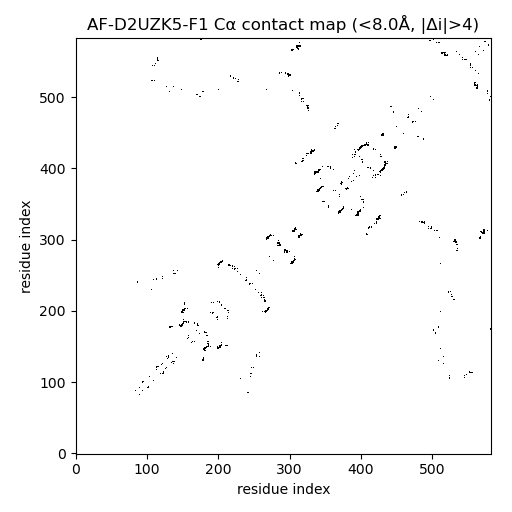ASN A N 1
ATOM 4489 C CA . ASN A 1 546 ? 16.087 -15.821 -22.873 1.00 93.88 546 ASN A CA 1
ATOM 4490 C C . ASN A 1 546 ? 17.533 -16.347 -22.778 1.00 93.88 546 ASN A C 1
ATOM 4492 O O . ASN A 1 546 ? 17.843 -17.149 -21.900 1.00 93.88 546 ASN A O 1
ATOM 4496 N N . TYR A 1 547 ? 18.433 -15.860 -23.637 1.00 89.75 547 TYR A N 1
ATOM 4497 C CA . TYR A 1 547 ? 19.861 -16.185 -23.602 1.00 89.75 547 TYR A CA 1
ATOM 4498 C C . TYR A 1 547 ? 20.573 -15.729 -22.311 1.00 89.75 547 TYR A C 1
ATOM 4500 O O . TYR A 1 547 ? 21.667 -16.208 -22.029 1.00 89.75 547 TYR A O 1
ATOM 4508 N N . LEU A 1 548 ? 19.982 -14.816 -21.525 1.00 90.81 548 LEU A N 1
ATOM 4509 C CA . LEU A 1 548 ? 20.543 -14.335 -20.256 1.00 90.81 548 LEU A CA 1
ATOM 4510 C C . LEU A 1 548 ? 20.460 -15.371 -19.119 1.00 90.81 548 LEU A C 1
ATOM 4512 O O . LEU A 1 548 ? 21.170 -15.228 -18.124 1.00 90.81 548 LEU A O 1
ATOM 4516 N N . GLY A 1 549 ? 19.603 -16.389 -19.252 1.00 93.31 549 GLY A N 1
ATOM 4517 C CA . GLY A 1 549 ? 19.321 -17.367 -18.199 1.00 93.31 549 GLY A CA 1
ATOM 4518 C C . GLY A 1 549 ? 18.371 -16.851 -17.108 1.00 93.31 549 GLY A C 1
ATOM 4519 O O . GLY A 1 549 ? 18.175 -15.647 -16.933 1.00 93.31 549 GLY A O 1
ATOM 4520 N N . GLU A 1 550 ? 17.767 -17.777 -16.359 1.00 94.50 550 GLU A N 1
ATOM 4521 C CA . GLU A 1 550 ? 16.659 -17.476 -15.434 1.00 94.50 550 GLU A CA 1
ATOM 4522 C C . GLU A 1 550 ? 17.015 -16.474 -14.330 1.00 94.50 550 GLU A C 1
ATOM 4524 O O . GLU A 1 550 ? 16.200 -15.619 -13.994 1.00 94.50 550 GLU A O 1
ATOM 4529 N N . GLU A 1 551 ? 18.238 -16.513 -13.792 1.00 94.69 551 GLU A N 1
ATOM 4530 C CA . GLU A 1 551 ? 18.639 -15.588 -12.725 1.00 94.69 551 GLU A CA 1
ATOM 4531 C C . GLU A 1 551 ? 18.624 -14.124 -13.192 1.00 94.69 551 GLU A C 1
ATOM 4533 O O . GLU A 1 551 ? 18.138 -13.235 -12.488 1.00 94.69 551 GLU A O 1
ATOM 4538 N N . ARG A 1 552 ? 19.139 -13.864 -14.396 1.00 95.69 552 ARG A N 1
ATOM 4539 C CA . ARG A 1 552 ? 19.163 -12.522 -14.984 1.00 95.69 552 ARG A CA 1
ATOM 4540 C C . ARG A 1 552 ? 17.787 -12.099 -15.473 1.00 95.69 552 ARG A C 1
ATOM 4542 O O . ARG A 1 552 ? 17.411 -10.939 -15.312 1.00 95.69 552 ARG A O 1
ATOM 4549 N N . LEU A 1 553 ? 17.008 -13.035 -16.008 1.00 97.69 553 LEU A N 1
ATOM 4550 C CA . LEU A 1 553 ? 15.628 -12.766 -16.394 1.00 97.69 553 LEU A CA 1
ATOM 4551 C C . LEU A 1 553 ? 14.749 -12.399 -15.191 1.00 97.69 553 LEU A C 1
ATOM 4553 O O . LEU A 1 553 ? 13.919 -11.503 -15.320 1.00 97.69 553 LEU A O 1
ATOM 4557 N N . ALA A 1 554 ? 14.984 -12.979 -14.010 1.00 97.75 554 ALA A N 1
ATOM 4558 C CA . ALA A 1 554 ? 14.284 -12.596 -12.782 1.00 97.75 554 ALA A CA 1
ATOM 4559 C C . ALA A 1 554 ? 14.521 -11.121 -12.393 1.00 97.75 554 ALA A C 1
ATOM 4561 O O . ALA A 1 554 ? 13.643 -10.476 -11.817 1.00 97.75 554 ALA A O 1
ATOM 4562 N N . ILE A 1 555 ? 15.680 -10.545 -12.743 1.00 98.00 555 ILE A N 1
ATOM 4563 C CA . ILE A 1 555 ? 15.934 -9.106 -12.567 1.00 98.00 555 ILE A CA 1
ATOM 4564 C C . ILE A 1 555 ? 15.061 -8.299 -13.530 1.00 98.00 555 ILE A C 1
ATOM 4566 O O . ILE A 1 555 ? 14.442 -7.327 -13.104 1.00 98.00 555 ILE A O 1
ATOM 4570 N N . LEU A 1 556 ? 14.957 -8.703 -14.801 1.00 98.38 556 LEU A N 1
ATOM 4571 C CA . LEU A 1 556 ? 14.048 -8.049 -15.752 1.00 98.38 556 LEU A CA 1
ATOM 4572 C C . LEU A 1 556 ? 12.589 -8.149 -15.292 1.00 98.38 556 LEU A C 1
ATOM 4574 O O . LEU A 1 556 ? 11.865 -7.158 -15.366 1.00 98.38 556 LEU A O 1
ATOM 4578 N N . ASP A 1 557 ? 12.178 -9.306 -14.767 1.00 98.00 557 ASP A N 1
ATOM 4579 C CA . ASP A 1 557 ? 10.843 -9.517 -14.201 1.00 98.00 557 ASP A CA 1
ATOM 4580 C C . ASP A 1 557 ? 10.583 -8.571 -13.018 1.00 98.00 557 ASP A C 1
ATOM 4582 O O . ASP A 1 557 ? 9.505 -7.983 -12.927 1.00 98.00 557 ASP A O 1
ATOM 4586 N N . SER A 1 558 ? 11.586 -8.331 -12.166 1.00 97.00 558 SER A N 1
ATOM 4587 C CA . SER A 1 558 ? 11.507 -7.348 -11.078 1.00 97.00 558 SER A CA 1
ATOM 4588 C C . SER A 1 558 ? 11.358 -5.908 -11.591 1.00 97.00 558 SER A C 1
ATOM 4590 O O . SER A 1 558 ? 10.534 -5.149 -11.071 1.00 97.00 558 SER A O 1
ATOM 4592 N N . ILE A 1 559 ? 12.094 -5.531 -12.646 1.00 98.38 559 ILE A N 1
ATOM 4593 C CA . ILE A 1 559 ? 11.955 -4.212 -13.284 1.00 98.38 559 ILE A CA 1
ATOM 4594 C C . ILE A 1 559 ? 10.544 -4.062 -13.875 1.00 98.38 559 ILE A C 1
ATOM 4596 O O . ILE A 1 559 ? 9.882 -3.053 -13.637 1.00 98.38 559 ILE A O 1
ATOM 4600 N N . TYR A 1 560 ? 10.042 -5.065 -14.601 1.00 98.31 560 TYR A N 1
ATOM 4601 C CA . TYR A 1 560 ? 8.673 -5.071 -15.130 1.00 98.31 560 TYR A CA 1
ATOM 4602 C C . TYR A 1 560 ? 7.621 -4.970 -14.026 1.00 98.31 560 TYR A C 1
ATOM 4604 O O . TYR A 1 560 ? 6.677 -4.177 -14.137 1.00 98.31 560 TYR A O 1
ATOM 4612 N N . GLN A 1 561 ? 7.802 -5.727 -12.943 1.00 96.12 561 GLN A N 1
A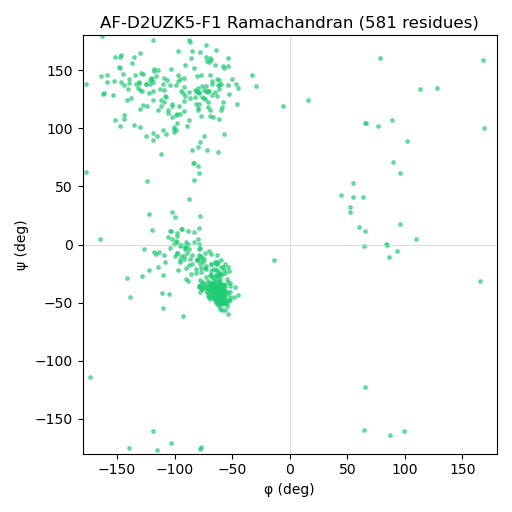TOM 4613 C CA . GLN A 1 561 ? 6.912 -5.677 -11.798 1.00 96.12 561 GLN A CA 1
ATOM 4614 C C . GLN A 1 561 ? 6.842 -4.256 -11.245 1.00 96.12 561 GLN A C 1
ATOM 4616 O O . GLN A 1 561 ? 5.745 -3.718 -11.143 1.00 96.12 561 GLN A O 1
ATOM 4621 N N . MET A 1 562 ? 7.980 -3.600 -11.002 1.00 96.94 562 MET A N 1
ATOM 4622 C CA . MET A 1 562 ? 8.006 -2.207 -10.551 1.00 96.94 562 MET A CA 1
ATOM 4623 C C . MET A 1 562 ? 7.376 -1.236 -11.567 1.00 96.94 562 MET A C 1
ATOM 4625 O O . MET A 1 562 ? 6.636 -0.338 -11.177 1.00 96.94 562 MET A O 1
ATOM 4629 N N . ALA A 1 563 ? 7.630 -1.409 -12.866 1.00 97.44 563 ALA A N 1
ATOM 4630 C CA . ALA A 1 563 ? 7.171 -0.490 -13.912 1.00 97.44 563 ALA A CA 1
ATOM 4631 C C . ALA A 1 563 ? 5.652 -0.533 -14.168 1.00 97.44 563 ALA A C 1
ATOM 4633 O O . ALA A 1 563 ? 5.047 0.502 -14.492 1.00 97.44 563 ALA A O 1
ATOM 4634 N N . TYR A 1 564 ? 5.051 -1.725 -14.081 1.00 96.06 564 TYR A N 1
ATOM 4635 C CA . TYR A 1 564 ? 3.675 -1.965 -14.524 1.00 96.06 564 TYR A CA 1
ATOM 4636 C C . TYR A 1 564 ? 2.870 -2.862 -13.580 1.00 96.06 564 TYR A C 1
ATOM 4638 O O . TYR A 1 564 ? 1.724 -2.527 -13.281 1.00 96.06 564 TYR A O 1
ATOM 4646 N N . ALA A 1 565 ? 3.428 -3.978 -13.100 1.00 92.50 565 ALA A N 1
ATOM 4647 C CA . ALA A 1 565 ? 2.662 -5.005 -12.381 1.00 92.50 565 ALA A CA 1
ATOM 4648 C C . ALA A 1 565 ? 2.659 -4.867 -10.844 1.00 92.50 565 ALA A C 1
ATOM 4650 O O . ALA A 1 565 ? 2.214 -5.774 -10.147 1.00 92.50 565 ALA A O 1
ATOM 4651 N N . ASN A 1 566 ? 3.088 -3.725 -10.300 1.00 89.12 566 ASN A N 1
ATOM 4652 C CA . ASN A 1 566 ? 3.099 -3.463 -8.855 1.00 89.12 566 ASN A CA 1
ATOM 4653 C C . ASN A 1 566 ? 1.722 -3.057 -8.286 1.00 89.12 566 ASN A C 1
ATOM 4655 O O . ASN A 1 566 ? 1.580 -2.695 -7.111 1.00 89.12 566 ASN A O 1
ATOM 4659 N N . LEU A 1 567 ? 0.698 -3.084 -9.139 1.00 87.62 567 LEU A N 1
ATOM 4660 C CA . LEU A 1 567 ? -0.679 -2.782 -8.795 1.00 87.62 567 LEU A CA 1
ATOM 4661 C C . LEU A 1 567 ? -1.298 -3.983 -8.069 1.00 87.62 567 LEU A C 1
ATOM 4663 O O . LEU A 1 567 ? -1.574 -4.996 -8.705 1.00 87.62 567 LEU A O 1
ATOM 4667 N N . PHE A 1 568 ? -1.570 -3.857 -6.768 1.00 84.62 568 PHE A N 1
ATOM 4668 C CA . PHE A 1 568 ? -2.258 -4.906 -5.996 1.00 84.62 568 PHE A CA 1
ATOM 4669 C C . PHE A 1 568 ? -1.494 -6.247 -5.890 1.00 84.62 568 PHE A C 1
ATOM 4671 O O . PHE A 1 568 ? -2.080 -7.325 -5.971 1.00 84.62 568 PHE A O 1
ATOM 4678 N N . CYS A 1 569 ? -0.174 -6.198 -5.688 1.00 87.81 569 CYS A N 1
ATOM 4679 C CA . CYS A 1 569 ? 0.665 -7.392 -5.548 1.00 87.81 569 CYS A CA 1
ATOM 4680 C C . CYS A 1 569 ? 0.573 -8.002 -4.129 1.00 87.81 569 CYS A C 1
ATOM 4682 O O . CYS A 1 569 ? 0.695 -7.249 -3.162 1.00 87.81 569 CYS A O 1
ATOM 4684 N N . PRO A 1 570 ? 0.427 -9.337 -3.963 1.00 88.12 570 PRO A N 1
ATOM 4685 C CA . PRO A 1 570 ? 0.275 -9.983 -2.651 1.00 88.12 570 PRO A CA 1
ATOM 4686 C C . PRO A 1 570 ? 1.343 -9.602 -1.618 1.00 88.12 570 PRO A C 1
ATOM 4688 O O . PRO A 1 570 ? 1.019 -9.334 -0.467 1.00 88.12 570 PRO A O 1
ATOM 4691 N N . GLU A 1 571 ? 2.602 -9.499 -2.044 1.00 87.38 571 GLU A N 1
ATOM 4692 C CA . GLU A 1 571 ? 3.745 -9.203 -1.169 1.00 87.38 571 GLU A CA 1
ATOM 4693 C C . GLU A 1 571 ? 4.011 -7.701 -0.988 1.00 87.38 571 GLU A C 1
ATOM 4695 O O . GLU A 1 571 ? 5.051 -7.315 -0.456 1.00 87.38 571 GLU A O 1
ATOM 4700 N N . ASN A 1 572 ? 3.099 -6.819 -1.413 1.00 89.88 572 ASN A N 1
ATOM 4701 C CA . ASN A 1 572 ? 3.355 -5.383 -1.337 1.00 89.88 572 ASN A CA 1
ATOM 4702 C C . ASN A 1 572 ? 3.575 -4.886 0.089 1.00 89.88 572 ASN A C 1
ATOM 4704 O O . ASN A 1 572 ? 4.407 -4.011 0.285 1.00 89.88 572 ASN A O 1
ATOM 4708 N N . PHE A 1 573 ? 2.932 -5.451 1.106 1.00 84.81 573 PHE A N 1
ATOM 4709 C CA . PHE A 1 573 ? 3.206 -5.106 2.505 1.00 84.81 573 PHE A CA 1
ATOM 4710 C C . PHE A 1 573 ? 4.675 -5.324 2.918 1.00 84.81 573 PHE A C 1
ATOM 4712 O O . PHE A 1 573 ? 5.114 -4.726 3.894 1.00 84.81 573 PHE A O 1
ATOM 4719 N N . ARG A 1 574 ? 5.436 -6.134 2.166 1.00 84.69 574 ARG A N 1
ATOM 4720 C CA . ARG A 1 574 ? 6.884 -6.351 2.325 1.00 84.69 574 ARG A CA 1
ATOM 4721 C C . ARG A 1 574 ? 7.736 -5.610 1.299 1.00 84.69 574 ARG A C 1
ATOM 4723 O O . ARG A 1 574 ? 8.946 -5.815 1.249 1.00 84.69 574 ARG A O 1
ATOM 4730 N N . ASN A 1 575 ? 7.146 -4.784 0.444 1.00 86.56 575 ASN A N 1
ATOM 4731 C CA . ASN A 1 575 ? 7.945 -3.981 -0.466 1.00 86.56 575 ASN A CA 1
ATOM 4732 C C . ASN A 1 575 ? 8.719 -2.910 0.321 1.00 86.56 575 ASN A C 1
ATOM 4734 O O . ASN A 1 575 ? 8.379 -2.549 1.446 1.00 86.56 575 ASN A O 1
ATOM 4738 N N . GLU A 1 576 ? 9.773 -2.375 -0.278 1.00 82.81 576 GLU A N 1
ATOM 4739 C CA . GLU A 1 576 ? 10.649 -1.412 0.393 1.00 82.81 576 GLU A CA 1
ATOM 4740 C C . GLU A 1 576 ? 9.964 -0.088 0.767 1.00 82.81 576 GLU A C 1
ATOM 4742 O O . GLU A 1 576 ? 10.411 0.598 1.682 1.00 82.81 576 GLU A O 1
ATOM 4747 N N . PHE A 1 577 ? 8.860 0.274 0.106 1.00 85.50 577 PHE A N 1
ATOM 4748 C CA . PHE A 1 577 ? 8.069 1.443 0.495 1.00 85.50 577 PHE A CA 1
ATOM 4749 C C . PHE A 1 577 ? 7.282 1.171 1.780 1.00 85.50 577 PHE A C 1
ATOM 4751 O O . PHE A 1 577 ? 6.875 2.112 2.455 1.00 85.50 577 PHE A O 1
ATOM 4758 N N . ASN A 1 578 ? 7.060 -0.100 2.111 1.00 80.62 578 ASN A N 1
ATOM 4759 C CA . ASN A 1 578 ? 6.204 -0.571 3.193 1.00 80.62 578 ASN A CA 1
ATOM 4760 C C . ASN A 1 578 ? 6.999 -1.268 4.310 1.00 80.62 578 ASN A C 1
ATOM 4762 O O . ASN A 1 578 ? 6.404 -1.580 5.324 1.00 80.62 578 ASN A O 1
ATOM 4766 N N . LEU A 1 579 ? 8.312 -1.494 4.155 1.00 72.81 579 LEU A N 1
ATOM 4767 C CA . LEU A 1 579 ? 9.210 -2.026 5.199 1.00 72.81 579 LEU A CA 1
ATOM 4768 C C . LEU A 1 579 ? 10.021 -0.948 5.934 1.00 72.81 579 LEU A C 1
ATOM 4770 O O . LEU A 1 579 ? 10.792 -1.247 6.844 1.00 72.81 579 LEU A O 1
ATOM 4774 N N . GLY A 1 580 ? 9.782 0.319 5.600 1.00 57.59 580 GLY A N 1
ATOM 4775 C CA . GLY A 1 580 ? 10.217 1.466 6.382 1.00 57.59 580 GLY A CA 1
ATOM 4776 C C . GLY A 1 580 ? 11.269 2.318 5.700 1.00 57.59 580 GLY A C 1
ATOM 4777 O O . GLY A 1 580 ? 12.282 1.840 5.200 1.00 57.59 580 GLY A O 1
ATOM 4778 N N . PHE A 1 581 ? 11.030 3.626 5.747 1.00 57.59 581 PHE A N 1
ATOM 4779 C CA . PHE A 1 581 ? 12.107 4.599 5.701 1.00 57.59 581 PHE A CA 1
ATOM 4780 C C . PHE A 1 581 ? 12.858 4.463 7.023 1.00 57.59 581 PHE A C 1
ATOM 4782 O O . PHE A 1 581 ? 12.299 4.769 8.076 1.00 57.59 581 PHE A O 1
ATOM 4789 N N . GLN A 1 582 ? 14.088 3.947 6.984 1.00 49.19 582 GLN A N 1
ATOM 4790 C CA . GLN A 1 582 ? 14.976 4.055 8.135 1.00 49.19 582 GLN A CA 1
ATOM 4791 C C . GLN A 1 582 ? 15.199 5.550 8.389 1.00 49.19 582 GLN A C 1
ATOM 4793 O O . GLN A 1 582 ? 15.809 6.246 7.574 1.00 49.19 582 GLN A O 1
ATOM 4798 N N . TYR A 1 583 ? 14.594 6.042 9.468 1.00 42.38 583 TYR A N 1
ATOM 4799 C CA . TYR A 1 583 ? 14.798 7.388 9.983 1.00 42.38 583 TYR A CA 1
ATOM 4800 C C . TYR A 1 583 ? 16.170 7.527 10.624 1.00 42.38 583 TYR A C 1
ATOM 4802 O O . TYR A 1 583 ? 16.641 6.570 11.270 1.00 42.38 583 TYR A O 1
#

Mean predicted aligned error: 12.73 Å

Solvent-accessible surface area (backbone atoms only — not comparable to full-atom values): 33105 Å² total; per-residue (Å²): 140,86,85,88,85,88,88,84,90,88,84,89,89,88,88,78,93,85,84,84,87,88,82,81,91,84,82,89,89,86,82,91,81,76,85,77,70,71,70,66,66,56,58,59,54,54,55,53,53,52,52,53,52,52,52,54,52,53,56,54,52,66,70,72,75,67,88,78,89,82,79,93,79,87,84,89,78,91,71,86,77,88,82,62,71,58,71,56,38,46,72,68,54,53,83,79,52,98,80,53,71,96,66,82,52,74,32,55,54,48,48,54,39,34,42,32,82,88,45,89,58,60,8,53,70,42,35,53,48,24,26,26,74,66,48,19,54,55,83,25,72,53,91,58,79,61,74,36,34,37,27,38,60,39,60,68,59,49,30,85,91,29,59,41,63,66,73,73,56,53,47,81,83,69,37,69,76,49,43,40,43,46,75,30,51,24,72,51,33,52,47,36,45,74,72,69,44,74,53,51,28,34,38,42,48,76,93,53,80,88,58,82,90,55,54,52,65,67,50,25,55,53,34,51,51,53,48,52,62,54,58,73,72,60,82,61,91,75,55,79,46,72,66,43,46,40,52,51,54,41,51,50,26,61,77,36,39,59,61,40,64,70,33,40,39,37,40,28,34,44,36,35,83,52,86,61,44,57,72,74,41,62,64,48,40,62,49,90,96,35,68,67,31,25,50,39,23,15,68,32,69,72,52,40,31,34,20,44,38,49,23,18,42,46,49,39,46,42,44,67,65,94,71,52,53,80,38,92,41,40,47,72,34,74,40,76,34,86,26,38,31,33,79,37,65,70,47,54,94,76,45,71,51,20,38,50,51,52,52,50,52,55,56,33,43,79,49,40,51,64,40,23,23,58,73,33,80,59,76,37,79,73,59,90,71,34,69,65,41,43,47,31,44,33,22,35,26,36,54,32,56,48,69,51,77,40,68,56,45,62,46,46,55,55,49,51,52,53,42,16,28,24,71,6,11,44,54,46,32,37,34,48,32,23,82,52,51,68,82,53,54,52,48,70,59,69,40,46,55,59,85,82,40,100,39,71,65,55,47,20,52,51,52,27,52,35,64,77,30,65,70,54,32,50,54,59,55,61,57,52,36,73,66,42,31,54,42,32,38,50,31,58,52,74,52,72,45,34,53,84,67,56,65,70,41,36,50,48,52,50,53,52,47,25,52,49,26,42,51,55,42,43,64,46,70,54,76,67,90,49,72,29,61,32,70,67,62,43,52,61,59,53,56,78,50,57,84,63,41,70,76,32,45,52,47,52,50,51,34,46,30,52,43,44,57,39,47,62,30,81,63,23,50,69,32,71,69,47,70,53,78,79,125

Organism: Naegleria gruberi (NCBI:txid5762)

InterPro domains:
  IPR001503 Glycosyl transferase family 10 [PTHR11929] (175-518)
  IPR038577 GT10-like, C-terminal domain superfamily [G3DSA:3.40.50.11660] (270-490)
  IPR055270 Fucosyltransferase, C-terminal [PF00852] (338-513)